Protein AF-0000000065777042 (afdb_homodimer)

Secondary structure (DSSP, 8-state):
-------HHHHHHHHHHHHHT-HHHHHHHHTS-HHHHHHHHHHHHHHHTS--EEEETTEEEE-HHHHHHHHHHHHHHHHHHHHHHHHHHSS-PEEEEEEEEHHHIIIIIHHHHHHHHHH-TTEEEEEEEESS---HHHHT-SEEEEEE----TTEEEEEEE-PPBEEEB-HHHHTT--SGGGGGGSPEEEESSTTHHHHHHHHTT-PPPPTT--EEEES-HHHHHHHHHTTS-EEEE-GGGGHHHHHTTSSB------B---EEEEEEETTSPPPHHHHHHHHHHHHHHHHHH-/-------HHHHHHHHHHHHHT-HHHHHHHHT--HHHHHHHHHHHHHHHTS--EEEETTEEEE-HHHHHHHHHHHHHHHHHHHHHHHHHHSS-PEEEEEEEEHHHIIIIIHHHHHHHHHH-TTEEEEEEEESS---HHHHT-SEEEEEE----TTEEEEEEE-PPBEEEB-HHHHTT--SGGGGGGSPEEEESSTTHHHHHHHHTT-PPPPTT--EEEES-HHHHHHHHHTTS-EEEE-GGGGHHHHHTTSSB------B---EEEEEEETTSPPPHHHHHHHHHHHHHHHHHH-

pLDDT: mean 83.94, std 14.12, range [26.03, 98.19]

Solvent-accessible surface area (backbone atoms only — not comparable to full-atom values): 31610 Å² total; per-residue (Å²): 127,81,71,70,91,73,62,56,67,23,49,50,35,37,48,40,19,62,73,58,39,25,54,60,57,23,10,62,73,68,72,49,49,49,65,55,34,52,48,26,35,49,50,43,23,60,72,66,70,44,64,40,64,42,82,51,97,87,48,50,41,68,27,74,57,26,60,60,45,41,59,36,48,50,49,51,51,47,52,50,49,48,56,53,43,32,67,65,68,64,75,52,56,42,75,40,33,36,35,25,23,41,48,52,35,62,35,53,47,60,84,48,44,62,61,48,42,72,76,36,68,49,41,38,78,47,48,31,36,32,66,65,70,75,56,50,74,66,63,62,41,57,32,37,35,35,70,39,84,62,83,47,88,71,42,44,63,41,84,58,48,61,63,46,28,27,51,34,24,15,56,79,61,53,74,75,52,85,56,78,70,50,54,73,80,44,46,34,34,37,49,80,61,81,62,55,63,49,50,37,27,46,68,64,73,37,70,58,70,55,90,79,57,62,62,37,36,23,50,39,63,54,50,38,50,50,32,9,56,69,62,63,28,39,24,60,42,42,56,77,46,42,46,72,41,46,73,68,56,49,28,41,62,83,56,88,61,58,37,77,86,41,26,36,23,48,30,29,51,60,86,56,78,81,45,71,56,48,48,52,50,53,54,50,54,52,54,56,39,54,57,67,78,99,127,80,72,70,90,73,61,57,66,23,50,49,35,37,47,40,19,61,74,59,39,26,54,60,58,22,9,62,72,68,72,49,50,50,66,54,34,51,48,28,34,49,49,42,23,60,73,66,70,45,64,40,64,42,81,51,98,87,49,50,41,68,28,74,59,26,60,59,45,41,59,38,48,51,50,51,51,47,51,50,46,51,55,54,44,33,68,67,68,65,75,50,57,42,76,40,34,35,37,25,22,42,49,53,35,62,33,52,46,58,85,45,46,62,59,47,41,71,75,36,68,49,41,39,77,46,48,31,35,33,62,65,69,76,56,50,74,69,64,63,41,60,31,36,37,34,69,38,85,63,83,46,87,72,41,45,61,41,85,59,48,61,63,48,28,28,50,35,25,15,57,78,60,53,74,75,52,83,57,79,69,50,55,74,79,43,47,33,34,38,49,78,61,81,64,54,65,49,50,38,27,48,66,64,73,38,72,58,68,54,90,81,56,63,61,39,36,22,51,39,62,53,51,39,48,51,32,10,56,69,60,63,28,40,24,60,41,43,57,78,45,42,46,71,40,46,75,68,56,50,29,40,62,82,58,88,59,57,38,78,85,41,27,36,23,47,29,29,52,60,85,55,81,79,47,71,56,50,49,52,50,54,53,49,54,50,52,57,41,54,55,67,79,98

Structure (mmCIF, N/CA/C/O backbone):
data_AF-0000000065777042-model_v1
#
loop_
_entity.id
_entity.type
_entity.pdbx_description
1 polymer 'HTH-type transcriptional activator AmpR'
#
loop_
_atom_site.group_PDB
_atom_site.id
_atom_site.type_symbol
_atom_site.label_atom_id
_atom_site.label_alt_id
_atom_site.label_comp_id
_atom_site.label_asym_id
_atom_site.label_entity_id
_atom_site.label_seq_id
_atom_site.pdbx_PDB_ins_code
_atom_site.Cartn_x
_atom_site.Cartn_y
_atom_site.Cartn_z
_atom_site.occupancy
_atom_site.B_iso_or_equiv
_atom_site.auth_seq_id
_atom_site.auth_comp_id
_atom_site.auth_asym_id
_atom_site.auth_atom_id
_atom_site.pdbx_PDB_model_num
ATOM 1 N N . MET A 1 1 ? 6.266 29.812 -18.219 1 26.2 1 MET A N 1
ATOM 2 C CA . MET A 1 1 ? 5.09 29.312 -18.922 1 26.2 1 MET A CA 1
ATOM 3 C C . MET A 1 1 ? 3.811 29.875 -18.312 1 26.2 1 MET A C 1
ATOM 5 O O . MET A 1 1 ? 3.654 29.891 -17.094 1 26.2 1 MET A O 1
ATOM 9 N N . VAL A 1 2 ? 3.203 30.703 -19.016 1 31.8 2 VAL A N 1
ATOM 10 C CA . VAL A 1 2 ? 1.971 31.375 -18.609 1 31.8 2 VAL A CA 1
ATOM 11 C C . VAL A 1 2 ? 0.942 30.344 -18.156 1 31.8 2 VAL A C 1
ATOM 13 O O . VAL A 1 2 ? 0.617 29.422 -18.906 1 31.8 2 VAL A O 1
ATOM 16 N N . ARG A 1 3 ? 0.938 30.266 -16.969 1 39.72 3 ARG A N 1
ATOM 17 C CA . ARG A 1 3 ? -0.049 29.359 -16.406 1 39.72 3 ARG A CA 1
ATOM 18 C C . ARG A 1 3 ? -1.41 29.547 -17.062 1 39.72 3 ARG A C 1
ATOM 20 O O . ARG A 1 3 ? -1.833 30.672 -17.312 1 39.72 3 ARG A O 1
ATOM 27 N N . SER A 1 4 ? -1.874 28.719 -17.828 1 44.72 4 SER A N 1
ATOM 28 C CA . SER A 1 4 ? -3.232 28.828 -18.344 1 44.72 4 SER A CA 1
ATOM 29 C C . SER A 1 4 ? -4.211 29.25 -17.266 1 44.72 4 SER A C 1
ATOM 31 O O . SER A 1 4 ? -3.945 29.078 -16.078 1 44.72 4 SER A O 1
ATOM 33 N N . TYR A 1 5 ? -5.152 30.031 -17.609 1 47.5 5 TYR A N 1
ATOM 34 C CA . TYR A 1 5 ? -6.207 30.531 -16.734 1 47.5 5 TYR A CA 1
ATOM 35 C C . TYR A 1 5 ? -6.742 29.422 -15.844 1 47.5 5 TYR A C 1
ATOM 37 O O . TYR A 1 5 ? -7.051 28.328 -16.328 1 47.5 5 TYR A O 1
ATOM 45 N N . ILE A 1 6 ? -6.555 29.531 -14.492 1 55.44 6 ILE A N 1
ATOM 46 C CA . ILE A 1 6 ? -7.105 28.625 -13.5 1 55.44 6 ILE A CA 1
ATOM 47 C C . ILE A 1 6 ? -8.422 29.172 -12.953 1 55.44 6 ILE A C 1
ATOM 49 O O . ILE A 1 6 ? -8.438 30.219 -12.305 1 55.44 6 ILE A O 1
ATOM 53 N N . PRO A 1 7 ? -9.57 28.609 -13.281 1 66.5 7 PRO A N 1
ATOM 54 C CA . PRO A 1 7 ? -10.852 29.094 -12.758 1 66.5 7 PRO A CA 1
ATOM 55 C C . PRO A 1 7 ? -11.031 28.781 -11.273 1 66.5 7 PRO A C 1
ATOM 57 O O . PRO A 1 7 ? -11.727 27.828 -10.914 1 66.5 7 PRO A O 1
ATOM 60 N N . LEU A 1 8 ? -10.508 29.625 -10.438 1 70 8 LEU A N 1
ATOM 61 C CA . LEU A 1 8 ? -10.414 29.359 -9 1 70 8 LEU A CA 1
ATOM 62 C C . LEU A 1 8 ? -11.805 29.203 -8.391 1 70 8 LEU A C 1
ATOM 64 O O . LEU A 1 8 ? -12.016 28.344 -7.535 1 70 8 LEU A O 1
ATOM 68 N N . ASN A 1 9 ? -12.711 30.062 -8.875 1 74.75 9 ASN A N 1
ATOM 69 C CA . ASN A 1 9 ? -14.062 29.984 -8.32 1 74.75 9 ASN A CA 1
ATOM 70 C C . ASN A 1 9 ? -14.734 28.656 -8.656 1 74.75 9 ASN A C 1
ATOM 72 O O . ASN A 1 9 ? -15.383 28.062 -7.801 1 74.75 9 ASN A O 1
ATOM 76 N N . SER A 1 10 ? -14.438 28.297 -9.875 1 80.88 10 SER A N 1
ATOM 77 C CA . SER A 1 10 ? -15.016 27.031 -10.281 1 80.88 10 SER A CA 1
ATOM 78 C C . SER A 1 10 ? -14.367 25.859 -9.555 1 80.88 10 SER A C 1
ATOM 80 O O . SER A 1 10 ? -15.047 24.906 -9.156 1 80.88 10 SER A O 1
ATOM 82 N N . LEU A 1 11 ? -13.133 26.031 -9.344 1 80.25 11 LEU A N 1
ATOM 83 C CA . LEU A 1 11 ? -12.406 24.984 -8.641 1 80.25 11 LEU A CA 1
ATOM 84 C C . LEU A 1 11 ? -12.836 24.922 -7.176 1 80.25 11 LEU A C 1
ATOM 86 O O . LEU A 1 11 ? -13.008 23.828 -6.625 1 80.25 11 LEU A O 1
ATOM 90 N N . ARG A 1 12 ? -12.992 26.047 -6.633 1 81.12 12 ARG A N 1
ATOM 91 C CA . ARG A 1 12 ? -13.438 26.125 -5.246 1 81.12 12 ARG A CA 1
ATOM 92 C C . ARG A 1 12 ? -14.867 25.594 -5.102 1 81.12 12 ARG A C 1
ATOM 94 O O . ARG A 1 12 ? -15.18 24.906 -4.129 1 81.12 12 ARG A O 1
ATOM 101 N N . ALA A 1 13 ? -15.703 25.922 -6.047 1 84.5 13 ALA A N 1
ATOM 102 C CA . ALA A 1 13 ? -17.078 25.438 -6.043 1 84.5 13 ALA A CA 1
ATOM 103 C C . ALA A 1 13 ? -17.125 23.906 -6.133 1 84.5 13 ALA A C 1
ATOM 105 O O . ALA A 1 13 ? -17.859 23.266 -5.391 1 84.5 13 ALA A O 1
ATOM 106 N N . PHE A 1 14 ? -16.328 23.406 -6.961 1 87.94 14 PHE A N 1
ATOM 107 C CA . PHE A 1 14 ? -16.234 21.953 -7.098 1 87.94 14 PHE A CA 1
ATOM 108 C C . PHE A 1 14 ? -15.75 21.312 -5.805 1 87.94 14 PHE A C 1
ATOM 110 O O . PHE A 1 14 ? -16.344 20.344 -5.316 1 87.94 14 PHE A O 1
ATOM 117 N N . GLU A 1 15 ? -14.688 21.844 -5.453 1 82.94 15 GLU A N 1
ATOM 118 C CA . GLU A 1 15 ? -14.094 21.297 -4.246 1 82.94 15 GLU A CA 1
ATOM 119 C C . GLU A 1 15 ? -15.102 21.25 -3.1 1 82.94 15 GLU A C 1
ATOM 121 O O . GLU A 1 15 ? -15.227 20.234 -2.418 1 82.94 15 GLU A O 1
ATOM 126 N N . ALA A 1 16 ? -15.828 22.297 -2.82 1 82.19 16 ALA A N 1
ATOM 127 C CA . ALA A 1 16 ? -16.828 22.391 -1.767 1 82.19 16 ALA A CA 1
ATOM 128 C C . ALA A 1 16 ? -17.969 21.391 -2.014 1 82.19 16 ALA A C 1
ATOM 130 O O . ALA A 1 16 ? -18.391 20.688 -1.099 1 82.19 16 ALA A O 1
ATOM 131 N N . ALA A 1 17 ? -18.375 21.312 -3.203 1 86.88 17 ALA A N 1
ATOM 132 C CA . ALA A 1 17 ? -19.469 20.422 -3.559 1 86.88 17 ALA A CA 1
ATOM 133 C C . ALA A 1 17 ? -19.062 18.953 -3.404 1 86.88 17 ALA A C 1
ATOM 135 O O . ALA A 1 17 ? -19.859 18.125 -2.951 1 86.88 17 ALA A O 1
ATOM 136 N N . ALA A 1 18 ? -17.906 18.75 -3.824 1 82.75 18 ALA A N 1
ATOM 137 C CA . ALA A 1 18 ? -17.391 17.391 -3.766 1 82.75 18 ALA A CA 1
ATOM 138 C C . ALA A 1 18 ? -17.219 16.938 -2.32 1 82.75 18 ALA A C 1
ATOM 140 O O . ALA A 1 18 ? -17.562 15.797 -1.979 1 82.75 18 ALA A O 1
ATOM 141 N N . ARG A 1 19 ? -16.719 17.812 -1.538 1 75.75 19 ARG A N 1
ATOM 142 C CA . ARG A 1 19 ? -16.531 17.5 -0.125 1 75.75 19 ARG A CA 1
ATOM 143 C C . ARG A 1 19 ? -17.859 17.281 0.577 1 75.75 19 ARG A C 1
ATOM 145 O O . ARG A 1 19 ? -17.984 16.391 1.423 1 75.75 19 ARG A O 1
ATOM 152 N N . GLN A 1 20 ? -18.844 18.016 0.214 1 76.38 20 GLN A N 1
ATOM 153 C CA . GLN A 1 20 ? -20.141 17.984 0.867 1 76.38 20 GLN A CA 1
ATOM 154 C C . GLN A 1 20 ? -21.094 17.031 0.166 1 76.38 20 GLN A C 1
ATOM 156 O O . GLN A 1 20 ? -22.172 16.719 0.682 1 76.38 20 GLN A O 1
ATOM 161 N N . LEU A 1 21 ? -20.703 16.594 -0.96 1 79 21 LEU A N 1
ATOM 162 C CA . LEU A 1 21 ? -21.547 15.82 -1.863 1 79 21 LEU A CA 1
ATOM 163 C C . LEU A 1 21 ? -22.922 16.453 -1.993 1 79 21 LEU A C 1
ATOM 165 O O . LEU A 1 21 ? -23.938 15.742 -1.988 1 79 21 LEU A O 1
ATOM 169 N N . SER A 1 22 ? -22.906 17.672 -1.976 1 85.12 22 SER A N 1
ATOM 170 C CA . SER A 1 22 ? -24.141 18.453 -2.059 1 85.12 22 SER A CA 1
ATOM 171 C C . SER A 1 22 ? -23.875 19.844 -2.615 1 85.12 22 SER A C 1
ATOM 173 O O . SER A 1 22 ? -23.016 20.562 -2.115 1 85.12 22 SER A O 1
ATOM 175 N N . PHE A 1 23 ? -24.688 20.234 -3.633 1 89.19 23 PHE A N 1
ATOM 176 C CA . PHE A 1 23 ? -24.578 21.578 -4.164 1 89.19 23 PHE A CA 1
ATOM 177 C C . PHE A 1 23 ? -25.188 22.594 -3.201 1 89.19 23 PHE A C 1
ATOM 179 O O . PHE A 1 23 ? -24.672 23.703 -3.055 1 89.19 23 PHE A O 1
ATOM 186 N N . THR A 1 24 ? -26.188 22.156 -2.459 1 88.25 24 THR A N 1
ATOM 187 C CA . THR A 1 24 ? -26.844 23.031 -1.502 1 88.25 24 THR A CA 1
ATOM 188 C C . THR A 1 24 ? -25.922 23.359 -0.333 1 88.25 24 THR A C 1
ATOM 190 O O . THR A 1 24 ? -25.766 24.516 0.042 1 88.25 24 THR A O 1
ATOM 193 N N . LYS A 1 25 ? -25.344 22.344 0.134 1 85.81 25 LYS A N 1
ATOM 194 C CA . LYS A 1 25 ? -24.453 22.547 1.268 1 85.81 25 LYS A CA 1
ATOM 195 C C . LYS A 1 25 ? -23.219 23.344 0.857 1 85.81 25 LYS A C 1
ATOM 197 O O . LYS A 1 25 ? -22.719 24.172 1.629 1 85.81 25 LYS A O 1
ATOM 202 N N . ALA A 1 26 ? -22.781 23.062 -0.301 1 87.5 26 ALA A N 1
ATOM 203 C CA . ALA A 1 26 ? -21.656 23.812 -0.825 1 87.5 26 ALA A CA 1
ATOM 204 C C . ALA A 1 26 ? -22.016 25.297 -0.958 1 87.5 26 ALA A C 1
ATOM 206 O O . ALA A 1 26 ? -21.188 26.172 -0.656 1 87.5 26 ALA A O 1
ATOM 207 N N . ALA A 1 27 ? -23.156 25.609 -1.368 1 87.94 27 ALA A N 1
ATOM 208 C CA . ALA A 1 27 ? -23.625 26.984 -1.515 1 87.94 27 ALA A CA 1
ATOM 209 C C . ALA A 1 27 ? -23.641 27.703 -0.169 1 87.94 27 ALA A C 1
ATOM 211 O O . ALA A 1 27 ? -23.219 28.859 -0.068 1 87.94 27 ALA A O 1
ATOM 212 N N . ILE A 1 28 ? -24.094 27 0.775 1 83.06 28 ILE A N 1
ATOM 213 C CA . ILE A 1 28 ? -24.141 27.531 2.129 1 83.06 28 ILE A CA 1
ATOM 214 C C . ILE A 1 28 ? -22.719 27.812 2.623 1 83.06 28 ILE A C 1
ATOM 216 O O . ILE A 1 28 ? -22.438 28.906 3.131 1 83.06 28 ILE A O 1
ATOM 220 N N . GLU A 1 29 ? -21.859 26.859 2.369 1 81.19 29 GLU A N 1
ATOM 221 C CA . GLU A 1 29 ? -20.469 26.984 2.822 1 81.19 29 GLU A CA 1
ATOM 222 C C . GLU A 1 29 ? -19.781 28.188 2.166 1 81.19 29 GLU A C 1
ATOM 224 O O . GLU A 1 29 ? -19.047 28.922 2.824 1 81.19 29 GLU A O 1
ATOM 229 N N . LEU A 1 30 ? -20.031 28.359 0.919 1 81.06 30 LEU A N 1
ATOM 230 C CA . LEU A 1 30 ? -19.328 29.391 0.163 1 81.06 30 LEU A CA 1
ATOM 231 C C . LEU A 1 30 ? -20.125 30.688 0.119 1 81.06 30 LEU A C 1
ATOM 233 O O . LEU A 1 30 ? -19.703 31.656 -0.496 1 81.06 30 LEU A O 1
ATOM 237 N N . ASN A 1 31 ? -21.234 30.656 0.84 1 84.12 31 ASN A N 1
ATOM 238 C CA . ASN A 1 31 ? -22.109 31.828 0.901 1 84.12 31 ASN A CA 1
ATOM 239 C C . ASN A 1 31 ? -22.469 32.312 -0.494 1 84.12 31 ASN A C 1
ATOM 241 O O . ASN A 1 31 ? -22.281 33.5 -0.808 1 84.12 31 ASN A O 1
ATOM 245 N N . VAL A 1 32 ? -22.875 31.438 -1.339 1 83.62 32 VAL A N 1
ATOM 246 C CA . VAL A 1 32 ? -23.359 31.719 -2.684 1 83.62 32 VAL A CA 1
ATOM 247 C C . VAL A 1 32 ? -24.672 30.953 -2.928 1 83.62 32 VAL A C 1
ATOM 249 O O . VAL A 1 32 ? -25.125 30.203 -2.062 1 83.62 32 VAL A O 1
ATOM 252 N N . THR A 1 33 ? -25.328 31.234 -4.004 1 84.69 33 THR A N 1
ATOM 253 C CA . THR A 1 33 ? -26.578 30.547 -4.332 1 84.69 33 THR A CA 1
ATOM 254 C C . THR A 1 33 ? -26.297 29.156 -4.902 1 84.69 33 THR A C 1
ATOM 256 O O . THR A 1 33 ? -25.203 28.906 -5.426 1 84.69 33 THR A O 1
ATOM 259 N N . HIS A 1 34 ? -27.266 28.359 -4.754 1 88.88 34 HIS A N 1
ATOM 260 C CA . HIS A 1 34 ? -27.203 27.031 -5.367 1 88.88 34 HIS A CA 1
ATOM 261 C C . HIS A 1 34 ? -26.938 27.141 -6.867 1 88.88 34 HIS A C 1
ATOM 263 O O . HIS A 1 34 ? -26.156 26.359 -7.418 1 88.88 34 HIS A O 1
ATOM 269 N N . ALA A 1 35 ? -27.531 28.109 -7.473 1 90.06 35 ALA A N 1
ATOM 270 C CA . ALA A 1 35 ? -27.375 28.328 -8.906 1 90.06 35 ALA A CA 1
ATOM 271 C C . ALA A 1 35 ? -25.922 28.672 -9.25 1 90.06 35 ALA A C 1
ATOM 273 O O . ALA A 1 35 ? -25.406 28.219 -10.273 1 90.06 35 ALA A O 1
ATOM 274 N N . ALA A 1 36 ? -25.344 29.406 -8.445 1 85.81 36 ALA A N 1
ATOM 275 C CA . ALA A 1 36 ? -23.953 29.812 -8.648 1 85.81 36 ALA A CA 1
ATOM 276 C C . ALA A 1 36 ? -23.016 28.609 -8.586 1 85.81 36 ALA A C 1
ATOM 278 O O . ALA A 1 36 ? -22.125 28.469 -9.422 1 85.81 36 ALA A O 1
ATOM 279 N N . ILE A 1 37 ? -23.234 27.734 -7.57 1 89.94 37 ILE A N 1
ATOM 280 C CA . ILE A 1 37 ? -22.422 26.531 -7.438 1 89.94 37 ILE A CA 1
ATOM 281 C C . ILE A 1 37 ? -22.609 25.641 -8.672 1 89.94 37 ILE A C 1
ATOM 283 O O . ILE A 1 37 ? -21.625 25.156 -9.234 1 89.94 37 ILE A O 1
ATOM 287 N N . SER A 1 38 ? -23.859 25.469 -9.062 1 91.19 38 SER A N 1
ATOM 288 C CA . SER A 1 38 ? -24.172 24.641 -10.219 1 91.19 38 SER A CA 1
ATOM 289 C C . SER A 1 38 ? -23.516 25.172 -11.484 1 91.19 38 SER A C 1
ATOM 291 O O . SER A 1 38 ? -22.938 24.406 -12.266 1 91.19 38 SER A O 1
ATOM 293 N N . GLN A 1 39 ? -23.562 26.438 -11.617 1 88.62 39 GLN A N 1
ATOM 294 C CA . GLN A 1 39 ? -22.984 27.094 -12.789 1 88.62 39 GLN A CA 1
ATOM 295 C C . GLN A 1 39 ? -21.453 26.953 -12.797 1 88.62 39 GLN A C 1
ATOM 297 O O . GLN A 1 39 ? -20.859 26.703 -13.836 1 88.62 39 GLN A O 1
ATOM 302 N N . GLN A 1 40 ? -20.859 27.203 -11.703 1 86.81 40 GLN A N 1
ATOM 303 C CA . GLN A 1 40 ? -19.406 27.094 -11.57 1 86.81 40 GLN A CA 1
ATOM 304 C C . GLN A 1 40 ? -18.922 25.688 -11.875 1 86.81 40 GLN A C 1
ATOM 306 O O . GLN A 1 40 ? -17.922 25.5 -12.562 1 86.81 40 GLN A O 1
ATOM 311 N N . VAL A 1 41 ? -19.625 24.672 -11.312 1 90.38 41 VAL A N 1
ATOM 312 C CA . VAL A 1 41 ? -19.266 23.281 -11.531 1 90.38 41 VAL A CA 1
ATOM 313 C C . VAL A 1 41 ? -19.422 22.938 -13.008 1 90.38 41 VAL A C 1
ATOM 315 O O . VAL A 1 41 ? -18.562 22.281 -13.594 1 90.38 41 VAL A O 1
ATOM 318 N N . LYS A 1 42 ? -20.5 23.391 -13.57 1 89.88 42 LYS A N 1
ATOM 319 C CA . LYS A 1 42 ? -20.75 23.172 -14.992 1 89.88 42 LYS A CA 1
ATOM 320 C C . LYS A 1 42 ? -19.641 23.797 -15.836 1 89.88 42 LYS A C 1
ATOM 322 O O . LYS A 1 42 ? -19.172 23.203 -16.797 1 89.88 42 LYS A O 1
ATOM 327 N N . ALA A 1 43 ? -19.312 24.984 -15.477 1 83.5 43 ALA A N 1
ATOM 328 C CA . ALA A 1 43 ? -18.234 25.688 -16.188 1 83.5 43 ALA A CA 1
ATOM 329 C C . ALA A 1 43 ? -16.922 24.922 -16.109 1 83.5 43 ALA A C 1
ATOM 331 O O . ALA A 1 43 ? -16.188 24.828 -17.094 1 83.5 43 ALA A O 1
ATOM 332 N N . LEU A 1 44 ? -16.656 24.438 -14.953 1 84.69 44 LEU A N 1
ATOM 333 C CA . LEU A 1 44 ? -15.43 23.656 -14.758 1 84.69 44 LEU A CA 1
ATOM 334 C C . LEU A 1 44 ? -15.453 22.391 -15.609 1 84.69 44 LEU A C 1
ATOM 336 O O . LEU A 1 44 ? -14.461 22.062 -16.266 1 84.69 44 LEU A O 1
ATOM 340 N N . GLU A 1 45 ? -16.578 21.688 -15.555 1 87.88 45 GLU A N 1
ATOM 341 C CA . GLU A 1 45 ? -16.734 20.453 -16.328 1 87.88 45 GLU A CA 1
ATOM 342 C C . GLU A 1 45 ? -16.594 20.719 -17.812 1 87.88 45 GLU A C 1
ATOM 344 O O . GLU A 1 45 ? -16 19.922 -18.547 1 87.88 45 GLU A O 1
ATOM 349 N N . GLN A 1 46 ? -17.094 21.844 -18.25 1 82.38 46 GLN A N 1
ATOM 350 C CA . GLN A 1 46 ? -16.984 22.25 -19.641 1 82.38 46 GLN A CA 1
ATOM 351 C C . GLN A 1 46 ? -15.523 22.531 -20.016 1 82.38 46 GLN A C 1
ATOM 353 O O . GLN A 1 46 ? -15.055 22.109 -21.078 1 82.38 46 GLN A O 1
ATOM 358 N N . ARG A 1 47 ? -14.906 23.109 -19.156 1 75.75 47 ARG A N 1
ATOM 359 C CA . ARG A 1 47 ? -13.508 23.453 -19.406 1 75.75 47 ARG A CA 1
ATOM 360 C C . ARG A 1 47 ? -12.648 22.203 -19.438 1 75.75 47 ARG A C 1
ATOM 362 O O . ARG A 1 47 ? -11.711 22.109 -20.234 1 75.75 47 ARG A O 1
ATOM 369 N N . LEU A 1 48 ? -12.984 21.359 -18.578 1 77 48 LEU A N 1
ATOM 370 C CA . LEU A 1 48 ? -12.203 20.141 -18.469 1 77 48 LEU A CA 1
ATOM 371 C C . LEU A 1 48 ? -12.688 19.078 -19.453 1 77 48 LEU A C 1
ATOM 373 O O . LEU A 1 48 ? -12.047 18.047 -19.609 1 77 48 LEU A O 1
ATOM 377 N N . ASN A 1 49 ? -13.742 19.391 -20.047 1 78.81 49 ASN A N 1
ATOM 378 C CA . ASN A 1 49 ? -14.375 18.484 -20.984 1 78.81 49 ASN A CA 1
ATOM 379 C C . ASN A 1 49 ? -14.633 17.125 -20.359 1 78.81 49 ASN A C 1
ATOM 381 O O . ASN A 1 49 ? -14.359 16.094 -20.984 1 78.81 49 ASN A O 1
ATOM 385 N N . CYS A 1 50 ? -15.039 17.188 -19.141 1 80.44 50 CYS A N 1
ATOM 386 C CA . CYS A 1 50 ? -15.445 15.969 -18.438 1 80.44 50 CYS A CA 1
ATOM 387 C C . CYS A 1 50 ? -16.453 16.297 -17.328 1 80.44 5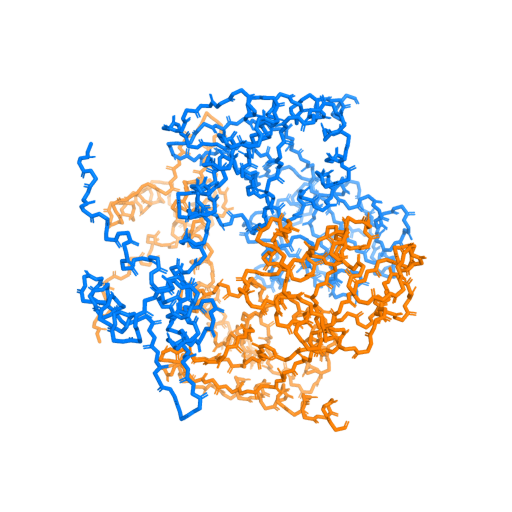0 CYS A C 1
ATOM 389 O O . CYS A 1 50 ? -16.609 17.453 -16.953 1 80.44 50 CYS A O 1
ATOM 391 N N . ARG A 1 51 ? -17.203 15.203 -16.938 1 84.94 51 ARG A N 1
ATOM 392 C CA . ARG A 1 51 ? -18.094 15.328 -15.789 1 84.94 51 ARG A CA 1
ATOM 393 C C . ARG A 1 51 ? -17.359 14.992 -14.492 1 84.94 51 ARG A C 1
ATOM 395 O O . ARG A 1 51 ? -16.516 14.094 -14.461 1 84.94 51 ARG A O 1
ATOM 402 N N . LEU A 1 52 ? -17.734 15.828 -13.547 1 86.38 52 LEU A N 1
ATOM 403 C CA . LEU A 1 52 ? -17.094 15.617 -12.25 1 86.38 52 LEU A CA 1
ATOM 404 C C . LEU A 1 52 ? -18.078 15.023 -11.25 1 86.38 52 LEU A C 1
ATOM 406 O O . LEU A 1 52 ? -17.672 14.469 -10.227 1 86.38 52 LEU A O 1
ATOM 410 N N . PHE A 1 53 ? -19.375 15.234 -11.578 1 87.38 53 PHE A N 1
ATOM 411 C CA . PHE A 1 53 ? -20.438 14.727 -10.719 1 87.38 53 PHE A CA 1
ATOM 412 C C . PHE A 1 53 ? -21.453 13.938 -11.523 1 87.38 53 PHE A C 1
ATOM 414 O O . PHE A 1 53 ? -21.609 14.164 -12.727 1 87.38 53 PHE A O 1
ATOM 421 N N . ILE A 1 54 ? -22.047 12.922 -10.844 1 81 54 ILE A N 1
ATOM 422 C CA . ILE A 1 54 ? -23.25 12.242 -11.328 1 81 54 ILE A CA 1
ATOM 423 C C . ILE A 1 54 ? -24.391 12.43 -10.328 1 81 54 ILE A C 1
ATOM 425 O O . ILE A 1 54 ? -24.203 12.258 -9.125 1 81 54 ILE A O 1
ATOM 429 N N . ARG A 1 55 ? -25.469 12.875 -10.875 1 76.62 55 ARG A N 1
ATOM 430 C CA . ARG A 1 55 ? -26.656 13 -10.023 1 76.62 55 ARG A CA 1
ATOM 431 C C . ARG A 1 55 ? -27.375 11.664 -9.898 1 76.62 55 ARG A C 1
ATOM 433 O O . ARG A 1 55 ? -27.516 10.93 -10.875 1 76.62 55 ARG A O 1
ATOM 440 N N . ILE A 1 56 ? -27.578 11.266 -8.742 1 71.56 56 ILE A N 1
ATOM 441 C CA . ILE A 1 56 ? -28.344 10.062 -8.469 1 71.56 56 ILE A CA 1
ATOM 442 C C . ILE A 1 56 ? -29.625 10.422 -7.715 1 71.56 56 ILE A C 1
ATOM 444 O O . ILE A 1 56 ? -29.859 11.594 -7.402 1 71.56 56 ILE A O 1
ATOM 448 N N . SER A 1 57 ? -30.578 9.43 -7.566 1 68.31 57 SER A N 1
ATOM 449 C CA . SER A 1 57 ? -31.891 9.664 -6.984 1 68.31 57 SER A CA 1
ATOM 450 C C . SER A 1 57 ? -31.781 10.406 -5.652 1 68.31 57 SER A C 1
ATOM 452 O O . SER A 1 57 ? -32.594 11.297 -5.363 1 68.31 57 SER A O 1
ATOM 454 N N . ARG A 1 58 ? -30.891 9.883 -4.91 1 65.88 58 ARG A N 1
ATOM 455 C CA . ARG A 1 58 ? -30.75 10.539 -3.613 1 65.88 58 ARG A CA 1
ATOM 456 C C . ARG A 1 58 ? -29.359 11.133 -3.436 1 65.88 58 ARG A C 1
ATOM 458 O O . ARG A 1 58 ? -28.531 10.586 -2.703 1 65.88 58 ARG A O 1
ATOM 465 N N . GLY A 1 59 ? -28.984 12.031 -4.332 1 74.06 59 GLY A N 1
ATOM 466 C CA . GLY A 1 59 ? -27.797 12.773 -3.947 1 74.06 59 GLY A CA 1
ATOM 467 C C . GLY A 1 59 ? -26.828 12.969 -5.09 1 74.06 59 GLY A C 1
ATOM 468 O O . GLY A 1 59 ? -27.203 12.906 -6.258 1 74.06 59 GLY A O 1
ATOM 469 N N . LEU A 1 60 ? -25.609 13.516 -4.832 1 80.5 60 LEU A N 1
ATOM 470 C CA . LEU A 1 60 ? -24.516 13.859 -5.73 1 80.5 60 LEU A CA 1
ATOM 471 C C . LEU A 1 60 ? -23.312 12.961 -5.477 1 80.5 60 LEU A C 1
ATOM 473 O O . LEU A 1 60 ? -22.906 12.758 -4.328 1 80.5 60 LEU A O 1
ATOM 477 N N . VAL A 1 61 ? -22.938 12.227 -6.516 1 79.94 61 VAL A N 1
ATOM 478 C CA . VAL A 1 61 ? -21.734 11.398 -6.355 1 79.94 61 VAL A CA 1
ATOM 479 C C . VAL A 1 61 ? -20.656 11.844 -7.34 1 79.94 61 VAL A C 1
ATOM 481 O O . VAL A 1 61 ? -20.969 12.391 -8.406 1 79.94 61 VAL A O 1
ATOM 484 N N . LEU A 1 62 ? -19.406 11.625 -6.902 1 79.56 62 LEU A N 1
ATOM 485 C CA . LEU A 1 62 ? -18.266 12.008 -7.746 1 79.56 62 LEU A CA 1
ATOM 486 C C . LEU A 1 62 ? -18.047 10.984 -8.852 1 79.56 62 LEU A C 1
ATOM 488 O O . LEU A 1 62 ? -18.219 9.781 -8.625 1 79.56 62 LEU A O 1
ATOM 492 N N . THR A 1 63 ? -17.719 11.562 -10.055 1 75.25 63 THR A N 1
ATOM 493 C CA . THR A 1 63 ? -17.172 10.703 -11.102 1 75.25 63 THR A CA 1
ATOM 494 C C . THR A 1 63 ? -15.742 10.289 -10.773 1 75.25 63 THR A C 1
ATOM 496 O O . THR A 1 63 ? -15.164 10.758 -9.797 1 75.25 63 THR A O 1
ATOM 499 N N . THR A 1 64 ? -15.227 9.391 -11.531 1 65.69 64 THR A N 1
ATOM 500 C CA . THR A 1 64 ? -13.828 9.008 -11.398 1 65.69 64 THR A CA 1
ATOM 501 C C . THR A 1 64 ? -12.922 10.234 -11.531 1 65.69 64 THR A C 1
ATOM 503 O O . THR A 1 64 ? -11.945 10.375 -10.789 1 65.69 64 THR A O 1
ATOM 506 N N . GLU A 1 65 ? -13.273 11.055 -12.438 1 69 65 GLU A N 1
ATOM 507 C CA . GLU A 1 65 ? -12.531 12.297 -12.648 1 69 65 GLU A CA 1
ATOM 508 C C . GLU A 1 65 ? -12.609 13.203 -11.43 1 69 65 GLU A C 1
ATOM 510 O O . GLU A 1 65 ? -11.609 13.805 -11.031 1 69 65 GLU A O 1
ATOM 515 N N . GLY A 1 66 ? -13.805 13.289 -10.961 1 75.12 66 GLY A N 1
ATOM 516 C CA . GLY A 1 66 ? -13.977 14.07 -9.75 1 75.12 66 GLY A CA 1
ATOM 517 C C . GLY A 1 66 ? -13.18 13.539 -8.57 1 75.12 66 GLY A C 1
ATOM 518 O O . GLY A 1 66 ? -12.547 14.305 -7.848 1 75.12 66 GLY A O 1
ATOM 519 N N . GLU A 1 67 ? -13.172 12.281 -8.461 1 70.19 67 GLU A N 1
ATOM 520 C CA . GLU A 1 67 ? -12.445 11.617 -7.383 1 70.19 67 GLU A CA 1
ATOM 521 C C . GLU A 1 67 ? -10.938 11.859 -7.496 1 70.19 67 GLU A C 1
ATOM 523 O O . GLU A 1 67 ? -10.242 11.938 -6.484 1 70.19 67 GLU A O 1
ATOM 528 N N . ASN A 1 68 ? -10.547 11.992 -8.719 1 65.31 68 ASN A N 1
ATOM 529 C CA . ASN A 1 68 ? -9.125 12.211 -8.961 1 65.31 68 ASN A CA 1
ATOM 530 C C . ASN A 1 68 ? -8.734 13.672 -8.727 1 65.31 68 ASN A C 1
ATOM 532 O O . ASN A 1 68 ? -7.625 13.953 -8.281 1 65.31 68 ASN A O 1
ATOM 536 N N . LEU A 1 69 ? -9.641 14.508 -9.023 1 71 69 LEU A N 1
ATOM 537 C CA . LEU A 1 69 ? -9.367 15.938 -8.961 1 71 69 LEU A CA 1
ATOM 538 C C . LEU A 1 69 ? -9.453 16.438 -7.523 1 71 69 LEU A C 1
ATOM 540 O O . LEU A 1 69 ? -8.68 17.312 -7.117 1 71 69 LEU A O 1
ATOM 544 N N . LEU A 1 70 ? -10.312 15.852 -6.812 1 74.5 70 LEU A N 1
ATOM 545 C CA . LEU A 1 70 ? -10.656 16.391 -5.5 1 74.5 70 LEU A CA 1
ATOM 546 C C . LEU A 1 70 ? -9.445 16.391 -4.578 1 74.5 70 LEU A C 1
ATOM 548 O O . LEU A 1 70 ? -9.117 17.422 -3.973 1 74.5 70 LEU A O 1
ATOM 552 N N . PRO A 1 71 ? -8.711 15.367 -4.531 1 62.56 71 PRO A N 1
ATOM 553 C CA . PRO A 1 71 ? -7.555 15.391 -3.627 1 62.56 71 PRO A CA 1
ATOM 554 C C . PRO A 1 71 ? -6.52 16.438 -4.023 1 62.56 71 PRO A C 1
ATOM 556 O O . PRO A 1 71 ? -5.914 17.078 -3.156 1 62.56 71 PRO A O 1
ATOM 559 N N . ILE A 1 72 ? -6.379 16.609 -5.262 1 62.72 72 ILE A N 1
ATOM 560 C CA . ILE A 1 72 ? -5.434 17.594 -5.773 1 62.72 72 ILE A CA 1
ATOM 561 C C . ILE A 1 72 ? -5.875 19 -5.363 1 62.72 72 ILE A C 1
ATOM 563 O O . ILE A 1 72 ? -5.059 19.797 -4.91 1 62.72 72 ILE A O 1
ATOM 567 N N . LEU A 1 73 ? -7.113 19.203 -5.539 1 67.81 73 LEU A N 1
ATOM 568 C CA . LEU A 1 73 ? -7.645 20.516 -5.191 1 67.81 73 LEU A CA 1
ATOM 569 C C . LEU A 1 73 ? -7.574 20.734 -3.686 1 67.81 73 LEU A C 1
ATOM 571 O O . LEU A 1 73 ? -7.195 21.828 -3.24 1 67.81 73 LEU A O 1
ATOM 575 N N . ASN A 1 74 ? -7.957 19.734 -2.988 1 65.62 74 ASN A N 1
ATOM 576 C CA . ASN A 1 74 ? -7.883 19.859 -1.536 1 65.62 74 ASN A CA 1
ATOM 577 C C . ASN A 1 74 ? -6.473 20.203 -1.075 1 65.62 74 ASN A C 1
ATOM 579 O O . ASN A 1 74 ? -6.281 21.141 -0.304 1 65.62 74 ASN A O 1
ATOM 583 N N . ASP A 1 75 ? -5.645 19.594 -1.592 1 58.56 75 ASP A N 1
ATOM 584 C CA . ASP A 1 75 ? -4.25 19.828 -1.237 1 58.56 75 ASP A CA 1
ATOM 585 C C . ASP A 1 75 ? -3.826 21.25 -1.595 1 58.56 75 ASP A C 1
ATOM 587 O O . ASP A 1 75 ? -3.186 21.938 -0.792 1 58.56 75 ASP A O 1
ATOM 591 N N . SER A 1 76 ? -4.191 21.562 -2.793 1 60.19 76 SER A N 1
ATOM 592 C CA . SER A 1 76 ? -3.812 22.875 -3.273 1 60.19 76 SER A CA 1
ATOM 593 C C . SER A 1 76 ? -4.457 23.984 -2.436 1 60.19 76 SER A C 1
ATOM 595 O O . SER A 1 76 ? -3.789 24.938 -2.039 1 60.19 76 SER A O 1
ATOM 597 N N . PHE A 1 77 ? -5.676 23.875 -2.184 1 63.91 77 PHE A N 1
ATOM 598 C CA . PHE A 1 77 ? -6.387 24.906 -1.425 1 63.91 77 PHE A CA 1
ATOM 599 C C . PHE A 1 77 ? -5.906 24.938 0.021 1 63.91 77 PHE A C 1
ATOM 601 O O . PHE A 1 77 ? -5.797 26 0.62 1 63.91 77 PHE A O 1
ATOM 608 N N . ASP A 1 78 ? -5.613 23.797 0.469 1 61.16 78 ASP A N 1
ATOM 609 C CA . ASP A 1 78 ? -5.055 23.734 1.816 1 61.16 78 ASP A CA 1
ATOM 610 C C . ASP A 1 78 ? -3.721 24.469 1.892 1 61.16 78 ASP A C 1
ATOM 612 O O . ASP A 1 78 ? -3.471 25.219 2.838 1 61.16 78 ASP A O 1
ATOM 616 N N . ARG A 1 79 ? -2.998 24.25 0.904 1 56.06 79 ARG A N 1
ATOM 617 C CA . ARG A 1 79 ? -1.704 24.922 0.848 1 56.06 79 ARG A CA 1
ATOM 618 C C . ARG A 1 79 ? -1.875 26.438 0.789 1 56.06 79 ARG A C 1
ATOM 620 O O . ARG A 1 79 ? -1.146 27.172 1.455 1 56.06 79 ARG A O 1
ATOM 627 N N . ILE A 1 80 ? -2.818 26.812 0.034 1 56.06 80 ILE A N 1
ATOM 628 C CA . ILE A 1 80 ? -3.113 28.234 -0.084 1 56.06 80 ILE A CA 1
ATOM 629 C C . ILE A 1 80 ? -3.609 28.781 1.257 1 56.06 80 ILE A C 1
ATOM 631 O O . ILE A 1 80 ? -3.129 29.812 1.736 1 56.06 80 ILE A O 1
ATOM 635 N N . ALA A 1 81 ? -4.516 28.078 1.784 1 57.22 81 ALA A N 1
ATOM 636 C CA . ALA A 1 81 ? -5.078 28.5 3.064 1 57.22 81 ALA A CA 1
ATOM 637 C C . ALA A 1 81 ? -4 28.562 4.141 1 57.22 81 ALA A C 1
ATOM 639 O O . ALA A 1 81 ? -3.953 29.516 4.922 1 57.22 81 ALA A O 1
ATOM 640 N N . ASP A 1 82 ? -3.254 27.594 4.113 1 54.94 82 ASP A N 1
ATOM 641 C CA . ASP A 1 82 ? -2.166 27.547 5.086 1 54.94 82 ASP A CA 1
ATOM 642 C C . ASP A 1 82 ? -1.247 28.75 4.945 1 54.94 82 ASP A C 1
ATOM 644 O O . ASP A 1 82 ? -0.835 29.344 5.945 1 54.94 82 ASP A O 1
ATOM 648 N N . THR A 1 83 ? -1.024 29.062 3.768 1 49.5 83 THR A N 1
ATOM 649 C CA . THR A 1 83 ? -0.156 30.203 3.5 1 49.5 83 THR A CA 1
ATOM 650 C C . THR A 1 83 ? -0.801 31.5 3.984 1 49.5 83 THR A C 1
ATOM 652 O O . THR A 1 83 ? -0.139 32.344 4.598 1 49.5 83 THR A O 1
ATOM 655 N N . LEU A 1 84 ? -2.072 31.531 3.752 1 51.75 84 LEU A N 1
ATOM 656 C CA . LEU A 1 84 ? -2.779 32.75 4.145 1 51.75 84 LEU A CA 1
ATOM 657 C C . LEU A 1 84 ? -2.883 32.844 5.664 1 51.75 84 LEU A C 1
ATOM 659 O O . LEU A 1 84 ? -2.748 33.938 6.227 1 51.75 84 LEU A O 1
ATOM 663 N N . ASP A 1 85 ? -3.117 31.688 6.238 1 53.22 85 ASP A N 1
ATOM 664 C CA . ASP A 1 85 ? -3.217 31.656 7.691 1 53.22 85 ASP A CA 1
ATOM 665 C C . ASP A 1 85 ? -1.891 32.062 8.344 1 53.22 85 ASP A C 1
ATOM 667 O O . ASP A 1 85 ? -1.873 32.719 9.383 1 53.22 85 ASP A O 1
ATOM 671 N N . ARG A 1 86 ? -0.925 31.609 7.777 1 49.91 86 ARG A N 1
ATOM 672 C CA . ARG A 1 86 ? 0.401 31.969 8.266 1 49.91 86 ARG A CA 1
ATOM 673 C C . ARG A 1 86 ? 0.559 33.469 8.359 1 49.91 86 ARG A C 1
ATOM 675 O O . ARG A 1 86 ? 1.202 34 9.281 1 49.91 86 ARG A O 1
ATOM 682 N N . PHE A 1 87 ? -0.046 34 7.469 1 47.56 87 PHE A N 1
ATOM 683 C CA . PHE A 1 87 ? 0.03 35.469 7.496 1 47.56 87 PHE A CA 1
ATOM 684 C C . PHE A 1 87 ? -0.785 36.031 8.656 1 47.56 87 PHE A C 1
ATOM 686 O O . PHE A 1 87 ? -0.453 37.062 9.195 1 47.56 87 PHE A O 1
ATOM 693 N N . SER A 1 88 ? -1.762 35.312 8.992 1 46.25 88 SER A N 1
ATOM 694 C CA . SER A 1 88 ? -2.652 35.875 10 1 46.25 88 SER A CA 1
ATOM 695 C C . SER A 1 88 ? -2.164 35.594 11.406 1 46.25 88 SER A C 1
ATOM 697 O O . SER A 1 88 ? -2.324 36.406 12.312 1 46.25 88 SER A O 1
ATOM 699 N N . THR A 1 89 ? -1.847 34.312 11.773 1 48.44 89 THR A N 1
ATOM 700 C CA . THR A 1 89 ? -1.688 33.969 13.18 1 48.44 89 THR A CA 1
ATOM 701 C C . THR A 1 89 ? -0.259 34.219 13.648 1 48.44 89 THR A C 1
ATOM 703 O O . THR A 1 89 ? 0.043 34.094 14.836 1 48.44 89 THR A O 1
ATOM 706 N N . GLY A 1 90 ? 0.529 34.906 13.031 1 48.31 90 GLY A N 1
ATOM 707 C CA . GLY A 1 90 ? 1.88 35.219 13.453 1 48.31 90 GLY A CA 1
ATOM 708 C C . GLY A 1 90 ? 2.785 34 13.562 1 48.31 90 GLY A C 1
ATOM 709 O O . GLY A 1 90 ? 4.008 34.125 13.453 1 48.31 90 GLY A O 1
ATOM 710 N N . ILE A 1 91 ? 2.541 33.062 14.57 1 49.44 91 ILE A N 1
ATOM 711 C CA . ILE A 1 91 ? 3.441 31.922 14.672 1 49.44 91 ILE A CA 1
ATOM 712 C C . ILE A 1 91 ? 3.352 31.078 13.406 1 49.44 91 ILE A C 1
ATOM 714 O O . ILE A 1 91 ? 2.307 30.484 13.117 1 49.44 91 ILE A O 1
ATOM 718 N N . ILE A 1 92 ? 4.203 31.297 12.422 1 57.19 92 ILE A N 1
ATOM 719 C CA . ILE A 1 92 ? 4.137 30.812 11.055 1 57.19 92 ILE A CA 1
ATOM 720 C C . ILE A 1 92 ? 4.734 29.406 10.969 1 57.19 92 ILE A C 1
ATOM 722 O O . ILE A 1 92 ? 5.941 29.234 11.133 1 57.19 92 ILE A O 1
ATOM 726 N N . ARG A 1 93 ? 3.887 28.359 11.438 1 72.12 93 ARG A N 1
ATOM 727 C CA . ARG A 1 93 ? 4.438 27.047 11.102 1 72.12 93 ARG A CA 1
ATOM 728 C C . ARG A 1 93 ? 4.383 26.797 9.602 1 72.12 93 ARG A C 1
ATOM 730 O O . ARG A 1 93 ? 3.365 27.062 8.961 1 72.12 93 ARG A O 1
ATOM 737 N N . GLU A 1 94 ? 5.57 26.625 9.078 1 81.69 94 GLU A N 1
ATOM 738 C CA . GLU A 1 94 ? 5.652 26.281 7.66 1 81.69 94 GLU A CA 1
ATOM 739 C C . GLU A 1 94 ? 5.336 24.812 7.426 1 81.69 94 GLU A C 1
ATOM 741 O O . GLU A 1 94 ? 5.863 23.938 8.117 1 81.69 94 GLU A O 1
ATOM 746 N N . LYS A 1 95 ? 4.426 24.578 6.523 1 86.69 95 LYS A N 1
ATOM 747 C CA . LYS A 1 95 ? 4.016 23.219 6.195 1 86.69 95 LYS A CA 1
ATOM 748 C C . LYS A 1 95 ? 4.953 22.594 5.16 1 86.69 95 LYS A C 1
ATOM 750 O O . LYS A 1 95 ? 5.355 23.266 4.203 1 86.69 95 LYS A O 1
ATOM 755 N N . VAL A 1 96 ? 5.422 21.422 5.434 1 93.19 96 VAL A N 1
ATOM 756 C CA . VAL A 1 96 ? 6.207 20.625 4.496 1 93.19 96 VAL A CA 1
ATOM 757 C C . VAL A 1 96 ? 5.465 19.344 4.164 1 93.19 96 VAL A C 1
ATOM 759 O O . VAL A 1 96 ? 5.199 18.516 5.047 1 93.19 96 VAL A O 1
ATOM 762 N N . ARG A 1 97 ? 5.09 19.156 2.887 1 94.12 97 ARG A N 1
ATOM 763 C CA . ARG A 1 97 ? 4.359 17.969 2.426 1 94.12 97 ARG A CA 1
ATOM 764 C C . ARG A 1 97 ? 5.32 16.875 1.99 1 94.12 97 ARG A C 1
ATOM 766 O O . ARG A 1 97 ? 6.09 17.047 1.043 1 94.12 97 ARG A O 1
ATOM 773 N N . VAL A 1 98 ? 5.172 15.719 2.664 1 96.75 98 VAL A N 1
ATOM 774 C CA . VAL A 1 98 ? 6.105 14.633 2.398 1 96.75 98 VAL A CA 1
ATOM 775 C C . VAL A 1 98 ? 5.332 13.359 2.053 1 96.75 98 VAL A C 1
ATOM 777 O O . VAL A 1 98 ? 4.523 12.883 2.85 1 96.75 98 VAL A O 1
ATOM 780 N N . GLY A 1 99 ? 5.52 12.844 0.812 1 97.12 99 GLY A N 1
ATOM 781 C CA . GLY A 1 99 ? 5.062 11.516 0.45 1 97.12 99 GLY A CA 1
ATOM 782 C C . GLY A 1 99 ? 6.086 10.43 0.736 1 97.12 99 GLY A C 1
ATOM 783 O O . GLY A 1 99 ? 7.23 10.523 0.287 1 97.12 99 GLY A O 1
ATOM 784 N N . VAL A 1 100 ? 5.668 9.453 1.487 1 97.88 100 VAL A N 1
ATOM 785 C CA . VAL A 1 100 ? 6.633 8.461 1.947 1 97.88 100 VAL A CA 1
ATOM 786 C C . VAL A 1 100 ? 6.133 7.062 1.615 1 97.88 100 VAL A C 1
ATOM 788 O O . VAL A 1 100 ? 4.953 6.758 1.808 1 97.88 100 VAL A O 1
ATOM 791 N N . VAL A 1 101 ? 7.047 6.23 1.071 1 96.81 101 VAL A N 1
ATOM 792 C CA . VAL A 1 101 ? 6.691 4.828 0.888 1 96.81 101 VAL A CA 1
ATOM 793 C C . VAL A 1 101 ? 6.301 4.215 2.23 1 96.81 101 VAL A C 1
ATOM 795 O O . VAL A 1 101 ? 6.961 4.449 3.244 1 96.81 101 VAL A O 1
ATOM 798 N N . GLY A 1 102 ? 5.211 3.434 2.242 1 97.44 102 GLY A N 1
ATOM 799 C CA . GLY A 1 102 ? 4.57 2.953 3.455 1 97.44 102 GLY A CA 1
ATOM 800 C C . GLY A 1 102 ? 5.52 2.205 4.375 1 97.44 102 GLY A C 1
ATOM 801 O O . GLY A 1 102 ? 5.488 2.391 5.594 1 97.44 102 GLY A O 1
ATOM 802 N N . THR A 1 103 ? 6.398 1.408 3.809 1 97.19 103 THR A N 1
ATOM 803 C CA . THR A 1 103 ? 7.324 0.591 4.582 1 97.19 103 THR A CA 1
ATOM 804 C C . THR A 1 103 ? 8.273 1.469 5.391 1 97.19 103 THR A C 1
ATOM 806 O O . THR A 1 103 ? 8.484 1.234 6.582 1 97.19 103 THR A O 1
ATOM 809 N N . PHE A 1 104 ? 8.812 2.463 4.793 1 97.44 104 PHE A N 1
ATOM 810 C CA . PHE A 1 104 ? 9.719 3.381 5.473 1 97.44 104 PHE A CA 1
ATOM 811 C C . PHE A 1 104 ? 8.969 4.234 6.488 1 97.44 104 PHE A C 1
ATOM 813 O O . PHE A 1 104 ? 9.492 4.539 7.562 1 97.44 104 PHE A O 1
ATOM 820 N N . ALA A 1 105 ? 7.793 4.66 6.145 1 98.19 105 ALA A N 1
ATOM 821 C CA . ALA A 1 105 ? 6.977 5.449 7.062 1 98.19 105 ALA A CA 1
ATOM 822 C C . ALA A 1 105 ? 6.75 4.707 8.375 1 98.19 105 ALA A C 1
ATOM 824 O O . ALA A 1 105 ? 7.051 5.234 9.453 1 98.19 105 ALA A O 1
ATOM 825 N N . THR A 1 106 ? 6.309 3.488 8.273 1 97.81 106 THR A N 1
ATOM 826 C CA . THR A 1 106 ? 5.891 2.752 9.461 1 97.81 106 THR A CA 1
ATOM 827 C C . THR A 1 106 ? 7.09 2.098 10.148 1 97.81 106 THR A C 1
ATOM 829 O O . THR A 1 106 ? 7.102 1.931 11.367 1 97.81 106 THR A O 1
ATOM 832 N N . GLY A 1 107 ? 8.062 1.784 9.398 1 96.81 107 GLY A N 1
ATOM 833 C CA . GLY A 1 107 ? 9.188 1.047 9.938 1 96.81 107 GLY A CA 1
ATOM 834 C C . GLY A 1 107 ? 10.281 1.945 10.492 1 96.81 107 GLY A C 1
ATOM 835 O O . GLY A 1 107 ? 11.133 1.497 11.266 1 96.81 107 GLY A O 1
ATOM 836 N N . TYR A 1 108 ? 10.227 3.211 10.117 1 96.38 108 TYR A N 1
ATOM 837 C CA . TYR A 1 108 ? 11.367 4.043 10.5 1 96.38 108 TYR A CA 1
ATOM 838 C C . TYR A 1 108 ? 10.914 5.461 10.828 1 96.38 108 TYR A C 1
ATOM 840 O O . TYR A 1 108 ? 11.133 5.945 11.945 1 96.38 108 TYR A O 1
ATOM 848 N N . LEU A 1 109 ? 10.203 6.156 10.016 1 97.25 109 LEU A N 1
ATOM 849 C CA . LEU A 1 109 ? 10.062 7.609 10.023 1 97.25 109 LEU A CA 1
ATOM 850 C C . LEU A 1 109 ? 9.094 8.047 11.117 1 97.25 109 LEU A C 1
ATOM 852 O O . LEU A 1 109 ? 9.406 8.953 11.906 1 97.25 109 LEU A O 1
ATOM 856 N N . LEU A 1 110 ? 7.957 7.434 11.211 1 97.38 110 LEU A N 1
ATOM 857 C CA . LEU A 1 110 ? 6.871 7.934 12.047 1 97.38 110 LEU A CA 1
ATOM 858 C C . LEU A 1 110 ? 7.285 7.957 13.516 1 97.38 110 LEU A C 1
ATOM 860 O O . LEU A 1 110 ? 6.957 8.898 14.242 1 97.38 110 LEU A O 1
ATOM 864 N N . SER A 1 111 ? 8.016 6.973 13.953 1 94.75 111 SER A N 1
ATOM 865 C CA . SER A 1 111 ? 8.422 6.887 15.352 1 94.75 111 SER A CA 1
ATOM 866 C C . SER A 1 111 ? 9.438 7.969 15.703 1 94.75 111 SER A C 1
AT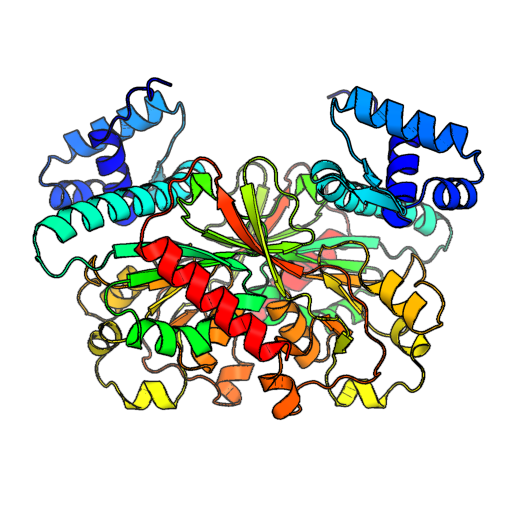OM 868 O O . SER A 1 111 ? 9.672 8.25 16.875 1 94.75 111 SER A O 1
ATOM 870 N N . ARG A 1 112 ? 9.977 8.562 14.75 1 94.69 112 ARG A N 1
ATOM 871 C CA . ARG A 1 112 ? 11.039 9.539 14.969 1 94.69 112 ARG A CA 1
ATOM 872 C C . ARG A 1 112 ? 10.531 10.961 14.719 1 94.69 112 ARG A C 1
ATOM 874 O O . ARG A 1 112 ? 11.195 11.93 15.086 1 94.69 112 ARG A O 1
ATOM 881 N N . LEU A 1 113 ? 9.391 11.055 14.109 1 93.56 113 LEU A N 1
ATOM 882 C CA . LEU A 1 113 ? 8.859 12.359 13.727 1 93.56 113 LEU A CA 1
ATOM 883 C C . LEU A 1 113 ? 8.578 13.219 14.953 1 93.56 113 LEU A C 1
ATOM 885 O O . LEU A 1 113 ? 8.664 14.445 14.883 1 93.56 113 LEU A O 1
ATOM 889 N N . ARG A 1 114 ? 8.203 12.57 16.031 1 87.94 114 ARG A N 1
ATOM 890 C CA . ARG A 1 114 ? 7.957 13.32 17.25 1 87.94 114 ARG A CA 1
ATOM 891 C C . ARG A 1 114 ? 9.203 14.086 17.703 1 87.94 114 ARG A C 1
ATOM 893 O O . ARG A 1 114 ? 9.117 15.234 18.125 1 87.94 114 ARG A O 1
ATOM 900 N N . ASP A 1 115 ? 10.305 13.43 17.594 1 88.94 115 ASP A N 1
ATOM 901 C CA . ASP A 1 115 ? 11.57 14.062 17.938 1 88.94 115 ASP A CA 1
ATOM 902 C C . ASP A 1 115 ? 11.859 15.25 17.031 1 88.94 115 ASP A C 1
ATOM 904 O O . ASP A 1 115 ? 12.328 16.297 17.484 1 88.94 115 ASP A O 1
ATOM 908 N N . PHE A 1 116 ? 11.594 15.133 15.797 1 93.19 116 PHE A N 1
ATOM 909 C CA . PHE A 1 116 ? 11.805 16.234 14.867 1 93.19 116 PHE A CA 1
ATOM 910 C C . PHE A 1 116 ? 10.922 17.422 15.234 1 93.19 116 PHE A C 1
ATOM 912 O O . PHE A 1 116 ? 11.375 18.578 15.219 1 93.19 116 PHE A O 1
ATOM 919 N N . GLN A 1 117 ? 9.68 17.078 15.539 1 88 117 GLN A N 1
ATOM 920 C CA . GLN A 1 117 ? 8.727 18.125 15.859 1 88 117 GLN A CA 1
ATOM 921 C C . GLN A 1 117 ? 9.164 18.906 17.094 1 88 117 GLN A C 1
ATOM 923 O O . GLN A 1 117 ? 8.938 20.109 17.203 1 88 117 GLN A O 1
ATOM 928 N N . GLN A 1 118 ? 9.781 18.281 18.016 1 86.19 118 GLN A N 1
ATOM 929 C CA . GLN A 1 118 ? 10.273 18.922 19.219 1 86.19 118 GLN A CA 1
ATOM 930 C C . GLN A 1 118 ? 11.453 19.844 18.922 1 86.19 118 GLN A C 1
ATOM 932 O O . GLN A 1 118 ? 11.578 20.922 19.5 1 86.19 118 GLN A O 1
ATOM 937 N N . HIS A 1 119 ? 12.203 19.469 17.969 1 86.5 119 HIS A N 1
ATOM 938 C CA . HIS A 1 119 ? 13.414 20.219 17.641 1 86.5 119 HIS A CA 1
ATOM 939 C C . HIS A 1 119 ? 13.117 21.328 16.625 1 86.5 119 HIS A C 1
ATOM 941 O O . HIS A 1 119 ? 13.852 22.312 16.547 1 86.5 119 HIS A O 1
ATOM 947 N N . SER A 1 120 ? 12.141 21.094 15.828 1 89.75 120 SER A N 1
ATOM 948 C CA . SER A 1 120 ? 11.742 22.062 14.805 1 89.75 120 SER A CA 1
ATOM 949 C C . SER A 1 120 ? 10.258 22.375 14.891 1 89.75 120 SER A C 1
ATOM 951 O O . SER A 1 120 ? 9.508 22.125 13.945 1 89.75 120 SER A O 1
ATOM 953 N N . PRO A 1 121 ? 9.891 23.094 15.93 1 84.5 121 PRO A N 1
ATOM 954 C CA . PRO A 1 121 ? 8.469 23.344 16.172 1 84.5 121 PRO A CA 1
ATOM 955 C C . PRO A 1 121 ? 7.84 24.25 15.102 1 84.5 121 PRO A C 1
ATOM 957 O O . PRO A 1 121 ? 6.613 24.297 14.984 1 84.5 121 PRO A O 1
ATOM 960 N N . HIS A 1 122 ? 8.688 24.906 14.359 1 83.81 122 HIS A N 1
ATOM 961 C CA . HIS A 1 122 ? 8.172 25.812 13.344 1 83.81 122 HIS A CA 1
ATOM 962 C C . HIS A 1 122 ? 7.801 25.062 12.07 1 83.81 122 HIS A C 1
ATOM 964 O O . HIS A 1 122 ? 7.246 25.656 11.141 1 83.81 122 HIS A O 1
ATOM 970 N N . VAL A 1 123 ? 8.133 23.828 11.969 1 90.25 123 VAL A N 1
ATOM 971 C CA . VAL A 1 123 ? 7.863 23.031 10.781 1 90.25 123 VAL A CA 1
ATOM 972 C C . VAL A 1 123 ? 6.688 22.094 11.047 1 90.25 123 VAL A C 1
ATOM 974 O O . VAL A 1 123 ? 6.684 21.359 12.039 1 90.25 123 VAL A O 1
ATOM 977 N N . ASP A 1 124 ? 5.695 22.172 10.234 1 89.31 124 ASP A N 1
ATOM 978 C CA . ASP A 1 124 ? 4.566 21.25 10.266 1 89.31 124 ASP A CA 1
ATOM 979 C C . ASP A 1 124 ? 4.641 20.234 9.125 1 89.31 124 ASP A C 1
ATOM 981 O O . ASP A 1 124 ? 4.477 20.594 7.961 1 89.31 124 ASP A O 1
ATOM 985 N N . ILE A 1 125 ? 4.871 18.969 9.484 1 93.38 125 ILE A N 1
ATOM 986 C CA . ILE A 1 125 ? 5.016 17.922 8.461 1 93.38 125 ILE A CA 1
ATOM 987 C C . ILE A 1 125 ? 3.645 17.344 8.125 1 93.38 125 ILE A C 1
ATOM 989 O O . ILE A 1 125 ? 2.949 16.828 9 1 93.38 125 ILE A O 1
ATOM 993 N N . LEU A 1 126 ? 3.227 17.516 6.91 1 92.94 126 LEU A N 1
ATOM 994 C CA . LEU A 1 126 ? 2.051 16.828 6.375 1 92.94 126 LEU A CA 1
ATOM 995 C C . LEU A 1 126 ? 2.449 15.562 5.625 1 92.94 126 LEU A C 1
ATOM 997 O O . LEU A 1 126 ? 2.898 15.625 4.48 1 92.94 126 LEU A O 1
ATOM 1001 N N . LEU A 1 127 ? 2.209 14.453 6.277 1 95.62 127 LEU A N 1
ATOM 1002 C CA . LEU A 1 127 ? 2.725 13.195 5.758 1 95.62 127 LEU A CA 1
ATOM 1003 C C . LEU A 1 127 ? 1.62 12.398 5.07 1 95.62 127 LEU A C 1
ATOM 1005 O O . LEU A 1 127 ? 0.501 12.312 5.578 1 95.62 127 LEU A O 1
ATOM 1009 N N . SER A 1 128 ? 1.934 11.805 3.939 1 95.62 128 SER A N 1
ATOM 1010 C CA . SER A 1 128 ? 1.11 10.836 3.227 1 95.62 128 SER A CA 1
ATOM 1011 C C . SER A 1 128 ? 1.94 9.648 2.76 1 95.62 128 SER A C 1
ATOM 1013 O O . SER A 1 128 ? 3.139 9.781 2.504 1 95.62 128 SER A O 1
ATOM 1015 N N . THR A 1 129 ? 1.264 8.492 2.717 1 97 129 THR A N 1
ATOM 1016 C CA . THR A 1 129 ? 2.02 7.324 2.281 1 97 129 THR A CA 1
ATOM 1017 C C . THR A 1 129 ? 1.641 6.938 0.854 1 97 129 THR A C 1
ATOM 1019 O O . THR A 1 129 ? 0.59 7.34 0.354 1 97 129 THR A O 1
ATOM 1022 N N . HIS A 1 130 ? 2.545 6.195 0.237 1 94.56 130 HIS A N 1
ATOM 1023 C CA . HIS A 1 130 ? 2.348 5.641 -1.099 1 94.56 130 HIS A CA 1
ATOM 1024 C C . HIS A 1 130 ? 3.037 4.289 -1.243 1 94.56 130 HIS A C 1
ATOM 1026 O O . HIS A 1 130 ? 3.717 3.834 -0.322 1 94.56 130 HIS A O 1
ATOM 1032 N N . ASN A 1 131 ? 2.811 3.635 -2.381 1 93.44 131 ASN A N 1
ATOM 1033 C CA . ASN A 1 131 ? 3.424 2.338 -2.652 1 93.44 131 ASN A CA 1
ATOM 1034 C C . ASN A 1 131 ? 4.52 2.447 -3.709 1 93.44 131 ASN A C 1
ATOM 1036 O O . ASN A 1 131 ? 4.656 1.569 -4.562 1 93.44 131 ASN A O 1
ATOM 1040 N N . ASN A 1 132 ? 5.199 3.518 -3.68 1 90 132 ASN A N 1
ATOM 1041 C CA . ASN A 1 132 ? 6.336 3.83 -4.539 1 90 132 ASN A CA 1
ATOM 1042 C C . ASN A 1 132 ? 5.887 4.395 -5.883 1 90 132 ASN A C 1
ATOM 1044 O O . ASN A 1 132 ? 6.715 4.727 -6.73 1 90 132 ASN A O 1
ATOM 1048 N N . ARG A 1 133 ? 4.625 4.332 -6.105 1 82.62 133 ARG A N 1
ATOM 1049 C CA . ARG A 1 133 ? 4.031 5.062 -7.219 1 82.62 133 ARG A CA 1
ATOM 1050 C C . ARG A 1 133 ? 3.438 6.387 -6.75 1 82.62 133 ARG A C 1
ATOM 1052 O O . ARG A 1 133 ? 2.395 6.406 -6.09 1 82.62 133 ARG A O 1
ATOM 1059 N N . VAL A 1 134 ? 4.18 7.457 -6.988 1 81.56 134 VAL A N 1
ATOM 1060 C CA . VAL A 1 134 ? 3.74 8.75 -6.48 1 81.56 134 VAL A CA 1
ATOM 1061 C C . VAL A 1 134 ? 3.889 9.812 -7.57 1 81.56 134 VAL A C 1
ATOM 1063 O O . VAL A 1 134 ? 4.859 9.797 -8.336 1 81.56 134 VAL A O 1
ATOM 1066 N N . ASP A 1 135 ? 2.842 10.539 -7.738 1 77.56 135 ASP A N 1
ATOM 1067 C CA . ASP A 1 135 ? 2.898 11.727 -8.586 1 77.56 135 ASP A CA 1
ATOM 1068 C C . ASP A 1 135 ? 3.15 12.977 -7.754 1 77.56 135 ASP A C 1
ATOM 1070 O O . ASP A 1 135 ? 2.209 13.602 -7.254 1 77.56 135 ASP A O 1
ATOM 1074 N N . VAL A 1 136 ? 4.348 13.352 -7.789 1 83 136 VAL A N 1
ATOM 1075 C CA . VAL A 1 136 ? 4.801 14.422 -6.91 1 83 136 VAL A CA 1
ATOM 1076 C C . VAL A 1 136 ? 4.094 15.727 -7.285 1 83 136 VAL A C 1
ATOM 1078 O O . VAL A 1 136 ? 3.703 16.5 -6.41 1 83 136 VAL A O 1
ATOM 1081 N N . VAL A 1 137 ? 3.926 15.953 -8.562 1 76.06 137 VAL A N 1
ATOM 1082 C CA . VAL A 1 137 ? 3.316 17.188 -9.047 1 76.06 137 VAL A CA 1
ATOM 1083 C C . VAL A 1 137 ? 1.822 17.188 -8.727 1 76.06 137 VAL A C 1
ATOM 1085 O O . VAL A 1 137 ? 1.313 18.109 -8.094 1 76.06 137 VAL A O 1
ATOM 1088 N N . ALA A 1 138 ? 1.204 16.062 -9.094 1 69.75 138 ALA A N 1
ATOM 1089 C CA . ALA A 1 138 ? -0.241 15.961 -8.906 1 69.75 138 ALA A CA 1
ATOM 1090 C C . ALA A 1 138 ? -0.61 16.016 -7.43 1 69.75 138 ALA A C 1
ATOM 1092 O O . ALA A 1 138 ? -1.66 16.562 -7.066 1 69.75 138 ALA A O 1
ATOM 1093 N N . GLU A 1 139 ? 0.324 15.547 -6.629 1 77.06 139 GLU A N 1
ATOM 1094 C CA . GLU A 1 139 ? 0.028 15.461 -5.199 1 77.06 139 GLU A CA 1
ATOM 1095 C C . GLU A 1 139 ? 0.582 16.656 -4.445 1 77.06 139 GLU A C 1
ATOM 1097 O O . GLU A 1 139 ? 0.36 16.797 -3.24 1 77.06 139 GLU A O 1
ATOM 1102 N N . GLY A 1 140 ? 1.236 17.547 -5.117 1 81 140 GLY A N 1
ATOM 1103 C CA . GLY A 1 140 ? 1.759 18.75 -4.508 1 81 140 GLY A CA 1
ATOM 1104 C C . GLY A 1 140 ? 2.787 18.484 -3.424 1 81 140 GLY A C 1
ATOM 1105 O O . GLY A 1 140 ? 2.781 19.141 -2.379 1 81 140 GLY A O 1
ATOM 1106 N N . LEU A 1 141 ? 3.592 17.531 -3.635 1 90.88 141 LEU A N 1
ATOM 1107 C CA . LEU A 1 141 ? 4.562 17.141 -2.619 1 90.88 141 LEU A CA 1
ATOM 1108 C C . LEU A 1 141 ? 5.816 18 -2.697 1 90.88 141 LEU A C 1
ATOM 1110 O O . LEU A 1 141 ? 6.266 18.359 -3.789 1 90.88 141 LEU A O 1
ATOM 1114 N N . ASP A 1 142 ? 6.262 18.344 -1.525 1 92.62 142 ASP A N 1
ATOM 1115 C CA . ASP A 1 142 ? 7.562 19 -1.435 1 92.62 142 ASP A CA 1
ATOM 1116 C C . ASP A 1 142 ? 8.695 17.984 -1.508 1 92.62 142 ASP A C 1
ATOM 1118 O O . ASP A 1 142 ? 9.727 18.25 -2.133 1 92.62 142 ASP A O 1
ATOM 1122 N N . TYR A 1 143 ? 8.531 16.891 -0.814 1 95.94 143 TYR A N 1
ATOM 1123 C CA . TYR A 1 143 ? 9.453 15.758 -0.862 1 95.94 143 TYR A CA 1
ATOM 1124 C C . TYR A 1 143 ? 8.703 14.445 -1.062 1 95.94 143 TYR A C 1
ATOM 1126 O O . TYR A 1 143 ? 7.547 14.32 -0.655 1 95.94 143 TYR A O 1
ATOM 1134 N N . ALA A 1 144 ? 9.398 13.531 -1.72 1 96 144 ALA A N 1
ATOM 1135 C CA . ALA A 1 144 ? 8.969 12.133 -1.775 1 96 144 ALA A CA 1
ATOM 1136 C C . ALA A 1 144 ? 10.086 11.195 -1.335 1 96 144 ALA A C 1
ATOM 1138 O O . ALA A 1 144 ? 11.25 11.391 -1.696 1 96 144 ALA A O 1
ATOM 1139 N N . ILE A 1 145 ? 9.742 10.328 -0.453 1 96.56 145 ILE A N 1
ATOM 1140 C CA . ILE A 1 145 ? 10.656 9.258 -0.078 1 96.56 145 ILE A CA 1
ATOM 1141 C C . ILE A 1 145 ? 10.25 7.957 -0.773 1 96.56 145 ILE A C 1
ATOM 1143 O O . ILE A 1 145 ? 9.133 7.473 -0.591 1 96.56 145 ILE A O 1
ATOM 1147 N N . ARG A 1 146 ? 11.211 7.422 -1.518 1 94.25 146 ARG A N 1
ATOM 1148 C CA . ARG A 1 146 ? 10.938 6.254 -2.35 1 94.25 146 ARG A CA 1
ATOM 1149 C C . ARG A 1 146 ? 12 5.176 -2.139 1 94.25 146 ARG A C 1
ATOM 1151 O O . ARG A 1 146 ? 13.07 5.445 -1.594 1 94.25 146 ARG A O 1
ATOM 1158 N N . TYR A 1 147 ? 11.57 4 -2.486 1 92.75 147 TYR A N 1
ATOM 1159 C CA . TYR A 1 147 ? 12.523 2.9 -2.582 1 92.75 147 TYR A CA 1
ATOM 1160 C C . TYR A 1 147 ? 12.852 2.588 -4.039 1 92.75 147 TYR A C 1
ATOM 1162 O O . TYR A 1 147 ? 11.953 2.48 -4.875 1 92.75 147 TYR A O 1
ATOM 1170 N N . GLY A 1 148 ? 14.094 2.438 -4.32 1 88.06 148 GLY A N 1
ATOM 1171 C CA . GLY A 1 148 ? 14.508 2.119 -5.676 1 88.06 148 GLY A CA 1
ATOM 1172 C C . GLY A 1 148 ? 15.961 2.459 -5.953 1 88.06 148 GLY A C 1
ATOM 1173 O O . GLY A 1 148 ? 16.812 2.365 -5.059 1 88.06 148 GLY A O 1
ATOM 1174 N N . ASN A 1 149 ? 16.156 2.852 -7.227 1 79.19 149 ASN A N 1
ATOM 1175 C CA . ASN A 1 149 ? 17.531 3.146 -7.641 1 79.19 149 ASN A CA 1
ATOM 1176 C C . ASN A 1 149 ? 17.781 4.648 -7.699 1 79.19 149 ASN A C 1
ATOM 1178 O O . ASN A 1 149 ? 18.891 5.082 -8.031 1 79.19 149 ASN A O 1
ATOM 1182 N N . GLY A 1 150 ? 16.875 5.414 -7.246 1 73.56 150 GLY A N 1
ATOM 1183 C CA . GLY A 1 150 ? 17.062 6.852 -7.121 1 73.56 150 GLY A CA 1
ATOM 1184 C C . GLY A 1 150 ? 16.969 7.582 -8.445 1 73.56 150 GLY A C 1
ATOM 1185 O O . GLY A 1 150 ? 16.875 8.812 -8.477 1 73.56 150 GLY A O 1
ATOM 1186 N N . ALA A 1 151 ? 17.047 6.91 -9.492 1 65.62 151 ALA A N 1
ATOM 1187 C CA . ALA A 1 151 ? 17.156 7.562 -10.797 1 65.62 151 ALA A CA 1
ATOM 1188 C C . ALA A 1 151 ? 15.797 8.039 -11.289 1 65.62 151 ALA A C 1
ATOM 1190 O O . ALA A 1 151 ? 14.953 7.234 -11.688 1 65.62 151 ALA A O 1
ATOM 1191 N N . LEU A 1 152 ? 15.508 9.281 -10.977 1 66.56 152 LEU A N 1
ATOM 1192 C CA . LEU A 1 152 ? 14.266 9.859 -11.492 1 66.56 152 LEU A CA 1
ATOM 1193 C C . LEU A 1 152 ? 14.539 11.156 -12.242 1 66.56 152 LEU A C 1
ATOM 1195 O O . LEU A 1 152 ? 15.25 12.031 -11.742 1 66.56 152 LEU A O 1
ATOM 1199 N N . ALA A 1 153 ? 14.102 11.211 -13.383 1 67.38 153 ALA A N 1
ATOM 1200 C CA . ALA A 1 153 ? 14.305 12.414 -14.18 1 67.38 153 ALA A CA 1
ATOM 1201 C C . ALA A 1 153 ? 13.688 13.633 -13.5 1 67.38 153 ALA A C 1
ATOM 1203 O O . ALA A 1 153 ? 12.602 13.547 -12.938 1 67.38 153 ALA A O 1
ATOM 1204 N N . TRP A 1 154 ? 14.414 14.734 -13.547 1 72.38 154 TRP A N 1
ATOM 1205 C CA . TRP A 1 154 ? 13.969 16.047 -13.102 1 72.38 154 TRP A CA 1
ATOM 1206 C C . TRP A 1 154 ? 13.812 16.078 -11.586 1 72.38 154 TRP A C 1
ATOM 1208 O O . TRP A 1 154 ? 13.156 16.969 -11.039 1 72.38 154 TRP A O 1
ATOM 1218 N N . HIS A 1 155 ? 14.297 15.055 -11 1 83.94 155 HIS A N 1
ATOM 1219 C CA . HIS A 1 155 ? 14.281 15.039 -9.539 1 83.94 155 HIS A CA 1
ATOM 1220 C C . HIS A 1 155 ? 15.695 15.148 -8.969 1 83.94 155 HIS A C 1
ATOM 1222 O O . HIS A 1 155 ? 16.641 14.641 -9.57 1 83.94 155 HIS A O 1
ATOM 1228 N N . GLU A 1 156 ? 15.812 15.938 -7.941 1 89.88 156 GLU A N 1
ATOM 1229 C CA . GLU A 1 156 ? 16.969 15.82 -7.066 1 89.88 156 GLU A CA 1
ATOM 1230 C C . GLU A 1 156 ? 16.797 14.672 -6.074 1 89.88 156 GLU A C 1
ATOM 1232 O O . GLU A 1 156 ? 15.766 14.578 -5.406 1 89.88 156 GLU A O 1
ATOM 1237 N N . SER A 1 157 ? 17.734 13.828 -6.051 1 92.62 157 SER A N 1
ATOM 1238 C CA . SER A 1 157 ? 17.625 12.641 -5.211 1 92.62 157 SER A CA 1
ATOM 1239 C C . SER A 1 157 ? 18.812 12.531 -4.258 1 92.62 157 SER A C 1
ATOM 1241 O O . SER A 1 157 ? 19.969 12.727 -4.668 1 92.62 157 SER A O 1
ATOM 1243 N N . HIS A 1 158 ? 18.5 12.297 -3.021 1 93.81 158 HIS A N 1
ATOM 1244 C CA . HIS A 1 158 ? 19.516 12.031 -2.006 1 93.81 158 HIS A CA 1
ATOM 1245 C C . HIS A 1 158 ? 19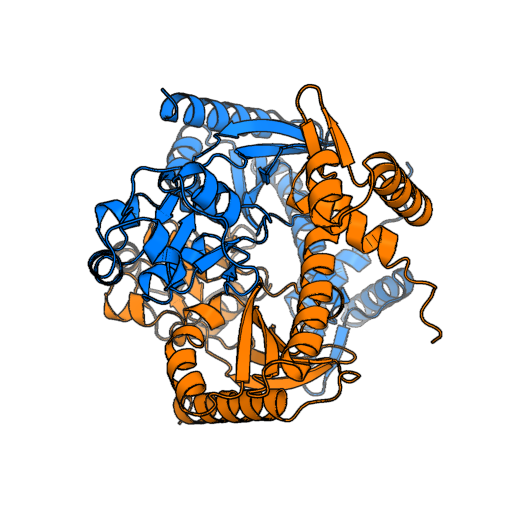.391 10.609 -1.473 1 93.81 158 HIS A C 1
ATOM 1247 O O . HIS A 1 158 ? 18.344 10.211 -0.984 1 93.81 158 HIS A O 1
ATOM 1253 N N . PHE A 1 159 ? 20.469 9.914 -1.588 1 93.56 159 PHE A N 1
ATOM 1254 C CA . PHE A 1 159 ? 20.516 8.562 -1.033 1 93.56 159 PHE A CA 1
ATOM 1255 C C . PHE A 1 159 ? 20.469 8.602 0.489 1 93.56 159 PHE A C 1
ATOM 1257 O O . PHE A 1 159 ? 21.156 9.398 1.122 1 93.56 159 PHE A O 1
ATOM 1264 N N . MET A 1 160 ? 19.609 7.777 1.062 1 94.12 160 MET A N 1
ATOM 1265 C CA . MET A 1 160 ? 19.469 7.77 2.514 1 94.12 160 MET A CA 1
ATOM 1266 C C . MET A 1 160 ? 20.016 6.477 3.109 1 94.12 160 MET A C 1
ATOM 1268 O O . MET A 1 160 ? 20.875 6.508 3.986 1 94.12 160 MET A O 1
ATOM 1272 N N . TYR A 1 161 ? 19.438 5.332 2.627 1 90.44 161 TYR A N 1
ATOM 1273 C CA . TYR A 1 161 ? 19.719 4.051 3.262 1 90.44 161 TYR A CA 1
ATOM 1274 C C . TYR A 1 161 ? 19.375 2.893 2.336 1 90.44 161 TYR A C 1
ATOM 1276 O O . TYR A 1 161 ? 18.359 2.928 1.643 1 90.44 161 TYR A O 1
ATOM 1284 N N . ALA A 1 162 ? 20.25 1.925 2.23 1 90.69 162 ALA A N 1
ATOM 1285 C CA . ALA A 1 162 ? 19.984 0.704 1.471 1 90.69 162 ALA A CA 1
ATOM 1286 C C . ALA A 1 162 ? 19.922 -0.512 2.391 1 90.69 162 ALA A C 1
ATOM 1288 O O . ALA A 1 162 ? 20.922 -1.196 2.6 1 90.69 162 ALA A O 1
ATOM 1289 N N . PRO A 1 163 ? 18.75 -0.738 2.842 1 90.75 163 PRO A N 1
ATOM 1290 C CA . PRO A 1 163 ? 18.656 -1.916 3.709 1 90.75 163 PRO A CA 1
ATOM 1291 C C . PRO A 1 163 ? 18.734 -3.229 2.93 1 90.75 163 PRO A C 1
ATOM 1293 O O . PRO A 1 163 ? 18.078 -3.365 1.886 1 90.75 163 PRO A O 1
ATOM 1296 N N . PRO A 1 164 ? 19.547 -4.137 3.482 1 93.88 164 PRO A N 1
ATOM 1297 C CA . PRO A 1 164 ? 19.5 -5.461 2.857 1 93.88 164 PRO A CA 1
ATOM 1298 C C . PRO A 1 164 ? 18.125 -6.133 2.994 1 93.88 164 PRO A C 1
ATOM 1300 O O . PRO A 1 164 ? 17.406 -5.879 3.963 1 93.88 164 PRO A O 1
ATOM 1303 N N . LEU A 1 165 ? 17.828 -6.934 1.985 1 95.31 165 LEU A N 1
ATOM 1304 C CA . LEU A 1 165 ? 16.609 -7.742 2.033 1 95.31 165 LEU A CA 1
ATOM 1305 C C . LEU A 1 165 ? 16.922 -9.164 2.49 1 95.31 165 LEU A C 1
ATOM 1307 O O . LEU A 1 165 ? 17.953 -9.734 2.107 1 95.31 165 LEU A O 1
ATOM 1311 N N . ALA A 1 166 ? 16.078 -9.711 3.32 1 96.5 166 ALA A N 1
ATOM 1312 C CA . ALA A 1 166 ? 16.219 -11.07 3.828 1 96.5 166 ALA A CA 1
ATOM 1313 C C . ALA A 1 166 ? 14.875 -11.789 3.834 1 96.5 166 ALA A C 1
ATOM 1315 O O . ALA A 1 166 ? 13.828 -11.164 3.66 1 96.5 166 ALA A O 1
ATOM 1316 N N . GLN A 1 167 ? 14.953 -13.109 3.932 1 96.31 167 GLN A N 1
ATOM 1317 C CA . GLN A 1 167 ? 13.742 -13.906 4.07 1 96.31 167 GLN A CA 1
ATOM 1318 C C . GLN A 1 167 ? 13.148 -13.766 5.469 1 96.31 167 GLN A C 1
ATOM 1320 O O . GLN A 1 167 ? 13.867 -13.82 6.465 1 96.31 167 GLN A O 1
ATOM 1325 N N . LEU A 1 168 ? 11.906 -13.492 5.562 1 98 168 LEU A N 1
ATOM 1326 C CA . LEU A 1 168 ? 11.172 -13.367 6.816 1 98 168 LEU A CA 1
ATOM 1327 C C . LEU A 1 168 ? 9.914 -14.234 6.793 1 98 168 LEU A C 1
ATOM 1329 O O . LEU A 1 168 ? 9.18 -14.25 5.801 1 98 168 LEU A O 1
ATOM 1333 N N . CYS A 1 169 ? 9.695 -14.961 7.816 1 98.19 169 CYS A N 1
ATOM 1334 C CA . CYS A 1 169 ? 8.516 -15.82 7.883 1 98.19 169 CYS A CA 1
ATOM 1335 C C . CYS A 1 169 ? 8.094 -16.047 9.328 1 98.19 169 CYS A C 1
ATOM 1337 O O . CYS A 1 169 ? 8.781 -15.625 10.258 1 98.19 169 CYS A O 1
ATOM 1339 N N . ALA A 1 170 ? 6.891 -16.609 9.492 1 97.94 170 ALA A N 1
ATOM 1340 C CA . ALA A 1 170 ? 6.43 -17 10.82 1 97.94 170 ALA A CA 1
ATOM 1341 C C . ALA A 1 170 ? 7.32 -18.078 11.422 1 97.94 170 ALA A C 1
ATOM 1343 O O . ALA A 1 170 ? 7.809 -18.953 10.695 1 97.94 170 ALA A O 1
ATOM 1344 N N . PRO A 1 171 ? 7.52 -18.109 12.711 1 97.19 171 PRO A N 1
ATOM 1345 C CA . PRO A 1 171 ? 8.359 -19.125 13.367 1 97.19 171 PRO A CA 1
ATOM 1346 C C . PRO A 1 171 ? 7.918 -20.547 13.047 1 97.19 171 PRO A C 1
ATOM 1348 O O . PRO A 1 171 ? 8.758 -21.438 12.875 1 97.19 171 PRO A O 1
ATOM 1351 N N . SER A 1 172 ? 6.668 -20.766 12.961 1 96 172 SER A N 1
ATOM 1352 C CA . SER A 1 172 ? 6.148 -22.109 12.695 1 96 172 SER A CA 1
ATOM 1353 C C . SER A 1 172 ? 6.59 -22.609 11.32 1 96 172 SER A C 1
ATOM 1355 O O . SER A 1 172 ? 6.832 -23.797 11.141 1 96 172 SER A O 1
ATOM 1357 N N . ILE A 1 173 ? 6.707 -21.703 10.383 1 94.5 173 ILE A N 1
ATOM 1358 C CA . ILE A 1 173 ? 7.125 -22.062 9.031 1 94.5 173 ILE A CA 1
ATOM 1359 C C . ILE A 1 173 ? 8.617 -22.391 9.016 1 94.5 173 ILE A C 1
ATOM 1361 O O . ILE A 1 173 ? 9.055 -23.297 8.312 1 94.5 173 ILE A O 1
ATOM 1365 N N . SER A 1 174 ? 9.367 -21.688 9.781 1 92.38 174 SER A N 1
ATOM 1366 C CA . SER A 1 174 ? 10.828 -21.812 9.789 1 92.38 174 SER A CA 1
ATOM 1367 C C . SER A 1 174 ? 11.258 -23.188 10.266 1 92.38 174 SER A C 1
ATOM 1369 O O . SER A 1 174 ? 12.352 -23.656 9.938 1 92.38 174 SER A O 1
ATOM 1371 N N . LYS A 1 175 ? 10.469 -23.844 10.984 1 90.75 175 LYS A N 1
ATOM 1372 C CA . LYS A 1 175 ? 10.781 -25.156 11.531 1 90.75 175 LYS A CA 1
ATOM 1373 C C . LYS A 1 175 ? 10.609 -26.25 10.469 1 90.75 175 LYS A C 1
A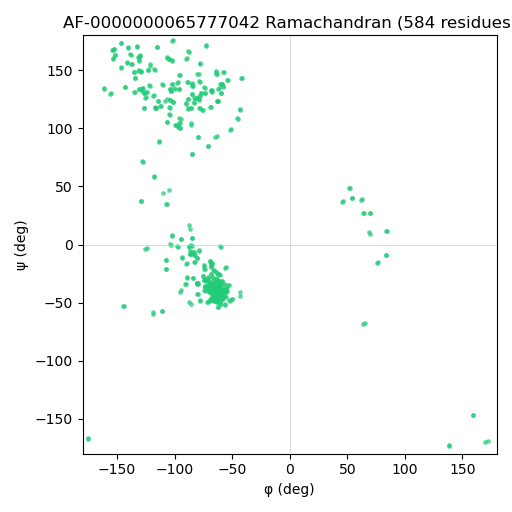TOM 1375 O O . LYS A 1 175 ? 11.016 -27.391 10.68 1 90.75 175 LYS A O 1
ATOM 1380 N N . ARG A 1 176 ? 10.148 -25.875 9.359 1 88.75 176 ARG A N 1
ATOM 1381 C CA . ARG A 1 176 ? 9.766 -26.875 8.367 1 88.75 176 ARG A CA 1
ATOM 1382 C C . ARG A 1 176 ? 10.812 -26.969 7.266 1 88.75 176 ARG A C 1
ATOM 1384 O O . ARG A 1 176 ? 10.641 -27.734 6.305 1 88.75 176 ARG A O 1
ATOM 1391 N N . PHE A 1 177 ? 11.867 -26.156 7.383 1 84.31 177 PHE A N 1
ATOM 1392 C CA . PHE A 1 177 ? 12.938 -26.234 6.391 1 84.31 177 PHE A CA 1
ATOM 1393 C C . PHE A 1 177 ? 14.297 -26.062 7.047 1 84.31 177 PHE A C 1
ATOM 1395 O O . PHE A 1 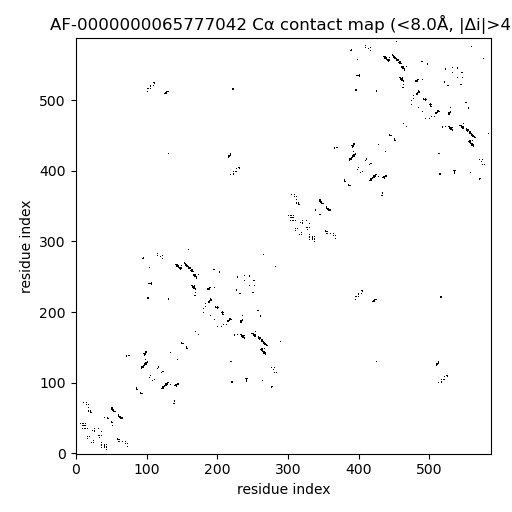177 ? 14.398 -25.5 8.141 1 84.31 177 PHE A O 1
ATOM 1402 N N . THR A 1 178 ? 15.336 -26.609 6.359 1 84.56 178 THR A N 1
ATOM 1403 C CA . THR A 1 178 ? 16.688 -26.531 6.891 1 84.56 178 THR A CA 1
ATOM 1404 C C . THR A 1 178 ? 17.609 -25.766 5.941 1 84.56 178 THR A C 1
ATOM 1406 O O . THR A 1 178 ? 18.109 -24.688 6.293 1 84.56 178 THR A O 1
ATOM 1409 N N . PRO A 1 179 ? 17.703 -26.297 4.676 1 87.12 179 PRO A N 1
ATOM 1410 C CA . PRO A 1 179 ? 18.547 -25.531 3.758 1 87.12 179 PRO A CA 1
ATOM 1411 C C . PRO A 1 179 ? 17.766 -24.469 2.982 1 87.12 179 PRO A C 1
ATOM 1413 O O . PRO A 1 179 ? 16.547 -24.594 2.824 1 87.12 179 PRO A O 1
ATOM 1416 N N . PRO A 1 180 ? 18.406 -23.516 2.473 1 88.31 180 PRO A N 1
ATOM 1417 C CA . PRO A 1 180 ? 17.766 -22.438 1.72 1 88.31 180 PRO A CA 1
ATOM 1418 C C . PRO A 1 180 ? 17 -22.938 0.507 1 88.31 180 PRO A C 1
ATOM 1420 O O . PRO A 1 180 ? 15.969 -22.359 0.14 1 88.31 180 PRO A O 1
ATOM 1423 N N . THR A 1 181 ? 17.438 -23.969 -0.057 1 85.75 181 THR A N 1
ATOM 1424 C CA . THR A 1 181 ? 16.781 -24.5 -1.252 1 85.75 181 THR A CA 1
ATOM 1425 C C . THR A 1 181 ? 15.383 -25 -0.929 1 85.75 181 THR A C 1
ATOM 1427 O O . THR A 1 181 ? 14.523 -25.078 -1.813 1 85.75 181 THR A O 1
ATOM 1430 N N . ASP A 1 182 ? 15.125 -25.312 0.31 1 89.25 182 ASP A N 1
ATOM 1431 C CA . ASP A 1 182 ? 13.82 -25.812 0.735 1 89.25 182 ASP A CA 1
ATOM 1432 C C . ASP A 1 182 ? 12.758 -24.719 0.62 1 89.25 182 ASP A C 1
ATOM 1434 O O . ASP A 1 182 ? 11.562 -25.016 0.586 1 89.25 182 ASP A O 1
ATOM 1438 N N . LEU A 1 183 ? 13.18 -23.469 0.551 1 91.06 183 LEU A N 1
ATOM 1439 C CA . LEU A 1 183 ? 12.234 -22.359 0.498 1 91.06 183 LEU A CA 1
ATOM 1440 C C . LEU A 1 183 ? 11.367 -22.438 -0.758 1 91.06 183 LEU A C 1
ATOM 1442 O O . LEU A 1 183 ? 10.25 -21.938 -0.778 1 91.06 183 LEU A O 1
ATOM 1446 N N . GLN A 1 184 ? 11.883 -23.062 -1.734 1 88.75 184 GLN A N 1
ATOM 1447 C CA . GLN A 1 184 ? 11.18 -23.156 -3.008 1 88.75 184 GLN A CA 1
ATOM 1448 C C . GLN A 1 184 ? 9.922 -24.016 -2.879 1 88.75 184 GLN A C 1
ATOM 1450 O O . GLN A 1 184 ? 9.055 -24 -3.754 1 88.75 184 GLN A O 1
ATOM 1455 N N . ARG A 1 185 ? 9.852 -24.781 -1.832 1 88.62 185 ARG A N 1
ATOM 1456 C CA . ARG A 1 185 ? 8.688 -25.641 -1.593 1 88.62 185 ARG A CA 1
ATOM 1457 C C . ARG A 1 185 ? 7.543 -24.844 -0.982 1 88.62 185 ARG A C 1
ATOM 1459 O O . ARG A 1 185 ? 6.418 -25.344 -0.882 1 88.62 185 ARG A O 1
ATOM 1466 N N . PHE A 1 186 ? 7.805 -23.672 -0.569 1 92.19 186 PHE A N 1
ATOM 1467 C CA . PHE A 1 186 ? 6.812 -22.812 0.068 1 92.19 186 PHE A CA 1
ATOM 1468 C C . PHE A 1 186 ? 6.375 -21.688 -0.873 1 92.19 186 PHE A C 1
ATOM 1470 O O . PHE A 1 186 ? 7.043 -21.422 -1.87 1 92.19 186 PHE A O 1
ATOM 1477 N N . MET A 1 187 ? 5.18 -21.141 -0.512 1 93.25 187 MET A N 1
ATOM 1478 C CA . MET A 1 187 ? 4.789 -19.906 -1.19 1 93.25 187 MET A CA 1
ATOM 1479 C C . MET A 1 187 ? 5.773 -18.781 -0.882 1 93.25 187 MET A C 1
ATOM 1481 O O . MET A 1 187 ? 6.102 -18.547 0.28 1 93.25 187 MET A O 1
ATOM 1485 N N . LEU A 1 188 ? 6.324 -18.234 -2.025 1 94.62 188 LEU A N 1
ATOM 1486 C CA . LEU A 1 188 ? 7.199 -17.078 -1.867 1 94.62 188 LEU A CA 1
ATOM 1487 C C . LEU A 1 188 ? 6.426 -15.773 -2.082 1 94.62 188 LEU A C 1
ATOM 1489 O O . LEU A 1 188 ? 5.562 -15.703 -2.963 1 94.62 188 LEU A O 1
ATOM 1493 N N . LEU A 1 189 ? 6.66 -14.875 -1.178 1 96.44 189 LEU A N 1
ATOM 1494 C CA . LEU A 1 189 ? 6.062 -13.547 -1.274 1 96.44 189 LEU A CA 1
ATOM 1495 C C . LEU A 1 189 ? 7.09 -12.531 -1.758 1 96.44 189 LEU A C 1
ATOM 1497 O O . LEU A 1 189 ? 8.219 -12.492 -1.261 1 96.44 189 LEU A O 1
ATOM 1501 N N . GLY A 1 190 ? 6.699 -11.75 -2.723 1 93.12 190 GLY A N 1
ATOM 1502 C CA . GLY A 1 190 ? 7.645 -10.805 -3.291 1 93.12 190 GLY A CA 1
ATOM 1503 C C . GLY A 1 190 ? 7.023 -9.461 -3.611 1 93.12 190 GLY A C 1
ATOM 1504 O O . GLY A 1 190 ? 5.816 -9.273 -3.459 1 93.12 190 GLY A O 1
ATOM 1505 N N . SER A 1 191 ? 7.852 -8.5 -3.918 1 89.5 191 SER A N 1
ATOM 1506 C CA . SER A 1 191 ? 7.445 -7.164 -4.348 1 89.5 191 SER A CA 1
ATOM 1507 C C . SER A 1 191 ? 7.578 -7.008 -5.859 1 89.5 191 SER A C 1
ATOM 1509 O O . SER A 1 191 ? 8.195 -7.844 -6.523 1 89.5 191 SER A O 1
ATOM 1511 N N . TYR A 1 192 ? 6.812 -5.992 -6.402 1 78.06 192 TYR A N 1
ATOM 1512 C CA . TYR A 1 192 ? 6.812 -5.766 -7.844 1 78.06 192 TYR A CA 1
ATOM 1513 C C . TYR A 1 192 ? 8.211 -5.422 -8.344 1 78.06 192 TYR A C 1
ATOM 1515 O O . TYR A 1 192 ? 8.469 -5.445 -9.547 1 78.06 192 TYR A O 1
ATOM 1523 N N . ARG A 1 193 ? 9.062 -5.367 -7.445 1 64.88 193 ARG A N 1
ATOM 1524 C CA . ARG A 1 193 ? 10.406 -5.09 -7.941 1 64.88 193 ARG A CA 1
ATOM 1525 C C . ARG A 1 193 ? 11.109 -6.375 -8.359 1 64.88 193 ARG A C 1
ATOM 1527 O O . ARG A 1 193 ? 11.047 -7.379 -7.645 1 64.88 193 ARG A O 1
ATOM 1534 N N . ALA A 1 194 ? 11.32 -6.812 -9.633 1 52.56 194 ALA A N 1
ATOM 1535 C CA . ALA A 1 194 ? 11.609 -7.988 -10.453 1 52.56 194 ALA A CA 1
ATOM 1536 C C . ALA A 1 194 ? 12.688 -8.859 -9.805 1 52.56 194 ALA A C 1
ATOM 1538 O O . ALA A 1 194 ? 12.625 -10.086 -9.875 1 52.56 194 ALA A O 1
ATOM 1539 N N . MET A 1 195 ? 13.578 -8.516 -9.312 1 54.91 195 MET A N 1
ATOM 1540 C CA . MET A 1 195 ? 14.75 -9.359 -9.102 1 54.91 195 MET A CA 1
ATOM 1541 C C . MET A 1 195 ? 14.914 -9.703 -7.625 1 54.91 195 MET A C 1
ATOM 1543 O O . MET A 1 195 ? 16.031 -9.992 -7.172 1 54.91 195 MET A O 1
ATOM 1547 N N . ASN A 1 196 ? 13.75 -10.062 -7.027 1 77.75 196 ASN A N 1
ATOM 1548 C CA . ASN A 1 196 ? 14 -10.086 -5.59 1 77.75 196 ASN A CA 1
ATOM 1549 C C . ASN A 1 196 ? 14.359 -11.492 -5.105 1 77.75 196 ASN A C 1
ATOM 1551 O O . ASN A 1 196 ? 15.445 -11.703 -4.562 1 77.75 196 ASN A O 1
ATOM 1555 N N . TRP A 1 197 ? 13.617 -12.586 -5.707 1 87.81 197 TRP A N 1
ATOM 1556 C CA . TRP A 1 197 ? 13.898 -13.898 -5.133 1 87.81 197 TRP A CA 1
ATOM 1557 C C . TRP A 1 197 ? 15.023 -14.594 -5.879 1 87.81 197 TRP A C 1
ATOM 1559 O O . TRP A 1 197 ? 15.828 -15.32 -5.277 1 87.81 197 TRP A O 1
ATOM 1569 N N . SER A 1 198 ? 15.102 -14.367 -7.191 1 83.88 198 SER A N 1
ATOM 1570 C CA . SER A 1 198 ? 16.188 -14.953 -7.969 1 83.88 198 SER A CA 1
ATOM 1571 C C . SER A 1 198 ? 17.547 -14.492 -7.461 1 83.88 198 SER A C 1
ATOM 1573 O O . SER A 1 198 ? 18.469 -15.297 -7.328 1 83.88 198 SER A O 1
ATOM 1575 N N . ALA A 1 199 ? 17.609 -13.25 -7.176 1 85.75 199 ALA A N 1
ATOM 1576 C CA . ALA A 1 199 ? 18.844 -12.688 -6.652 1 85.75 199 ALA A CA 1
ATOM 1577 C C . ALA A 1 199 ? 19.188 -13.281 -5.289 1 85.75 199 ALA A C 1
ATOM 1579 O O . ALA A 1 199 ? 20.359 -13.547 -4.992 1 85.75 199 ALA A O 1
ATOM 1580 N N . TRP A 1 200 ? 18.234 -13.469 -4.516 1 91 200 TRP A N 1
ATOM 1581 C CA . TRP A 1 200 ? 18.484 -14 -3.182 1 91 200 TRP A CA 1
ATOM 1582 C C . TRP A 1 200 ? 18.969 -15.445 -3.254 1 91 200 TRP A C 1
ATOM 1584 O O . TRP A 1 200 ? 19.906 -15.836 -2.564 1 91 200 TRP A O 1
ATOM 1594 N N . PHE A 1 201 ? 18.281 -16.281 -4.066 1 89.81 201 PHE A N 1
ATOM 1595 C CA . PHE A 1 201 ? 18.672 -17.688 -4.191 1 89.81 201 PHE A CA 1
ATOM 1596 C C . PHE A 1 201 ? 20.094 -17.797 -4.73 1 89.81 201 PHE A C 1
ATOM 1598 O O . PHE A 1 201 ? 20.844 -18.672 -4.301 1 89.81 201 PHE A O 1
ATOM 1605 N N . ALA A 1 202 ? 20.422 -16.922 -5.641 1 87.19 202 ALA A N 1
ATOM 1606 C CA . ALA A 1 202 ? 21.781 -16.906 -6.148 1 87.19 202 ALA A CA 1
ATOM 1607 C C . ALA A 1 202 ? 22.781 -16.609 -5.031 1 87.19 202 ALA A C 1
ATOM 1609 O O . ALA A 1 202 ? 23.812 -17.281 -4.91 1 87.19 202 ALA A O 1
ATOM 1610 N N . ALA A 1 203 ? 22.453 -15.68 -4.219 1 89.56 203 ALA A N 1
ATOM 1611 C CA . ALA A 1 203 ? 23.312 -15.297 -3.104 1 89.56 203 ALA A CA 1
ATOM 1612 C C . ALA A 1 203 ? 23.406 -16.406 -2.068 1 89.56 203 ALA A C 1
ATOM 1614 O O . ALA A 1 203 ? 24.422 -16.547 -1.389 1 89.56 203 ALA A O 1
ATOM 1615 N N . ALA A 1 204 ? 22.391 -17.188 -1.987 1 89.88 204 ALA A N 1
ATOM 1616 C CA . ALA A 1 204 ? 22.344 -18.281 -1.015 1 89.88 204 ALA A CA 1
ATOM 1617 C C . ALA A 1 204 ? 23.031 -19.531 -1.556 1 89.88 204 ALA A C 1
ATOM 1619 O O . ALA A 1 204 ? 23.125 -20.547 -0.86 1 89.88 204 ALA A O 1
ATOM 1620 N N . GLY A 1 205 ? 23.5 -19.469 -2.736 1 84.5 205 GLY A N 1
ATOM 1621 C CA . GLY A 1 205 ? 24.203 -20.594 -3.336 1 84.5 205 GLY A CA 1
ATOM 1622 C C . GLY A 1 205 ? 23.266 -21.609 -3.979 1 84.5 205 GLY A C 1
ATOM 1623 O O . GLY A 1 205 ? 23.656 -22.75 -4.25 1 84.5 205 GLY A O 1
ATOM 1624 N N . GLY A 1 206 ? 22.078 -21.141 -4.066 1 77.44 206 GLY A N 1
ATOM 1625 C CA . GLY A 1 206 ? 21.094 -22.047 -4.645 1 77.44 206 GLY A CA 1
ATOM 1626 C C . GLY A 1 206 ? 20.781 -21.734 -6.094 1 77.44 206 GLY A C 1
ATOM 1627 O O . GLY A 1 206 ? 21.328 -20.797 -6.668 1 77.44 206 GLY A O 1
ATOM 1628 N N . SER A 1 207 ? 19.938 -22.641 -6.648 1 75.56 207 SER A N 1
ATOM 1629 C CA . SER A 1 207 ? 19.469 -22.438 -8.016 1 75.56 207 SER A CA 1
ATOM 1630 C C . SER A 1 207 ? 18.328 -21.438 -8.062 1 75.56 207 SER A C 1
ATOM 1632 O O . SER A 1 207 ? 17.562 -21.312 -7.102 1 75.56 207 SER A O 1
ATOM 1634 N N . VAL A 1 208 ? 18.312 -20.734 -9.125 1 72.25 208 VAL A N 1
ATOM 1635 C CA . VAL A 1 208 ? 17.203 -19.812 -9.375 1 72.25 208 VAL A CA 1
ATOM 1636 C C . VAL A 1 208 ? 15.883 -20.594 -9.398 1 72.25 208 VAL A C 1
ATOM 1638 O O . VAL A 1 208 ? 15.828 -21.719 -9.898 1 72.25 208 VAL A O 1
ATOM 1641 N N . PRO A 1 209 ? 14.984 -19.906 -8.758 1 70.5 209 PRO A N 1
ATOM 1642 C CA . PRO A 1 209 ? 13.68 -20.562 -8.766 1 70.5 209 PRO A CA 1
ATOM 1643 C C . PRO A 1 209 ? 13.203 -20.906 -10.172 1 70.5 209 PRO A C 1
ATOM 1645 O O . PRO A 1 209 ? 13.492 -20.172 -11.125 1 70.5 209 PRO A O 1
ATOM 1648 N N . SER A 1 210 ? 12.602 -22.031 -10.203 1 67.06 210 SER A N 1
ATOM 1649 C CA . SER A 1 210 ? 12 -22.453 -11.469 1 67.06 210 SER A CA 1
ATOM 1650 C C . SER A 1 210 ? 10.984 -21.422 -11.953 1 67.06 210 SER A C 1
ATOM 1652 O O . SER A 1 210 ? 10.367 -20.719 -11.156 1 67.06 210 SER A O 1
ATOM 1654 N N . PRO A 1 211 ? 10.891 -21.344 -13.164 1 61.62 211 PRO A N 1
ATOM 1655 C CA . PRO A 1 211 ? 9.852 -20.469 -13.711 1 61.62 211 PRO A CA 1
ATOM 1656 C C . PRO A 1 211 ? 8.453 -20.828 -13.188 1 61.62 211 PRO A C 1
ATOM 1658 O O . PRO A 1 211 ? 7.555 -19.984 -13.211 1 61.62 211 PRO A O 1
ATOM 1661 N N . SER A 1 212 ? 8.344 -22 -12.719 1 63.72 212 SER A N 1
ATOM 1662 C CA . SER A 1 212 ? 7.043 -22.453 -12.227 1 63.72 212 SER A CA 1
ATOM 1663 C C . SER A 1 212 ? 6.828 -22.062 -10.773 1 63.72 212 SER A C 1
ATOM 1665 O O . SER A 1 212 ? 5.73 -22.203 -10.242 1 63.72 212 SER A O 1
ATOM 1667 N N . GLN A 1 213 ? 7.93 -21.5 -10.234 1 76.88 213 GLN A N 1
ATOM 1668 C CA . GLN A 1 213 ? 7.793 -21.047 -8.859 1 76.88 213 GLN A CA 1
ATOM 1669 C C . GLN A 1 213 ? 6.742 -19.953 -8.742 1 76.88 213 GLN A C 1
ATOM 1671 O O . GLN A 1 213 ? 6.781 -18.969 -9.477 1 76.88 213 GLN A O 1
ATOM 1676 N N . GLN A 1 214 ? 5.781 -20.25 -7.887 1 79 214 GLN A N 1
ATOM 1677 C CA . GLN A 1 214 ? 4.742 -19.234 -7.676 1 79 214 GLN A CA 1
ATOM 1678 C C . GLN A 1 214 ? 5.191 -18.188 -6.656 1 79 214 GLN A C 1
ATOM 1680 O O . GLN A 1 214 ? 5.66 -18.547 -5.57 1 79 214 GLN A O 1
ATOM 1685 N N . ILE A 1 215 ? 5.184 -17 -7.094 1 88.56 215 ILE A N 1
ATOM 1686 C CA . ILE A 1 215 ? 5.465 -15.867 -6.223 1 88.56 215 ILE A CA 1
ATOM 1687 C C . ILE A 1 215 ? 4.234 -14.969 -6.141 1 88.56 215 ILE A C 1
ATOM 1689 O O . ILE A 1 215 ? 3.699 -14.547 -7.164 1 88.56 215 ILE A O 1
ATOM 1693 N N . MET A 1 216 ? 3.715 -14.844 -4.957 1 93.44 216 MET A N 1
ATOM 1694 C CA . MET A 1 216 ? 2.641 -13.875 -4.738 1 93.44 216 MET A CA 1
ATOM 1695 C C . MET A 1 216 ? 3.195 -12.453 -4.648 1 93.44 216 MET A C 1
ATOM 1697 O O . MET A 1 216 ? 4.129 -12.195 -3.889 1 93.44 216 MET A O 1
ATOM 1701 N N . MET A 1 217 ? 2.59 -11.562 -5.398 1 93.38 217 MET A N 1
ATOM 1702 C CA . MET A 1 217 ? 3.158 -10.227 -5.516 1 93.38 217 MET A CA 1
ATOM 1703 C C . MET A 1 217 ? 2.422 -9.242 -4.613 1 93.38 217 MET A C 1
ATOM 1705 O O . MET A 1 217 ? 1.19 -9.227 -4.578 1 93.38 217 MET A O 1
ATOM 1709 N N . PHE A 1 218 ? 3.225 -8.43 -3.895 1 95.75 218 PHE A N 1
ATOM 1710 C CA . PHE A 1 218 ? 2.68 -7.414 -3.004 1 95.75 218 PHE A CA 1
ATOM 1711 C C . PHE A 1 218 ? 3.184 -6.027 -3.389 1 95.75 218 PHE A C 1
ATOM 1713 O O . PHE A 1 218 ? 4.367 -5.852 -3.68 1 95.75 218 PHE A O 1
ATOM 1720 N N . ASP A 1 219 ? 2.311 -5.051 -3.385 1 93.44 219 ASP A N 1
ATOM 1721 C CA . ASP A 1 219 ? 2.707 -3.68 -3.695 1 93.44 219 ASP A CA 1
ATOM 1722 C C . ASP A 1 219 ? 3.279 -2.98 -2.465 1 93.44 219 ASP A C 1
ATOM 1724 O O . ASP A 1 219 ? 3.76 -1.85 -2.555 1 93.44 219 ASP A O 1
ATOM 1728 N N . SER A 1 220 ? 3.205 -3.623 -1.341 1 95.12 220 SER A N 1
ATOM 1729 C CA . SER A 1 220 ? 3.715 -3.092 -0.081 1 95.12 220 SER A CA 1
ATOM 1730 C C . SER A 1 220 ? 4.332 -4.191 0.775 1 95.12 220 SER A C 1
ATOM 1732 O O . SER A 1 220 ? 3.732 -5.258 0.951 1 95.12 220 SER A O 1
ATOM 1734 N N . SER A 1 221 ? 5.512 -3.879 1.343 1 96.56 221 SER A N 1
ATOM 1735 C CA . SER A 1 221 ? 6.145 -4.836 2.244 1 96.56 221 SER A CA 1
ATOM 1736 C C . SER A 1 221 ? 5.348 -4.992 3.535 1 96.56 221 SER A C 1
ATOM 1738 O O . SER A 1 221 ? 5.375 -6.051 4.164 1 96.56 221 SER A O 1
ATOM 1740 N N . VAL A 1 222 ? 4.621 -3.973 3.867 1 97.75 222 VAL A N 1
ATOM 1741 C CA . VAL A 1 222 ? 3.83 -4.031 5.09 1 97.75 222 VAL A CA 1
ATOM 1742 C C . VAL A 1 222 ? 2.732 -5.082 4.949 1 97.75 222 VAL A C 1
ATOM 1744 O O . VAL A 1 222 ? 2.57 -5.938 5.82 1 97.75 222 VAL A O 1
ATOM 1747 N N . SER A 1 223 ? 2.045 -5.02 3.832 1 97.56 223 SER A N 1
ATOM 1748 C CA . SER A 1 223 ? 1.02 -6.031 3.592 1 97.56 223 SER A CA 1
ATOM 1749 C C . SER A 1 223 ? 1.639 -7.41 3.387 1 97.56 223 SER A C 1
ATOM 1751 O O . SER A 1 223 ? 1.054 -8.422 3.775 1 97.56 223 SER A O 1
ATOM 1753 N N . MET A 1 224 ? 2.793 -7.438 2.822 1 97.5 224 MET A N 1
ATOM 1754 C CA . MET A 1 224 ? 3.506 -8.695 2.615 1 97.5 224 MET A CA 1
ATOM 1755 C C . MET A 1 224 ? 3.818 -9.367 3.947 1 97.5 224 MET A C 1
ATOM 1757 O O . MET A 1 224 ? 3.631 -10.578 4.094 1 97.5 224 MET A O 1
ATOM 1761 N N . LEU A 1 225 ? 4.227 -8.578 4.887 1 98.06 225 LEU A N 1
ATOM 1762 C CA . LEU A 1 225 ? 4.598 -9.141 6.18 1 98.06 225 LEU A CA 1
ATOM 1763 C C . LEU A 1 225 ? 3.359 -9.523 6.98 1 98.06 225 LEU A C 1
ATOM 1765 O O . LEU A 1 225 ? 3.416 -10.422 7.824 1 98.06 225 LEU A O 1
ATOM 1769 N N . GLU A 1 226 ? 2.246 -8.82 6.691 1 97.69 226 GLU A N 1
ATOM 1770 C CA . GLU A 1 226 ? 0.99 -9.305 7.262 1 97.69 226 GLU A CA 1
ATOM 1771 C C . GLU A 1 226 ? 0.672 -10.719 6.789 1 97.69 226 GLU A C 1
ATOM 1773 O O . GLU A 1 226 ? 0.27 -11.57 7.586 1 97.69 226 GLU A O 1
ATOM 1778 N N . ALA A 1 227 ? 0.881 -10.984 5.566 1 97.88 227 ALA A N 1
ATOM 1779 C CA . ALA A 1 227 ? 0.656 -12.32 5.004 1 97.88 227 ALA A CA 1
ATOM 1780 C C . ALA A 1 227 ? 1.64 -13.328 5.582 1 97.88 227 ALA A C 1
ATOM 1782 O O . ALA A 1 227 ? 1.263 -14.461 5.891 1 97.88 227 ALA A O 1
ATOM 1783 N N . ALA A 1 228 ? 2.895 -12.922 5.727 1 98.06 228 ALA A N 1
ATOM 1784 C CA . ALA A 1 228 ? 3.908 -13.812 6.281 1 98.06 228 ALA A CA 1
ATOM 1785 C C . ALA A 1 228 ? 3.561 -14.211 7.711 1 98.06 228 ALA A C 1
ATOM 1787 O O . ALA A 1 228 ? 3.686 -15.383 8.086 1 98.06 228 ALA A O 1
ATOM 1788 N N . GLN A 1 229 ? 3.107 -13.25 8.484 1 97.19 229 GLN A N 1
ATOM 1789 C CA . GLN A 1 229 ? 2.711 -13.523 9.859 1 97.19 229 GLN A CA 1
ATOM 1790 C C . GLN A 1 229 ? 1.556 -14.516 9.914 1 97.19 229 GLN A C 1
ATOM 1792 O O . GLN A 1 229 ? 1.448 -15.297 10.859 1 97.19 229 GLN A O 1
ATOM 1797 N N . ALA A 1 230 ? 0.735 -14.469 8.906 1 96.19 230 ALA A N 1
ATOM 1798 C CA . ALA A 1 230 ? -0.416 -15.367 8.828 1 96.19 230 ALA A CA 1
ATOM 1799 C C . ALA A 1 230 ? -0.021 -16.719 8.227 1 96.19 230 ALA A C 1
ATOM 1801 O O . ALA A 1 230 ? -0.885 -17.516 7.871 1 96.19 230 ALA A O 1
ATOM 1802 N N . GLU A 1 231 ? 1.256 -16.891 8 1 96.31 231 GLU A N 1
ATOM 1803 C CA . GLU A 1 231 ? 1.85 -18.156 7.566 1 96.31 231 GLU A CA 1
ATOM 1804 C C . GLU A 1 231 ? 1.451 -18.484 6.129 1 96.31 231 GLU A C 1
ATOM 1806 O O . GLU A 1 231 ? 1.33 -19.656 5.77 1 96.31 231 GLU A O 1
ATOM 1811 N N . ILE A 1 232 ? 1.184 -17.453 5.398 1 96.69 232 ILE A N 1
ATOM 1812 C CA . ILE A 1 232 ? 0.818 -17.641 3.998 1 96.69 232 ILE A CA 1
ATOM 1813 C C . ILE A 1 232 ? 2.049 -18.047 3.195 1 96.69 232 ILE A C 1
ATOM 1815 O O . ILE A 1 232 ? 1.943 -18.812 2.232 1 96.69 232 ILE A O 1
ATOM 1819 N N . GLY A 1 233 ? 3.176 -17.5 3.551 1 96.81 233 GLY A N 1
ATOM 1820 C CA . GLY A 1 233 ? 4.41 -17.766 2.828 1 96.81 233 GLY A CA 1
ATOM 1821 C C . GLY A 1 233 ? 5.625 -17.125 3.463 1 96.81 233 GLY A C 1
ATOM 1822 O O . GLY A 1 233 ? 5.586 -16.734 4.629 1 96.81 233 GLY A O 1
ATOM 1823 N N . ILE A 1 234 ? 6.742 -17.109 2.67 1 96.88 234 ILE A N 1
ATOM 1824 C CA . ILE A 1 234 ? 8.016 -16.547 3.086 1 96.88 234 ILE A CA 1
ATOM 1825 C C . ILE A 1 234 ? 8.266 -15.234 2.334 1 96.88 234 ILE A C 1
ATOM 1827 O O . ILE A 1 234 ? 8.25 -15.211 1.101 1 96.88 234 ILE A O 1
ATOM 1831 N N . ALA A 1 235 ? 8.477 -14.203 3.113 1 97.44 235 ALA A N 1
ATOM 1832 C CA . ALA A 1 235 ? 8.609 -12.867 2.533 1 97.44 235 ALA A CA 1
ATOM 1833 C C . ALA A 1 235 ? 10.078 -12.508 2.32 1 97.44 235 ALA A C 1
ATOM 1835 O O . ALA A 1 235 ? 10.945 -12.953 3.072 1 97.44 235 ALA A O 1
ATOM 1836 N N . LEU A 1 236 ? 10.352 -11.773 1.296 1 96.25 236 LEU A N 1
ATOM 1837 C CA . LEU A 1 236 ? 11.633 -11.102 1.114 1 96.25 236 LEU A CA 1
ATOM 1838 C C . LEU A 1 236 ? 11.5 -9.594 1.348 1 96.25 236 LEU A C 1
ATOM 1840 O O . LEU A 1 236 ? 10.906 -8.891 0.53 1 96.25 236 LEU A O 1
ATOM 1844 N N . ALA A 1 237 ? 11.977 -9.109 2.447 1 96.38 237 ALA A N 1
ATOM 1845 C CA . ALA A 1 237 ? 11.781 -7.734 2.891 1 96.38 237 ALA A CA 1
ATOM 1846 C C . ALA A 1 237 ? 12.945 -7.273 3.77 1 96.38 237 ALA A C 1
ATOM 1848 O O . ALA A 1 237 ? 13.766 -8.086 4.195 1 96.38 237 ALA A O 1
ATOM 1849 N N . PRO A 1 238 ? 13.109 -5.973 3.975 1 96.19 238 PRO A N 1
ATOM 1850 C CA . PRO A 1 238 ? 14.195 -5.488 4.836 1 96.19 238 PRO A CA 1
ATOM 1851 C C . PRO A 1 238 ? 13.898 -5.676 6.32 1 96.19 238 PRO A C 1
ATOM 1853 O O . PRO A 1 238 ? 13.016 -5.004 6.867 1 96.19 238 PRO A O 1
ATOM 1856 N N . PRO A 1 239 ? 14.711 -6.527 7.012 1 97.19 239 PRO A N 1
ATOM 1857 C CA . PRO A 1 239 ? 14.469 -6.758 8.438 1 97.19 239 PRO A CA 1
ATOM 1858 C C . PRO A 1 239 ? 14.484 -5.469 9.25 1 97.19 239 PRO A C 1
ATOM 1860 O O . PRO A 1 239 ? 13.719 -5.32 10.203 1 97.19 239 PRO A O 1
ATOM 1863 N N . ALA A 1 240 ? 15.281 -4.523 8.891 1 96.06 240 ALA A N 1
ATOM 1864 C CA . ALA A 1 240 ? 15.469 -3.287 9.648 1 96.06 240 ALA A CA 1
ATOM 1865 C C . ALA A 1 240 ? 14.164 -2.504 9.742 1 96.06 240 ALA A C 1
ATOM 1867 O O . ALA A 1 240 ? 13.953 -1.742 10.695 1 96.06 240 ALA A O 1
ATOM 1868 N N . MET A 1 241 ? 13.25 -2.691 8.781 1 96.94 241 MET A N 1
ATOM 1869 C CA . MET A 1 241 ? 11.984 -1.965 8.773 1 96.94 241 MET A CA 1
ATOM 1870 C C . MET A 1 241 ? 10.93 -2.689 9.609 1 96.94 241 MET A C 1
ATOM 1872 O O . MET A 1 241 ? 9.836 -2.172 9.82 1 96.94 241 MET A O 1
ATOM 1876 N N . PHE A 1 242 ? 11.258 -3.879 10.039 1 97.88 242 PHE A N 1
ATOM 1877 C CA . PHE A 1 242 ? 10.273 -4.699 10.742 1 97.88 242 PHE A CA 1
ATOM 1878 C C . PHE A 1 242 ? 10.852 -5.227 12.055 1 97.88 242 PHE A C 1
ATOM 1880 O O . PHE A 1 242 ? 10.57 -6.359 12.445 1 97.88 242 PHE A O 1
ATOM 1887 N N . MET A 1 243 ? 11.609 -4.43 12.703 1 96.88 243 MET A N 1
ATOM 1888 C CA . MET A 1 243 ? 12.305 -4.836 13.922 1 96.88 243 MET A CA 1
ATOM 1889 C C . MET A 1 243 ? 11.312 -5.152 15.039 1 96.88 243 MET A C 1
ATOM 1891 O O . MET A 1 243 ? 11.547 -6.039 15.859 1 96.88 243 MET A O 1
ATOM 1895 N N . HIS A 1 244 ? 10.188 -4.453 15.062 1 95.06 244 HIS A N 1
ATOM 1896 C CA . HIS A 1 244 ? 9.195 -4.703 16.109 1 95.06 244 HIS A CA 1
ATOM 1897 C C . HIS A 1 244 ? 8.625 -6.113 16 1 95.06 244 HIS A C 1
ATOM 1899 O O . HIS A 1 244 ? 8.367 -6.762 17.016 1 95.06 244 HIS A O 1
ATOM 1905 N N . LEU A 1 245 ? 8.469 -6.629 14.82 1 97 245 LEU A N 1
ATOM 1906 C CA . LEU A 1 245 ? 7.988 -7.988 14.617 1 97 245 LEU A CA 1
ATOM 1907 C C . LEU A 1 245 ? 9.07 -9.008 14.961 1 97 245 LEU A C 1
ATOM 1909 O O . LEU A 1 245 ? 8.773 -10.07 15.516 1 97 245 LEU A O 1
ATOM 1913 N N . LEU A 1 246 ? 10.32 -8.656 14.656 1 97.88 246 LEU A N 1
ATOM 1914 C CA . LEU A 1 246 ? 11.438 -9.547 14.953 1 97.88 246 LEU A CA 1
ATOM 1915 C C . LEU A 1 246 ? 11.664 -9.648 16.453 1 97.88 246 LEU A C 1
ATOM 1917 O O . LEU A 1 246 ? 11.844 -10.742 16.984 1 97.88 246 LEU A O 1
ATOM 1921 N N . ARG A 1 247 ? 11.539 -8.539 17.109 1 96.75 247 ARG A N 1
ATOM 1922 C CA . ARG A 1 247 ? 11.758 -8.484 18.547 1 96.75 247 ARG A CA 1
ATOM 1923 C C . ARG A 1 247 ? 10.664 -9.242 19.297 1 96.75 247 ARG A C 1
ATOM 1925 O O . ARG A 1 247 ? 10.938 -9.875 20.312 1 96.75 247 ARG A O 1
ATOM 1932 N N . SER A 1 248 ? 9.477 -9.172 18.797 1 95 248 SER A N 1
ATOM 1933 C CA . SER A 1 248 ? 8.359 -9.852 19.438 1 95 248 SER A CA 1
ATOM 1934 C C . SER A 1 248 ? 8.234 -11.289 18.938 1 95 248 SER A C 1
ATOM 1936 O O . SER A 1 248 ? 7.293 -12 19.312 1 95 248 SER A O 1
ATOM 1938 N N . GLU A 1 249 ? 9.086 -11.703 18.031 1 96.31 249 GLU A N 1
ATOM 1939 C CA . GLU A 1 249 ? 9.188 -13.055 17.5 1 96.31 249 GLU A CA 1
ATOM 1940 C C . GLU A 1 249 ? 7.914 -13.453 16.75 1 96.31 249 GLU A C 1
ATOM 1942 O O . GLU A 1 249 ? 7.512 -14.617 16.766 1 96.31 249 GLU A O 1
ATOM 1947 N N . ARG A 1 250 ? 7.266 -12.477 16.25 1 96.06 250 ARG A N 1
ATOM 1948 C CA . ARG A 1 250 ? 6.133 -12.766 15.375 1 96.06 250 ARG A CA 1
ATOM 1949 C C . ARG A 1 250 ? 6.609 -13.258 14.016 1 96.06 250 ARG A C 1
ATOM 1951 O O . ARG A 1 250 ? 5.891 -13.992 13.328 1 96.06 250 ARG A O 1
ATOM 1958 N N . ILE A 1 251 ? 7.801 -12.742 13.633 1 97.94 251 ILE A N 1
ATOM 1959 C CA . ILE A 1 251 ? 8.508 -13.25 12.461 1 97.94 251 ILE A CA 1
ATOM 1960 C C . ILE A 1 251 ? 9.961 -13.555 12.82 1 97.94 251 ILE A C 1
ATOM 1962 O O . ILE A 1 251 ? 10.453 -13.109 13.859 1 97.94 251 ILE A O 1
ATOM 1966 N N . ILE A 1 252 ? 10.609 -14.328 11.977 1 98.12 252 ILE A N 1
ATOM 1967 C CA . ILE A 1 252 ? 12.023 -14.641 12.148 1 98.12 252 ILE A CA 1
ATOM 1968 C C . ILE A 1 252 ? 12.727 -14.578 10.797 1 98.12 252 ILE A C 1
ATOM 1970 O O . ILE A 1 252 ? 12.078 -14.648 9.742 1 98.12 252 ILE A O 1
ATOM 1974 N N . GLN A 1 253 ? 13.961 -14.352 10.836 1 97.75 253 GLN A N 1
ATOM 1975 C CA . GLN A 1 253 ? 14.859 -14.469 9.688 1 97.75 253 GLN A CA 1
ATOM 1976 C C . GLN A 1 253 ? 15.609 -15.797 9.711 1 97.75 253 GLN A C 1
ATOM 1978 O O . GLN A 1 253 ? 16.625 -15.93 10.406 1 97.75 253 GLN A O 1
ATOM 1983 N N . PRO A 1 254 ? 15.227 -16.719 8.938 1 96.12 254 PRO A N 1
ATOM 1984 C CA . PRO A 1 254 ? 15.758 -18.078 9.078 1 96.12 254 PRO A CA 1
ATOM 1985 C C . PRO A 1 254 ? 17.219 -18.188 8.648 1 96.12 254 PRO A C 1
ATOM 1987 O O . PRO A 1 254 ? 17.969 -19 9.188 1 96.12 254 PRO A O 1
ATOM 1990 N N . PHE A 1 255 ? 17.594 -17.469 7.652 1 95.44 255 PHE A N 1
ATOM 1991 C CA . PHE A 1 255 ? 18.969 -17.531 7.152 1 95.44 255 PHE A CA 1
ATOM 1992 C C . PHE A 1 255 ? 19.625 -16.172 7.219 1 95.44 255 PHE A C 1
ATOM 1994 O O . PHE A 1 255 ? 18.953 -15.141 7.125 1 95.44 255 PHE A O 1
ATOM 2001 N N . SER A 1 256 ? 20.938 -16.125 7.297 1 95 256 SER A N 1
ATOM 2002 C CA . SER A 1 256 ? 21.688 -14.883 7.395 1 95 256 SER A CA 1
ATOM 2003 C C . SER A 1 256 ? 21.906 -14.258 6.02 1 95 256 SER A C 1
ATOM 2005 O O . SER A 1 256 ? 22.281 -13.086 5.914 1 95 256 SER A O 1
ATOM 2007 N N . THR A 1 257 ? 21.672 -15.047 4.965 1 94.94 257 THR A N 1
ATOM 2008 C CA . THR A 1 257 ? 21.859 -14.555 3.605 1 94.94 257 THR A CA 1
ATOM 2009 C C . THR A 1 257 ? 20.953 -13.352 3.332 1 94.94 257 THR A C 1
ATOM 2011 O O . THR A 1 257 ? 19.766 -13.383 3.652 1 94.94 257 THR A O 1
ATOM 2014 N N . THR A 1 258 ? 21.531 -12.305 2.812 1 94.75 258 THR A N 1
ATOM 2015 C CA . THR A 1 258 ? 20.797 -11.102 2.428 1 94.75 258 THR A CA 1
ATOM 2016 C C . THR A 1 258 ? 21.172 -10.656 1.02 1 94.75 258 THR A C 1
ATOM 2018 O O . THR A 1 258 ? 22.156 -11.156 0.452 1 94.75 258 THR A O 1
ATOM 2021 N N . VAL A 1 259 ? 20.297 -9.812 0.42 1 92.5 259 VAL A N 1
ATOM 2022 C CA . VAL A 1 259 ? 20.594 -9.234 -0.887 1 92.5 259 VAL A CA 1
ATOM 2023 C C . VAL A 1 259 ? 20.281 -7.742 -0.87 1 92.5 259 VAL A C 1
ATOM 2025 O O . VAL A 1 259 ? 19.344 -7.301 -0.188 1 92.5 259 VAL A O 1
ATOM 2028 N N . SER A 1 260 ? 21.094 -7.016 -1.558 1 89 260 SER A N 1
ATOM 2029 C CA . SER A 1 260 ? 20.875 -5.582 -1.724 1 89 260 SER A CA 1
ATOM 2030 C C . SER A 1 260 ? 20.359 -5.262 -3.119 1 89 260 SER A C 1
ATOM 2032 O O . SER A 1 260 ? 21.047 -5.457 -4.113 1 89 260 SER A O 1
ATOM 2034 N N . LEU A 1 261 ? 19.172 -4.699 -3.17 1 84.75 261 LEU A N 1
ATOM 2035 C CA . LEU A 1 261 ? 18.531 -4.539 -4.473 1 84.75 261 LEU A CA 1
ATOM 2036 C C . LEU A 1 261 ? 18.141 -3.084 -4.711 1 84.75 261 LEU A C 1
ATOM 2038 O O . LEU A 1 261 ? 17.656 -2.736 -5.789 1 84.75 261 LEU A O 1
ATOM 2042 N N . GLY A 1 262 ? 18.344 -2.285 -3.771 1 87.94 262 GLY A N 1
ATOM 2043 C CA . GLY A 1 262 ? 17.984 -0.878 -3.85 1 87.94 262 GLY A CA 1
ATOM 2044 C C . GLY A 1 262 ? 18.141 -0.152 -2.525 1 87.94 262 GLY A C 1
ATOM 2045 O O . GLY A 1 262 ? 18.766 -0.658 -1.602 1 87.94 262 GLY A O 1
ATOM 2046 N N . GLY A 1 263 ? 17.578 1.091 -2.58 1 91.75 263 GLY A N 1
ATOM 2047 C CA . GLY A 1 263 ? 17.656 1.894 -1.37 1 91.75 263 GLY A CA 1
ATOM 2048 C C . GLY A 1 263 ? 16.547 2.922 -1.264 1 91.75 263 GLY A C 1
ATOM 2049 O O . GLY A 1 263 ? 15.742 3.074 -2.186 1 91.75 263 GLY A O 1
ATOM 2050 N N . TYR A 1 264 ? 16.469 3.463 -0.057 1 94.81 264 TYR A N 1
ATOM 2051 C CA . TYR A 1 264 ? 15.555 4.574 0.182 1 94.81 264 TYR A CA 1
ATOM 2052 C C . TYR A 1 264 ? 16.188 5.902 -0.205 1 94.81 264 TYR A C 1
ATOM 2054 O O . TYR A 1 264 ? 17.359 6.145 0.095 1 94.81 264 TYR A O 1
ATOM 2062 N N . TRP A 1 265 ? 15.398 6.734 -0.888 1 94.81 265 TRP A N 1
ATOM 2063 C CA . TRP A 1 265 ? 15.875 8.008 -1.417 1 94.81 265 TRP A CA 1
ATOM 2064 C C . TRP A 1 265 ? 14.922 9.141 -1.047 1 94.81 265 TRP A C 1
ATOM 2066 O O . TRP A 1 265 ? 13.703 8.984 -1.115 1 94.81 265 TRP A O 1
ATOM 2076 N N . LEU A 1 266 ? 15.492 10.203 -0.591 1 96.5 266 LEU A N 1
ATOM 2077 C CA . LEU A 1 266 ? 14.758 11.461 -0.479 1 96.5 266 LEU A CA 1
ATOM 2078 C C . LEU A 1 266 ? 14.805 12.234 -1.792 1 96.5 266 LEU A C 1
ATOM 2080 O O . LEU A 1 266 ? 15.883 12.586 -2.277 1 96.5 266 LEU A O 1
ATOM 2084 N N . THR A 1 267 ? 13.594 12.43 -2.377 1 94.88 267 THR A N 1
ATOM 2085 C CA . THR A 1 267 ? 13.562 13.047 -3.697 1 94.88 267 THR A CA 1
ATOM 2086 C C . THR A 1 267 ? 12.711 14.312 -3.686 1 94.88 267 THR A C 1
ATOM 2088 O O . THR A 1 267 ? 11.805 14.445 -2.863 1 94.88 267 THR A O 1
ATOM 2091 N N . ARG A 1 268 ? 13.008 15.25 -4.5 1 92.06 268 ARG A N 1
ATOM 2092 C CA . ARG A 1 268 ? 12.219 16.453 -4.734 1 92.06 268 ARG A CA 1
ATOM 2093 C C . ARG A 1 268 ? 12.336 16.906 -6.184 1 92.06 268 ARG A C 1
ATOM 2095 O O . ARG A 1 268 ? 13.344 16.656 -6.844 1 92.06 268 ARG A O 1
ATOM 2102 N N . LEU A 1 269 ? 11.281 17.562 -6.617 1 86.06 269 LEU A N 1
ATOM 2103 C CA . LEU A 1 269 ? 11.383 18.156 -7.945 1 86.06 269 LEU A CA 1
ATOM 2104 C C . LEU A 1 269 ? 12.508 19.188 -7.996 1 86.06 269 LEU A C 1
ATOM 2106 O O . LEU A 1 269 ? 12.633 20.016 -7.094 1 86.06 269 LEU A O 1
ATOM 2110 N N . GLN A 1 270 ? 13.297 19.109 -9.039 1 85.62 270 GLN A N 1
ATOM 2111 C CA . GLN A 1 270 ? 14.391 20.062 -9.203 1 85.62 270 GLN A CA 1
ATOM 2112 C C . GLN A 1 270 ? 13.867 21.484 -9.297 1 85.62 270 GLN A C 1
ATOM 2114 O O . GLN A 1 270 ? 14.531 22.422 -8.852 1 85.62 270 GLN A O 1
ATOM 2119 N N . SER A 1 271 ? 12.75 21.594 -9.852 1 81.62 271 SER A N 1
ATOM 2120 C CA . SER A 1 271 ? 12.156 22.906 -10.07 1 81.62 271 SER A CA 1
ATOM 2121 C C . SER A 1 271 ? 11.609 23.5 -8.773 1 81.62 271 SER A C 1
ATOM 2123 O O . SER A 1 271 ? 11.328 24.688 -8.695 1 81.62 271 SER A O 1
ATOM 2125 N N . ARG A 1 272 ? 11.43 22.641 -7.828 1 81.06 272 ARG A N 1
ATOM 2126 C CA . ARG A 1 272 ? 10.891 23.094 -6.551 1 81.06 272 ARG A CA 1
ATOM 2127 C C . ARG A 1 272 ? 11.961 23.781 -5.711 1 81.06 272 ARG A C 1
ATOM 2129 O O . ARG A 1 272 ? 12.969 23.156 -5.363 1 81.06 272 ARG A O 1
ATOM 2136 N N . THR A 1 273 ? 11.766 25.062 -5.426 1 82.81 273 THR A N 1
ATOM 2137 C CA . THR A 1 273 ? 12.688 25.781 -4.551 1 82.81 273 THR A CA 1
ATOM 2138 C C . THR A 1 273 ? 12.594 25.25 -3.123 1 82.81 273 THR A C 1
ATOM 2140 O O . THR A 1 273 ? 11.5 25.125 -2.576 1 82.81 273 THR A O 1
ATOM 2143 N N . GLU A 1 274 ? 13.68 25 -2.609 1 88 274 GLU A N 1
ATOM 2144 C CA . GLU A 1 274 ? 13.727 24.484 -1.238 1 88 274 GLU A CA 1
ATOM 2145 C C . GLU A 1 274 ? 13.539 25.625 -0.23 1 88 274 GLU A C 1
ATOM 2147 O O . GLU A 1 274 ? 14.297 26.594 -0.237 1 88 274 GLU A O 1
ATOM 2152 N N . THR A 1 275 ? 12.594 25.5 0.623 1 86.56 275 THR A N 1
ATOM 2153 C CA . THR A 1 275 ? 12.383 26.438 1.71 1 86.56 275 THR A 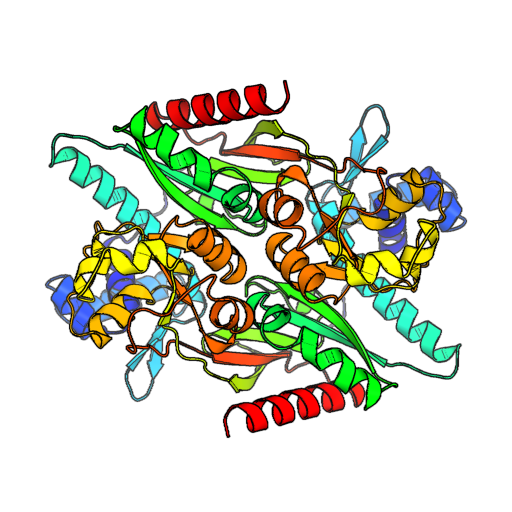CA 1
ATOM 2154 C C . THR A 1 275 ? 13.211 26.062 2.932 1 86.56 275 THR A C 1
ATOM 2156 O O . THR A 1 275 ? 13.742 24.953 3.008 1 86.56 275 THR A O 1
ATOM 2159 N N . PRO A 1 276 ? 13.359 26.984 3.902 1 85.44 276 PRO A N 1
ATOM 2160 C CA . PRO A 1 276 ? 14.094 26.656 5.125 1 85.44 276 PRO A CA 1
ATOM 2161 C C . PRO A 1 276 ? 13.492 25.469 5.871 1 85.44 276 PRO A C 1
ATOM 2163 O O . PRO A 1 276 ? 14.227 24.594 6.344 1 85.44 276 PRO A O 1
ATOM 2166 N N . ALA A 1 277 ? 12.172 25.422 5.91 1 91.12 277 ALA A N 1
ATOM 2167 C CA . ALA A 1 277 ? 11.508 24.297 6.574 1 91.12 277 ALA A CA 1
ATOM 2168 C C . ALA A 1 277 ? 11.812 22.984 5.871 1 91.12 277 ALA A C 1
ATOM 2170 O O . ALA A 1 277 ? 12.055 21.969 6.527 1 91.12 277 ALA A O 1
ATOM 2171 N N . MET A 1 278 ? 11.797 23.016 4.562 1 94.12 278 MET A N 1
ATOM 2172 C CA . MET A 1 278 ? 12.156 21.844 3.777 1 94.12 278 MET A CA 1
ATOM 2173 C C . MET A 1 278 ? 13.586 21.391 4.09 1 94.12 278 MET A C 1
ATOM 2175 O O . MET A 1 278 ? 13.828 20.219 4.367 1 94.12 278 MET A O 1
ATOM 2179 N N . ARG A 1 279 ? 14.453 22.344 4.082 1 93.12 279 ARG A N 1
ATOM 2180 C CA . ARG A 1 279 ? 15.859 22.047 4.336 1 93.12 279 ARG A CA 1
ATOM 2181 C C . ARG A 1 279 ? 16.062 21.484 5.738 1 93.12 279 ARG A C 1
ATOM 2183 O O . ARG A 1 279 ? 16.844 20.562 5.93 1 93.12 279 ARG A O 1
ATOM 2190 N N . ASP A 1 280 ? 15.383 22.078 6.688 1 93.44 280 ASP A N 1
ATOM 2191 C CA . ASP A 1 280 ? 15.477 21.594 8.055 1 93.44 280 ASP A CA 1
ATOM 2192 C C . ASP A 1 280 ? 15.047 20.125 8.148 1 93.44 280 ASP A C 1
ATOM 2194 O O . ASP A 1 280 ? 15.703 19.328 8.82 1 93.44 280 ASP A O 1
ATOM 2198 N N . PHE A 1 281 ? 14 19.797 7.535 1 96.75 281 PHE A N 1
ATOM 2199 C CA . PHE A 1 281 ? 13.516 18.422 7.543 1 96.75 281 PHE A CA 1
ATOM 2200 C C . PHE A 1 281 ? 14.516 17.484 6.875 1 96.75 281 PHE A C 1
ATOM 2202 O O . PHE A 1 281 ? 14.836 16.422 7.414 1 96.75 281 PHE A O 1
ATOM 2209 N N . ALA A 1 282 ? 14.969 17.859 5.664 1 96.5 282 ALA A N 1
ATOM 2210 C CA . ALA A 1 282 ? 15.906 17.031 4.906 1 96.5 282 ALA A CA 1
ATOM 2211 C C . ALA A 1 282 ? 17.188 16.781 5.711 1 96.5 282 ALA A C 1
ATOM 2213 O O . ALA A 1 282 ? 17.656 15.648 5.793 1 96.5 282 ALA A O 1
ATOM 2214 N N . LEU A 1 283 ? 17.703 17.844 6.309 1 94.5 283 LEU A N 1
ATOM 2215 C CA . LEU A 1 283 ? 18.938 17.734 7.082 1 94.5 283 LEU A CA 1
ATOM 2216 C C . LEU A 1 283 ? 18.75 16.828 8.289 1 94.5 283 LEU A C 1
ATOM 2218 O O . LEU A 1 283 ? 19.594 15.992 8.602 1 94.5 283 LEU A O 1
ATOM 2222 N N . TRP A 1 284 ? 17.656 17.016 8.922 1 95.5 284 TRP A N 1
ATOM 2223 C CA . TRP A 1 284 ? 17.344 16.172 10.07 1 95.5 284 TRP A CA 1
ATOM 2224 C C . TRP A 1 284 ? 17.266 14.703 9.664 1 95.5 284 TRP A C 1
ATOM 2226 O O . TRP A 1 284 ? 17.875 13.844 10.289 1 95.5 284 TRP A O 1
ATOM 2236 N N . LEU A 1 285 ? 16.5 14.391 8.633 1 95.81 285 LEU A N 1
ATOM 2237 C CA . LEU A 1 285 ? 16.266 13.016 8.188 1 95.81 285 LEU A CA 1
ATOM 2238 C C . LEU A 1 285 ? 17.578 12.359 7.77 1 95.81 285 LEU A C 1
ATOM 2240 O O . LEU A 1 285 ? 17.844 11.219 8.141 1 95.81 285 LEU A O 1
ATOM 2244 N N . LEU A 1 286 ? 18.406 13.102 7.062 1 94.38 286 LEU A N 1
ATOM 2245 C CA . LEU A 1 286 ? 19.688 12.578 6.598 1 94.38 286 LEU A CA 1
ATOM 2246 C C . LEU A 1 286 ? 20.625 12.336 7.77 1 94.38 286 LEU A C 1
ATOM 2248 O O . LEU A 1 286 ? 21.391 11.375 7.77 1 94.38 286 LEU A O 1
ATOM 2252 N N . SER A 1 287 ? 20.578 13.172 8.75 1 91.56 287 SER A N 1
ATOM 2253 C CA . SER A 1 287 ? 21.391 13 9.945 1 91.56 287 SER A CA 1
ATOM 2254 C C . SER A 1 287 ? 20.953 11.773 10.742 1 91.56 287 SER A C 1
ATOM 2256 O O . SER A 1 287 ? 21.797 11.055 11.289 1 91.56 287 SER A O 1
ATOM 2258 N N . GLU A 1 288 ? 19.609 11.57 10.859 1 90.94 288 GLU A N 1
ATOM 2259 C CA . GLU A 1 288 ? 19.078 10.414 11.562 1 90.94 288 GLU A CA 1
ATOM 2260 C C . GLU A 1 288 ? 19.531 9.109 10.906 1 90.94 288 GLU A C 1
ATOM 2262 O O . GLU A 1 288 ? 19.812 8.125 11.594 1 90.94 288 GLU A O 1
ATOM 2267 N N . MET A 1 289 ? 19.609 9.078 9.641 1 88.5 289 MET A N 1
ATOM 2268 C CA . MET A 1 289 ? 19.953 7.875 8.891 1 88.5 289 MET A CA 1
ATOM 2269 C C . MET A 1 289 ? 21.438 7.562 9.023 1 88.5 289 MET A C 1
ATOM 2271 O O . MET A 1 289 ? 21.828 6.398 9.047 1 88.5 289 MET A O 1
ATOM 2275 N N . LYS A 1 290 ? 22.234 8.547 8.992 1 81.69 290 LYS A N 1
ATOM 2276 C CA . LYS A 1 290 ? 23.672 8.359 9.164 1 81.69 290 LYS A CA 1
ATOM 2277 C C . LYS A 1 290 ? 23.984 7.75 10.531 1 81.69 290 LYS A C 1
ATOM 2279 O O . LYS A 1 290 ? 24.891 6.918 10.656 1 81.69 290 LYS A O 1
ATOM 2284 N N . SER A 1 291 ? 23.25 8.086 11.43 1 72.06 291 SER A N 1
ATOM 2285 C CA . SER A 1 291 ? 23.469 7.574 12.781 1 72.06 291 SER A CA 1
ATOM 2286 C C . SER A 1 291 ? 23.078 6.102 12.883 1 72.06 291 SER A C 1
ATOM 2288 O O . SER A 1 291 ? 23.672 5.352 13.664 1 72.06 291 SER A O 1
ATOM 2290 N N . GLU A 1 292 ? 22.125 5.68 12.086 1 67.12 292 GLU A N 1
ATOM 2291 C CA . GLU A 1 292 ? 21.672 4.293 12.133 1 67.12 292 GLU A CA 1
ATOM 2292 C C . GLU A 1 292 ? 22.609 3.375 11.359 1 67.12 292 GLU A C 1
ATOM 2294 O O . GLU A 1 292 ? 22.734 2.189 11.672 1 67.12 292 GLU A O 1
ATOM 2299 N N . GLY A 1 293 ? 23.203 3.826 10.312 1 60.31 293 GLY A N 1
ATOM 2300 C CA . GLY A 1 293 ? 24.172 3.043 9.555 1 60.31 293 GLY A CA 1
ATOM 2301 C C . GLY A 1 293 ? 25.516 2.906 10.266 1 60.31 293 GLY A C 1
ATOM 2302 O O . GLY A 1 293 ? 26.328 2.055 9.898 1 60.31 293 GLY A O 1
ATOM 2303 N N . GLU A 1 294 ? 25.875 3.822 11.258 1 46.53 294 GLU A N 1
ATOM 2304 C CA . GLU A 1 294 ? 27.094 3.688 12.055 1 46.53 294 GLU A CA 1
ATOM 2305 C C . GLU A 1 294 ? 26.859 2.805 13.273 1 46.53 294 GLU A C 1
ATOM 2307 O O . GLU A 1 294 ? 25.766 2.783 13.836 1 46.53 294 GLU A O 1
ATOM 2312 N N . MET B 1 1 ? -10.234 -4.512 -33.531 1 26.03 1 MET B N 1
ATOM 2313 C CA . MET B 1 1 ? -9.109 -3.596 -33.719 1 26.03 1 MET B CA 1
ATOM 2314 C C . MET B 1 1 ? -7.812 -4.363 -33.938 1 26.03 1 MET B C 1
ATOM 2316 O O . MET B 1 1 ? -7.516 -5.324 -33.25 1 26.03 1 MET B O 1
ATOM 2320 N N . VAL B 1 2 ? -7.363 -4.281 -35.094 1 31.81 2 VAL B N 1
ATOM 2321 C CA . VAL B 1 2 ? -6.141 -4.945 -35.562 1 31.81 2 VAL B CA 1
ATOM 2322 C C . VAL B 1 2 ? -4.996 -4.613 -34.594 1 31.81 2 VAL B C 1
ATOM 2324 O O . VAL B 1 2 ? -4.703 -3.441 -34.344 1 31.81 2 VAL B O 1
ATOM 2327 N N . ARG B 1 3 ? -4.844 -5.512 -33.844 1 39.62 3 ARG B N 1
ATOM 2328 C CA . ARG B 1 3 ? -3.734 -5.344 -32.906 1 39.62 3 ARG B CA 1
ATOM 2329 C C . ARG B 1 3 ? -2.484 -4.848 -33.625 1 39.62 3 ARG B C 1
ATOM 2331 O O . ARG B 1 3 ? -2.176 -5.301 -34.719 1 39.62 3 ARG B O 1
ATOM 2338 N N . SER B 1 4 ? -2.064 -3.711 -33.469 1 44.38 4 SER B N 1
ATOM 2339 C CA . SER B 1 4 ? -0.792 -3.268 -34.031 1 44.38 4 SER B CA 1
ATOM 2340 C C . SER B 1 4 ? 0.282 -4.34 -33.875 1 44.38 4 SER B C 1
ATOM 2342 O O . SER B 1 4 ? 0.182 -5.207 -33 1 44.38 4 SER B O 1
ATOM 2344 N N . TYR B 1 5 ? 1.106 -4.477 -34.812 1 47.38 5 TYR B N 1
ATOM 2345 C CA . TYR B 1 5 ? 2.221 -5.418 -34.844 1 47.38 5 TYR B CA 1
ATOM 2346 C C . TYR B 1 5 ? 2.951 -5.434 -33.5 1 47.38 5 TYR B C 1
ATOM 2348 O O . TYR B 1 5 ? 3.279 -4.379 -32.969 1 47.38 5 TYR B O 1
ATOM 2356 N N . ILE B 1 6 ? 2.924 -6.594 -32.812 1 55.12 6 ILE B N 1
ATOM 2357 C CA . ILE B 1 6 ? 3.664 -6.809 -31.562 1 55.12 6 ILE B CA 1
ATOM 2358 C C . ILE B 1 6 ? 4.992 -7.5 -31.875 1 55.12 6 ILE B C 1
ATOM 2360 O O . ILE B 1 6 ? 5.012 -8.641 -32.344 1 55.12 6 ILE B O 1
ATOM 2364 N N . PRO B 1 7 ? 6.121 -6.832 -31.766 1 66.31 7 PRO B N 1
ATOM 2365 C CA . PRO B 1 7 ? 7.422 -7.465 -32 1 66.31 7 PRO B CA 1
ATOM 2366 C C . PRO B 1 7 ? 7.812 -8.453 -30.906 1 66.31 7 PRO B C 1
ATOM 2368 O O . PRO B 1 7 ? 8.609 -8.125 -30.031 1 66.31 7 PRO B O 1
ATOM 2371 N N . LEU B 1 8 ? 7.352 -9.656 -31.031 1 69 8 LEU B N 1
ATOM 2372 C CA . LEU B 1 8 ? 7.461 -10.648 -29.969 1 69 8 LEU B CA 1
ATOM 2373 C C . LEU B 1 8 ? 8.922 -10.961 -29.656 1 69 8 LEU B C 1
ATOM 2375 O O . LEU B 1 8 ? 9.305 -11.109 -28.5 1 69 8 LEU B O 1
ATOM 2379 N N . ASN B 1 9 ? 9.695 -11.039 -30.766 1 74.62 9 ASN B N 1
ATOM 2380 C CA . ASN B 1 9 ? 11.102 -11.367 -30.547 1 74.62 9 ASN B CA 1
ATOM 2381 C C . ASN B 1 9 ? 11.82 -10.266 -29.781 1 74.62 9 ASN B C 1
ATOM 2383 O O . ASN B 1 9 ? 12.617 -10.547 -28.891 1 74.62 9 ASN B O 1
ATOM 2387 N N . SER B 1 10 ? 11.391 -9.094 -30.172 1 80.88 10 SER B N 1
ATOM 2388 C CA . SER B 1 10 ? 12.008 -7.965 -29.484 1 80.88 10 SER B CA 1
ATOM 2389 C C . SER B 1 10 ? 11.547 -7.887 -28.031 1 80.88 10 SER B C 1
ATOM 2391 O O . SER B 1 10 ? 12.344 -7.598 -27.125 1 80.88 10 SER B O 1
ATOM 2393 N N . LEU B 1 11 ? 10.328 -8.234 -27.859 1 80.06 11 LEU B N 1
ATOM 2394 C CA . LEU B 1 11 ? 9.781 -8.211 -26.516 1 80.06 11 LEU B CA 1
ATOM 2395 C C . LEU B 1 11 ? 10.398 -9.32 -25.656 1 80.06 11 LEU B C 1
ATOM 2397 O O . LEU B 1 11 ? 10.727 -9.094 -24.5 1 80.06 11 LEU B O 1
ATOM 2401 N N . ARG B 1 12 ? 10.547 -10.406 -26.266 1 80.88 12 ARG B N 1
ATOM 2402 C CA . ARG B 1 12 ? 11.164 -11.539 -25.578 1 80.88 12 ARG B CA 1
ATOM 2403 C C . ARG B 1 12 ? 12.625 -11.258 -25.266 1 80.88 12 ARG B C 1
ATOM 2405 O O . ARG B 1 12 ? 13.117 -11.594 -24.188 1 80.88 12 ARG B O 1
ATOM 2412 N N . ALA B 1 13 ? 13.305 -10.656 -26.203 1 84.5 13 ALA B N 1
ATOM 2413 C CA . ALA B 1 13 ? 14.703 -10.281 -26 1 84.5 13 ALA B CA 1
ATOM 2414 C C . ALA B 1 13 ? 14.852 -9.297 -24.844 1 84.5 13 ALA B C 1
ATOM 2416 O O . ALA B 1 13 ? 15.727 -9.453 -23.984 1 84.5 13 ALA B O 1
ATOM 2417 N N . PHE B 1 14 ? 14 -8.367 -24.812 1 87.94 14 PHE B N 1
ATOM 2418 C CA . PHE B 1 14 ? 14 -7.395 -23.719 1 87.94 14 PHE B CA 1
ATOM 2419 C C . PHE B 1 14 ? 13.734 -8.078 -22.391 1 87.94 14 PHE B C 1
ATOM 2421 O O . PHE B 1 14 ? 14.461 -7.852 -21.406 1 87.94 14 PHE B O 1
ATOM 2428 N N . GLU B 1 15 ? 12.695 -8.742 -22.469 1 83.06 15 GLU B N 1
ATOM 2429 C CA . GLU B 1 15 ? 12.297 -9.406 -21.234 1 83.06 15 GLU B CA 1
ATOM 2430 C C . GLU B 1 15 ? 13.438 -10.234 -20.656 1 83.06 15 GLU B C 1
ATOM 2432 O O . GLU B 1 15 ? 13.727 -10.164 -19.469 1 83.06 15 GLU B O 1
ATOM 2437 N N . ALA B 1 16 ? 14.117 -11.047 -21.438 1 82.25 16 ALA B N 1
ATOM 2438 C CA . ALA B 1 16 ? 15.242 -11.875 -21.016 1 82.25 16 ALA B CA 1
ATOM 2439 C C . ALA B 1 16 ? 16.406 -11.023 -20.531 1 82.25 16 ALA B C 1
ATOM 2441 O O . ALA B 1 16 ? 17 -11.297 -19.484 1 82.25 16 ALA B O 1
ATOM 2442 N N . ALA B 1 17 ? 16.656 -10 -21.219 1 86.81 17 ALA B N 1
ATOM 2443 C CA . ALA B 1 17 ? 17.766 -9.117 -20.875 1 86.81 17 ALA B CA 1
ATOM 2444 C C . ALA B 1 17 ? 17.484 -8.391 -19.562 1 86.81 17 ALA B C 1
ATOM 2446 O O . ALA B 1 17 ? 18.391 -8.203 -18.734 1 86.81 17 ALA B O 1
ATOM 2447 N N . ALA B 1 18 ? 16.312 -7.996 -19.484 1 83 18 ALA B N 1
ATOM 2448 C CA . ALA B 1 18 ? 15.906 -7.254 -18.297 1 83 18 ALA B CA 1
ATOM 2449 C C . ALA B 1 18 ? 15.953 -8.141 -17.047 1 83 18 ALA B C 1
ATOM 2451 O O . ALA B 1 18 ? 16.422 -7.715 -15.992 1 83 18 ALA B O 1
ATOM 2452 N N . ARG B 1 19 ? 15.5 -9.328 -17.219 1 75.75 19 ARG B N 1
ATOM 2453 C CA . ARG B 1 19 ? 15.508 -10.281 -16.125 1 75.75 19 ARG B CA 1
ATOM 2454 C C . ARG B 1 19 ? 16.938 -10.625 -15.703 1 75.75 19 ARG B C 1
ATOM 2456 O O . ARG B 1 19 ? 17.219 -10.758 -14.516 1 75.75 19 ARG B O 1
ATOM 2463 N N . GLN B 1 20 ? 17.797 -10.719 -16.625 1 76.44 20 GLN B N 1
ATOM 2464 C CA . GLN B 1 20 ? 19.172 -11.156 -16.391 1 76.44 20 GLN B CA 1
ATOM 2465 C C . GLN B 1 20 ? 20.094 -9.961 -16.172 1 76.44 20 GLN B C 1
ATOM 2467 O O . GLN B 1 20 ? 21.25 -10.125 -15.758 1 76.44 20 GLN B O 1
ATOM 2472 N N . LEU B 1 21 ? 19.594 -8.828 -16.453 1 79.19 21 LEU B N 1
ATOM 2473 C CA . LEU B 1 21 ? 20.359 -7.59 -16.484 1 79.19 21 LEU B CA 1
ATOM 2474 C C . LEU B 1 21 ? 21.672 -7.789 -17.25 1 79.19 21 LEU B C 1
ATOM 2476 O O . LEU B 1 21 ? 22.719 -7.316 -16.828 1 79.19 21 LEU B O 1
ATOM 2480 N N . SER B 1 22 ? 21.578 -8.523 -18.219 1 85.25 22 SER B N 1
ATOM 2481 C CA . SER B 1 22 ? 22.719 -8.859 -19.047 1 85.25 22 SER B CA 1
ATOM 2482 C C . SER B 1 22 ? 22.281 -9.266 -20.453 1 85.25 22 SER B C 1
ATOM 2484 O O . SER B 1 22 ? 21.438 -10.148 -20.609 1 85.25 22 SER B O 1
ATOM 2486 N N . PHE B 1 23 ? 22.922 -8.641 -21.453 1 89.12 23 PHE B N 1
ATOM 2487 C CA . PHE B 1 23 ? 22.641 -9.031 -22.844 1 89.12 23 PHE B CA 1
ATOM 2488 C C . PHE B 1 23 ? 23.297 -10.375 -23.156 1 89.12 23 PHE B C 1
ATOM 2490 O O . PHE B 1 23 ? 22.719 -11.188 -23.891 1 89.12 23 PHE B O 1
ATOM 2497 N N . THR B 1 24 ? 24.406 -10.641 -22.5 1 88.25 24 THR B N 1
ATOM 2498 C CA . THR B 1 24 ? 25.125 -11.891 -22.719 1 88.25 24 THR B CA 1
ATOM 2499 C C . THR B 1 24 ? 24.328 -13.07 -22.172 1 88.25 24 THR B C 1
ATOM 2501 O O . THR B 1 24 ? 24.141 -14.078 -22.859 1 88.25 24 THR B O 1
ATOM 2504 N N . LYS B 1 25 ? 23.906 -12.883 -21.016 1 85.69 25 LYS B N 1
ATOM 2505 C CA . LYS B 1 25 ? 23.141 -13.953 -20.391 1 85.69 25 LYS B CA 1
ATOM 2506 C C . LYS B 1 25 ? 21.812 -14.18 -21.094 1 85.69 25 LYS B C 1
ATOM 2508 O O . LYS B 1 25 ? 21.359 -15.312 -21.234 1 85.69 25 LYS B O 1
ATOM 2513 N N . ALA B 1 26 ? 21.266 -13.102 -21.484 1 87.56 26 ALA B N 1
ATOM 2514 C CA . ALA B 1 26 ? 20.016 -13.211 -22.25 1 87.56 26 ALA B CA 1
ATOM 2515 C C . ALA B 1 26 ? 20.234 -13.969 -23.562 1 87.56 26 ALA B C 1
ATOM 2517 O O . ALA B 1 26 ? 19.406 -14.781 -23.953 1 87.56 26 ALA B O 1
ATOM 2518 N N . ALA B 1 27 ? 21.297 -13.766 -24.203 1 88 27 ALA B N 1
ATOM 2519 C CA . ALA B 1 27 ? 21.641 -14.445 -25.453 1 88 27 ALA B CA 1
ATOM 2520 C C . ALA B 1 27 ? 21.781 -15.945 -25.234 1 88 27 ALA B C 1
ATOM 2522 O O . ALA B 1 27 ? 21.297 -16.75 -26.031 1 88 27 ALA B O 1
ATOM 2523 N N . ILE B 1 28 ? 22.391 -16.25 -24.172 1 83.12 28 ILE B N 1
ATOM 2524 C CA . ILE B 1 28 ? 22.578 -17.656 -23.812 1 83.12 28 ILE B CA 1
ATOM 2525 C C . ILE B 1 28 ? 21.219 -18.297 -23.547 1 83.12 28 ILE B C 1
ATOM 2527 O O . ILE B 1 28 ? 20.922 -19.375 -24.078 1 83.12 28 ILE B O 1
ATOM 2531 N N . GLU B 1 29 ? 20.422 -17.578 -22.812 1 81.19 29 GLU B N 1
ATOM 2532 C CA . GLU B 1 29 ? 19.094 -18.109 -22.453 1 81.19 29 GLU B CA 1
ATOM 2533 C C . GLU B 1 29 ? 18.25 -18.344 -23.703 1 81.19 29 GLU B C 1
ATOM 2535 O O . GLU B 1 29 ? 17.547 -19.344 -23.797 1 81.19 29 GLU B O 1
ATOM 2540 N N . LEU B 1 30 ? 18.312 -17.438 -24.609 1 81.19 30 LEU B N 1
ATOM 2541 C CA . LEU B 1 30 ? 17.438 -17.484 -25.781 1 81.19 30 LEU B CA 1
ATOM 2542 C C . LEU B 1 30 ? 18.125 -18.172 -26.953 1 81.19 30 LEU B C 1
ATOM 2544 O O . LEU B 1 30 ? 17.562 -18.297 -28.031 1 81.19 30 LEU B O 1
ATOM 2548 N N . ASN B 1 31 ? 19.312 -18.672 -26.656 1 84.31 31 ASN B N 1
ATOM 2549 C CA . ASN B 1 31 ? 20.109 -19.375 -27.672 1 84.31 31 ASN B CA 1
ATOM 2550 C C . ASN B 1 31 ? 20.25 -18.531 -28.938 1 84.31 31 ASN B C 1
ATOM 2552 O O . ASN B 1 31 ? 19.938 -19 -30.047 1 84.31 31 ASN B O 1
ATOM 2556 N N . VAL B 1 32 ? 20.609 -17.297 -28.781 1 83.56 32 VAL B N 1
ATOM 2557 C CA . VAL B 1 32 ? 20.891 -16.359 -29.859 1 83.56 32 VAL B CA 1
ATOM 2558 C C . VAL B 1 32 ? 22.203 -15.641 -29.578 1 83.56 32 VAL B C 1
ATOM 2560 O O . VAL B 1 32 ? 22.828 -15.852 -28.547 1 83.56 32 VAL B O 1
ATOM 2563 N N . THR B 1 33 ? 22.703 -14.914 -30.547 1 84.56 33 THR B N 1
ATOM 2564 C CA . THR B 1 33 ? 23.953 -14.164 -30.359 1 84.56 33 THR B CA 1
ATOM 2565 C C . THR B 1 33 ? 23.703 -12.891 -29.562 1 84.56 33 THR B C 1
ATOM 2567 O O . THR B 1 33 ? 22.578 -12.391 -29.516 1 84.56 33 THR B O 1
ATOM 2570 N N . HIS B 1 34 ? 24.734 -12.484 -28.969 1 88.94 34 HIS B N 1
ATOM 2571 C CA . HIS B 1 34 ? 24.688 -11.203 -28.266 1 88.94 34 HIS B CA 1
ATOM 2572 C C . HIS B 1 34 ? 24.234 -10.086 -29.203 1 88.94 34 HIS B C 1
ATOM 2574 O O . HIS B 1 34 ? 23.453 -9.219 -28.797 1 88.94 34 HIS B O 1
ATOM 2580 N N . ALA B 1 35 ? 24.672 -10.148 -30.406 1 89.88 35 ALA B N 1
ATOM 2581 C CA . ALA B 1 35 ? 24.312 -9.141 -31.391 1 89.88 35 ALA B CA 1
ATOM 2582 C C . ALA B 1 35 ? 22.812 -9.156 -31.672 1 89.88 35 ALA B C 1
ATOM 2584 O O . ALA B 1 35 ? 22.203 -8.102 -31.844 1 89.88 35 ALA B O 1
ATOM 2585 N N . ALA B 1 36 ? 22.281 -10.273 -31.703 1 85.62 36 ALA B N 1
ATOM 2586 C CA . ALA B 1 36 ? 20.844 -10.43 -31.953 1 85.62 36 ALA B CA 1
ATOM 2587 C C . ALA B 1 36 ? 20.016 -9.812 -30.828 1 85.62 36 ALA B C 1
ATOM 2589 O O . ALA B 1 36 ? 19.047 -9.109 -31.094 1 85.62 36 ALA B O 1
ATOM 2590 N N . ILE B 1 37 ? 20.422 -10.078 -29.578 1 89.88 37 ILE B N 1
ATOM 2591 C CA . ILE B 1 37 ? 19.734 -9.508 -28.422 1 89.88 37 ILE B CA 1
ATOM 2592 C C . ILE B 1 37 ? 19.828 -7.984 -28.469 1 89.88 37 ILE B C 1
ATOM 2594 O O . ILE B 1 37 ? 18.828 -7.293 -28.281 1 89.88 37 ILE B O 1
ATOM 2598 N N . SER B 1 38 ? 21.031 -7.496 -28.734 1 91.19 38 SER B N 1
ATOM 2599 C CA . SER B 1 38 ? 21.25 -6.055 -28.797 1 91.19 38 SER B CA 1
ATOM 2600 C C . SER B 1 38 ? 20.391 -5.41 -29.875 1 91.19 38 SER B C 1
ATOM 2602 O O . SER B 1 38 ? 19.781 -4.363 -29.656 1 91.19 38 SER B O 1
ATOM 2604 N N . GLN B 1 39 ? 20.328 -6.055 -30.969 1 88.5 39 GLN B N 1
ATOM 2605 C CA . GLN B 1 39 ? 19.547 -5.547 -32.094 1 88.5 39 GLN B CA 1
ATOM 2606 C C . GLN B 1 39 ? 18.047 -5.547 -31.781 1 88.5 39 GLN B C 1
ATOM 2608 O O . GLN B 1 39 ? 17.344 -4.59 -32.094 1 88.5 39 GLN B O 1
ATOM 2613 N N . GLN B 1 40 ? 17.578 -6.602 -31.25 1 86.94 40 GLN B N 1
ATOM 2614 C CA . GLN B 1 40 ? 16.172 -6.727 -30.891 1 86.94 40 GLN B CA 1
ATOM 2615 C C . GLN B 1 40 ? 15.758 -5.668 -29.875 1 86.94 40 GLN B C 1
ATOM 2617 O O . GLN B 1 40 ? 14.695 -5.059 -30 1 86.94 40 GLN B O 1
ATOM 2622 N N . VAL B 1 41 ? 16.609 -5.473 -28.844 1 90.44 41 VAL B N 1
ATOM 2623 C CA . VAL B 1 41 ? 16.328 -4.484 -27.812 1 90.44 41 VAL B CA 1
ATOM 2624 C C . VAL B 1 41 ? 16.328 -3.084 -28.422 1 90.44 41 VAL B C 1
ATOM 2626 O O . VAL B 1 41 ? 15.445 -2.271 -28.125 1 90.44 41 VAL B O 1
ATOM 2629 N N . LYS B 1 42 ? 17.281 -2.85 -29.266 1 89.88 42 LYS B N 1
ATOM 2630 C CA . LYS B 1 42 ? 17.344 -1.564 -29.953 1 89.88 42 LYS B CA 1
ATOM 2631 C C . LYS B 1 42 ? 16.109 -1.328 -30.812 1 89.88 42 LYS B C 1
ATOM 2633 O O . LYS B 1 42 ? 15.562 -0.224 -30.828 1 89.88 42 LYS B O 1
ATOM 2638 N N . ALA B 1 43 ? 15.734 -2.338 -31.484 1 83.62 43 ALA B N 1
ATOM 2639 C CA . ALA B 1 43 ? 14.539 -2.25 -32.312 1 83.62 43 ALA B CA 1
ATOM 2640 C C . ALA B 1 43 ? 13.305 -1.936 -31.484 1 83.62 43 ALA B C 1
ATOM 2642 O O . ALA B 1 43 ? 12.461 -1.133 -31.891 1 83.62 43 ALA B O 1
ATOM 2643 N N . LEU B 1 44 ? 13.227 -2.582 -30.391 1 84.5 44 LEU B N 1
ATOM 2644 C CA . LEU B 1 44 ? 12.102 -2.344 -29.484 1 84.5 44 LEU B CA 1
ATOM 2645 C C . LEU B 1 44 ? 12.117 -0.906 -28.984 1 84.5 44 LEU B C 1
ATOM 2647 O O . LEU B 1 44 ? 11.078 -0.24 -28.969 1 84.5 44 LEU B O 1
ATOM 2651 N N . GLU B 1 45 ? 13.281 -0.473 -28.531 1 87.94 45 GLU B N 1
ATOM 2652 C CA . GLU B 1 45 ? 13.438 0.889 -28.031 1 87.94 45 GLU B CA 1
ATOM 2653 C C . GLU B 1 45 ? 13.086 1.916 -29.094 1 87.94 45 GLU B C 1
ATOM 2655 O O . GLU B 1 45 ? 12.469 2.941 -28.812 1 87.94 45 GLU B O 1
ATOM 2660 N N . GLN B 1 46 ? 13.445 1.617 -30.328 1 82.25 46 GLN B N 1
ATOM 2661 C CA . GLN B 1 46 ? 13.109 2.488 -31.453 1 82.25 46 GLN B CA 1
ATOM 2662 C C . GLN B 1 46 ? 11.609 2.533 -31.688 1 82.25 46 GLN B C 1
ATOM 2664 O O . GLN B 1 46 ? 11.039 3.605 -31.906 1 82.25 46 GLN B O 1
ATOM 2669 N N . ARG B 1 47 ? 11.055 1.467 -31.562 1 75.81 47 ARG B N 1
ATOM 2670 C CA . ARG B 1 47 ? 9.617 1.378 -31.781 1 75.81 47 ARG B CA 1
ATOM 2671 C C . ARG B 1 47 ? 8.852 2.115 -30.688 1 75.81 47 ARG B C 1
ATOM 2673 O O . ARG B 1 47 ? 7.832 2.752 -30.953 1 75.81 47 ARG B O 1
ATOM 2680 N N . LEU B 1 48 ? 9.367 1.946 -29.578 1 77 48 LEU B N 1
ATOM 2681 C CA . LEU B 1 48 ? 8.695 2.539 -28.422 1 77 48 LEU B CA 1
ATOM 2682 C C . LEU B 1 48 ? 9.133 3.988 -28.234 1 77 48 LEU B C 1
ATOM 2684 O O . LEU B 1 48 ? 8.562 4.707 -27.406 1 77 48 LEU B O 1
ATOM 2688 N N . ASN B 1 49 ? 10.07 4.336 -28.969 1 78.88 49 ASN B N 1
ATOM 2689 C CA . ASN B 1 49 ? 10.648 5.672 -28.891 1 78.88 49 ASN B CA 1
ATOM 2690 C C . ASN B 1 49 ? 11.086 6.008 -27.469 1 78.88 49 ASN B C 1
ATOM 2692 O O . ASN B 1 49 ? 10.812 7.105 -26.969 1 78.88 49 ASN B O 1
ATOM 2696 N N . CYS B 1 50 ? 11.641 5.008 -26.844 1 80.31 50 CYS B N 1
ATOM 2697 C CA . CYS B 1 50 ? 12.227 5.199 -25.531 1 80.31 50 CYS B CA 1
ATOM 2698 C C . CYS B 1 50 ? 13.336 4.184 -25.281 1 80.31 50 CYS B C 1
ATOM 2700 O O . CYS B 1 50 ? 13.445 3.186 -25.984 1 80.31 50 CYS B O 1
ATOM 2702 N N . ARG B 1 51 ? 14.203 4.566 -24.266 1 85 51 ARG B N 1
ATOM 2703 C CA . ARG B 1 51 ? 15.219 3.625 -23.812 1 85 51 ARG B CA 1
ATOM 2704 C C . ARG B 1 51 ? 14.695 2.75 -22.688 1 85 51 ARG B C 1
ATOM 2706 O O . ARG B 1 51 ? 13.93 3.215 -21.828 1 85 51 ARG B O 1
ATOM 2713 N N . LEU B 1 52 ? 15.117 1.514 -22.859 1 86.44 52 LEU B N 1
ATOM 2714 C CA . LEU B 1 52 ? 14.672 0.569 -21.828 1 86.44 52 LEU B CA 1
ATOM 2715 C C . LEU B 1 52 ? 15.82 0.183 -20.906 1 86.44 52 LEU B C 1
ATOM 2717 O O . LEU B 1 52 ? 15.594 -0.32 -19.812 1 86.44 52 LEU B O 1
ATOM 2721 N N . PHE B 1 53 ? 17.047 0.386 -21.453 1 87.44 53 PHE B N 1
ATOM 2722 C CA . PHE B 1 53 ? 18.234 0.068 -20.672 1 87.44 53 PHE B CA 1
ATOM 2723 C C . PHE B 1 53 ? 19.203 1.246 -20.672 1 87.44 53 PHE B C 1
ATOM 2725 O O . PHE B 1 53 ? 19.188 2.078 -21.578 1 87.44 53 PHE B O 1
ATOM 2732 N N . ILE B 1 54 ? 19.938 1.347 -19.547 1 80.94 54 ILE B N 1
ATOM 2733 C CA . ILE B 1 54 ? 21.109 2.207 -19.453 1 80.94 54 ILE B CA 1
ATOM 2734 C C . ILE B 1 54 ? 22.359 1.361 -19.172 1 80.94 54 ILE B C 1
ATOM 2736 O O . ILE B 1 54 ? 22.328 0.493 -18.297 1 80.94 54 ILE B O 1
ATOM 2740 N N . ARG B 1 55 ? 23.328 1.595 -19.984 1 76.44 55 ARG B N 1
ATOM 2741 C CA . ARG B 1 55 ? 24.594 0.907 -19.734 1 76.44 55 ARG B CA 1
ATOM 2742 C C . ARG B 1 55 ? 25.422 1.643 -18.703 1 76.44 55 ARG B C 1
ATOM 2744 O O . ARG B 1 55 ? 25.5 2.873 -18.703 1 76.44 55 ARG B O 1
ATOM 2751 N N . ILE B 1 56 ? 25.797 0.982 -17.734 1 71.44 56 ILE B N 1
ATOM 2752 C CA . ILE B 1 56 ? 26.688 1.531 -16.719 1 71.44 56 ILE B CA 1
ATOM 2753 C C . ILE B 1 56 ? 28.016 0.786 -16.734 1 71.44 56 ILE B C 1
ATOM 2755 O O . ILE B 1 56 ? 28.203 -0.154 -17.516 1 71.44 56 ILE B O 1
ATOM 2759 N N . SER B 1 57 ? 29.062 1.314 -15.977 1 68.25 57 SER B N 1
ATOM 2760 C CA . SER B 1 57 ? 30.406 0.784 -16 1 68.25 57 SER B CA 1
ATOM 2761 C C . SER B 1 57 ? 30.422 -0.727 -15.797 1 68.25 57 SER B C 1
ATOM 2763 O O . SER B 1 57 ? 31.188 -1.444 -16.453 1 68.25 57 SER B O 1
ATOM 2765 N N . ARG B 1 58 ? 29.672 -1.07 -14.82 1 65.88 58 ARG B N 1
ATOM 2766 C CA . ARG B 1 58 ? 29.656 -2.508 -14.57 1 65.88 58 ARG B CA 1
ATOM 2767 C C . ARG B 1 58 ? 28.266 -3.088 -14.75 1 65.88 58 ARG B C 1
ATOM 2769 O O . ARG B 1 58 ? 27.594 -3.404 -13.766 1 65.88 58 ARG B O 1
ATOM 2776 N N . GLY B 1 59 ? 27.703 -2.918 -15.938 1 74.06 59 GLY B N 1
ATOM 2777 C CA . GLY B 1 59 ? 26.531 -3.74 -16.141 1 74.06 59 GLY B CA 1
ATOM 2778 C C . GLY B 1 59 ? 25.391 -3.002 -16.828 1 74.06 59 GLY B C 1
ATOM 2779 O O . GLY B 1 59 ? 25.625 -2.014 -17.531 1 74.06 59 GLY B O 1
ATOM 2780 N N . LEU B 1 60 ? 24.188 -3.605 -16.953 1 80.56 60 LEU B N 1
ATOM 2781 C CA . LEU B 1 60 ? 22.969 -3.156 -17.609 1 80.56 60 LEU B CA 1
ATOM 2782 C C . LEU B 1 60 ? 21.875 -2.887 -16.578 1 80.56 60 LEU B C 1
ATOM 2784 O O . LEU B 1 60 ? 21.625 -3.709 -15.688 1 80.56 60 LEU B O 1
ATOM 2788 N N . VAL B 1 61 ? 21.422 -1.636 -16.547 1 80 61 VAL B N 1
ATOM 2789 C CA . VAL B 1 61 ? 20.328 -1.335 -15.641 1 80 61 VAL B CA 1
ATOM 2790 C C . VAL B 1 61 ? 19.109 -0.878 -16.422 1 80 61 VAL B C 1
ATOM 2792 O O . VAL B 1 61 ? 19.234 -0.347 -17.531 1 80 61 VAL B O 1
ATOM 2795 N N . LEU B 1 62 ? 17.938 -1.169 -15.828 1 79.5 62 LEU B N 1
ATOM 2796 C CA . LEU B 1 62 ? 16.688 -0.789 -16.484 1 79.5 62 LEU B CA 1
ATOM 2797 C C . LEU B 1 62 ? 16.391 0.695 -16.281 1 79.5 62 LEU B C 1
ATOM 2799 O O . LEU B 1 62 ? 16.672 1.249 -15.211 1 79.5 62 LEU B O 1
ATOM 2803 N N . THR B 1 63 ? 15.859 1.301 -17.406 1 75.25 63 THR B N 1
ATOM 2804 C CA . THR B 1 63 ? 15.258 2.619 -17.266 1 75.25 63 THR B CA 1
ATOM 2805 C C . THR B 1 63 ? 13.914 2.525 -16.531 1 75.25 63 THR B C 1
ATOM 2807 O O . THR B 1 63 ? 13.438 1.428 -16.25 1 75.25 63 THR B O 1
ATOM 2810 N N . THR B 1 64 ? 13.375 3.631 -16.203 1 65.81 64 THR B N 1
ATOM 2811 C CA . THR B 1 64 ? 12.031 3.67 -15.625 1 65.81 64 THR B CA 1
ATOM 2812 C C . THR B 1 64 ? 11.031 2.99 -16.547 1 65.81 64 THR B C 1
ATOM 2814 O O . THR B 1 64 ? 10.148 2.262 -16.094 1 65.81 64 THR B O 1
ATOM 2817 N N . GLU B 1 65 ? 11.203 3.238 -17.797 1 68.88 65 GLU B N 1
ATOM 2818 C CA . GLU B 1 65 ? 10.344 2.623 -18.797 1 68.88 65 GLU B CA 1
ATOM 2819 C C . GLU B 1 65 ? 10.516 1.107 -18.812 1 68.88 65 GLU B C 1
ATOM 2821 O O . GLU B 1 65 ? 9.531 0.368 -18.922 1 68.88 65 GLU B O 1
ATOM 2826 N N . GLY B 1 66 ? 11.75 0.745 -18.781 1 75.25 66 GLY B N 1
ATOM 2827 C CA . GLY B 1 66 ? 12.016 -0.683 -18.703 1 75.25 66 GLY B CA 1
ATOM 2828 C C . GLY B 1 66 ? 11.422 -1.348 -17.484 1 75.25 66 GLY B C 1
ATOM 2829 O O . GLY B 1 66 ? 10.836 -2.426 -17.578 1 75.25 66 GLY B O 1
ATOM 2830 N N . GLU B 1 67 ? 11.531 -0.682 -16.406 1 70.38 67 GLU B N 1
ATOM 2831 C CA . GLU B 1 67 ? 11.008 -1.188 -15.148 1 70.38 67 GLU B CA 1
ATOM 2832 C C . GLU B 1 67 ? 9.484 -1.33 -15.195 1 70.38 67 GLU B C 1
ATOM 2834 O O . GLU B 1 67 ? 8.922 -2.225 -14.562 1 70.38 67 GLU B O 1
ATOM 2839 N N . ASN B 1 68 ? 8.922 -0.463 -15.969 1 65.25 68 ASN B N 1
ATOM 2840 C CA . ASN B 1 68 ? 7.473 -0.484 -16.094 1 65.25 68 ASN B CA 1
ATOM 2841 C C . ASN B 1 68 ? 7.004 -1.566 -17.062 1 65.25 68 ASN B C 1
ATOM 2843 O O . ASN B 1 68 ? 5.941 -2.158 -16.875 1 65.25 68 ASN B O 1
ATOM 2847 N N . LEU B 1 69 ? 7.797 -1.779 -18.016 1 70.62 69 LEU B N 1
ATOM 2848 C CA . LEU B 1 69 ? 7.426 -2.705 -19.078 1 70.62 69 LEU B CA 1
ATOM 2849 C C . LEU B 1 69 ? 7.66 -4.148 -18.656 1 70.62 69 LEU B C 1
ATOM 2851 O O . LEU B 1 69 ? 6.879 -5.039 -19 1 70.62 69 LEU B O 1
ATOM 2855 N N . LEU B 1 70 ? 8.656 -4.309 -17.891 1 74.44 70 LEU B N 1
ATOM 2856 C CA . LEU B 1 70 ? 9.117 -5.66 -17.594 1 74.44 70 LEU B CA 1
ATOM 2857 C C . LEU B 1 70 ? 8.039 -6.469 -16.875 1 74.44 70 LEU B C 1
ATOM 2859 O O . LEU B 1 70 ? 7.719 -7.586 -17.297 1 74.44 70 LEU B O 1
ATOM 2863 N N . PRO B 1 71 ? 7.406 -5.93 -15.914 1 62.19 71 PRO B N 1
ATOM 2864 C CA . PRO B 1 71 ? 6.383 -6.734 -15.242 1 62.19 71 PRO B CA 1
ATOM 2865 C C . PRO B 1 71 ? 5.227 -7.109 -16.172 1 62.19 71 PRO B C 1
ATOM 2867 O O . PRO B 1 71 ? 4.691 -8.219 -16.078 1 62.19 71 PRO B O 1
ATOM 2870 N N . ILE B 1 72 ? 4.91 -6.23 -17 1 62.56 72 ILE B N 1
ATOM 2871 C CA . ILE B 1 72 ? 3.832 -6.469 -17.953 1 62.56 72 ILE B CA 1
ATOM 2872 C C . ILE B 1 72 ? 4.211 -7.609 -18.891 1 62.56 72 ILE B C 1
ATOM 2874 O O . ILE B 1 72 ? 3.404 -8.508 -19.156 1 62.56 72 ILE B O 1
ATOM 2878 N N . LEU B 1 73 ? 5.398 -7.523 -19.328 1 67.69 73 LEU B N 1
ATOM 2879 C CA . LEU B 1 73 ? 5.867 -8.562 -20.25 1 67.69 73 LEU B CA 1
ATOM 2880 C C . LEU B 1 73 ? 5.977 -9.906 -19.531 1 67.69 73 LEU B C 1
ATOM 2882 O O . LEU B 1 73 ? 5.582 -10.938 -20.078 1 67.69 73 LEU B O 1
ATOM 2886 N N . ASN B 1 74 ? 6.531 -9.836 -18.375 1 65.88 74 ASN B N 1
ATOM 2887 C CA . ASN B 1 74 ? 6.637 -11.07 -17.594 1 65.88 74 ASN B CA 1
ATOM 2888 C C . ASN B 1 74 ? 5.273 -11.727 -17.406 1 65.88 74 ASN B C 1
ATOM 2890 O O . ASN B 1 74 ? 5.113 -12.922 -17.672 1 65.88 74 ASN B O 1
ATOM 2894 N N . ASP B 1 75 ? 4.441 -11 -17.109 1 58.53 75 ASP B N 1
ATOM 2895 C CA . ASP B 1 75 ? 3.088 -11.508 -16.891 1 58.53 75 ASP B CA 1
ATOM 2896 C C . ASP B 1 75 ? 2.514 -12.102 -18.172 1 58.53 75 ASP B C 1
ATOM 2898 O O . ASP B 1 75 ? 1.927 -13.188 -18.156 1 58.53 75 ASP B O 1
ATOM 2902 N N . SER B 1 76 ? 2.693 -11.297 -19.188 1 60.06 76 SER B N 1
ATOM 2903 C CA . SER B 1 76 ? 2.158 -11.734 -20.469 1 60.06 76 SER B CA 1
ATOM 2904 C C . SER B 1 76 ? 2.818 -13.031 -20.938 1 60.06 76 SER B C 1
ATOM 2906 O O . SER B 1 76 ? 2.137 -13.961 -21.359 1 60.06 76 SER B O 1
ATOM 2908 N N . PHE B 1 77 ? 4.07 -13.102 -20.859 1 63.88 77 PHE B N 1
ATOM 2909 C CA . PHE B 1 77 ? 4.793 -14.281 -21.328 1 63.88 77 PHE B CA 1
ATOM 2910 C C . PHE B 1 77 ? 4.504 -15.484 -20.438 1 63.88 77 PHE B C 1
ATOM 2912 O O . PHE B 1 77 ? 4.391 -16.609 -20.906 1 63.88 77 PHE B O 1
ATOM 2919 N N . ASP B 1 78 ? 4.352 -15.172 -19.219 1 61.16 78 ASP B N 1
ATOM 2920 C CA . ASP B 1 78 ? 3.979 -16.234 -18.297 1 61.16 78 ASP B CA 1
ATOM 2921 C C . ASP B 1 78 ? 2.611 -16.812 -18.656 1 61.16 78 ASP B C 1
ATOM 2923 O O . ASP B 1 78 ? 2.428 -18.031 -18.656 1 61.16 78 ASP B O 1
ATOM 2927 N N . ARG B 1 79 ? 1.793 -15.938 -18.969 1 55.97 79 ARG B N 1
ATOM 2928 C CA . ARG B 1 79 ? 0.455 -16.375 -19.359 1 55.97 79 ARG B CA 1
ATOM 2929 C C . ARG B 1 79 ? 0.499 -17.234 -20.609 1 55.97 79 ARG B C 1
ATOM 2931 O O . ARG B 1 79 ? -0.193 -18.25 -20.703 1 55.97 79 ARG B O 1
ATOM 2938 N N . ILE B 1 80 ? 1.311 -16.812 -21.484 1 55.78 80 ILE B N 1
ATOM 2939 C CA . ILE B 1 80 ? 1.478 -17.562 -22.734 1 55.78 80 ILE B CA 1
ATOM 2940 C C . ILE B 1 80 ? 2.096 -18.922 -22.422 1 55.78 80 ILE B C 1
ATOM 2942 O O . ILE B 1 80 ? 1.602 -19.953 -22.891 1 55.78 80 ILE B O 1
ATOM 2946 N N . ALA B 1 81 ? 3.105 -18.875 -21.672 1 57.19 81 ALA B N 1
ATOM 2947 C CA . ALA B 1 81 ? 3.793 -20.109 -21.328 1 57.19 81 ALA B CA 1
ATOM 2948 C C . ALA B 1 81 ? 2.859 -21.062 -20.594 1 57.19 81 ALA B C 1
ATOM 2950 O O . ALA B 1 81 ? 2.838 -22.266 -20.875 1 57.19 81 ALA B O 1
ATOM 2951 N N . ASP B 1 82 ? 2.197 -20.5 -19.719 1 54.75 82 ASP B N 1
ATOM 2952 C CA . ASP B 1 82 ? 1.25 -21.297 -18.953 1 54.75 82 ASP B CA 1
ATOM 2953 C C . ASP B 1 82 ? 0.23 -21.969 -19.859 1 54.75 82 ASP B C 1
ATOM 2955 O O . ASP B 1 82 ? -0.093 -23.141 -19.688 1 54.75 82 ASP B O 1
ATOM 2959 N N . THR B 1 83 ? -0.166 -21.234 -20.781 1 49.47 83 THR B N 1
ATOM 2960 C CA . THR B 1 83 ? -1.149 -21.766 -21.719 1 49.47 83 THR B CA 1
ATOM 2961 C C . THR B 1 83 ? -0.553 -22.891 -22.547 1 49.47 83 THR B C 1
ATOM 2963 O O . THR B 1 83 ? -1.197 -23.922 -22.75 1 49.47 83 THR B O 1
ATOM 2966 N N . LEU B 1 84 ? 0.675 -22.656 -22.891 1 51.69 84 LEU B N 1
ATOM 2967 C CA . LEU B 1 84 ? 1.329 -23.672 -23.719 1 51.69 84 LEU B CA 1
ATOM 2968 C C . LEU B 1 84 ? 1.612 -24.938 -22.906 1 51.69 84 LEU B C 1
ATOM 2970 O O . LEU B 1 84 ? 1.467 -26.047 -23.406 1 51.69 84 LEU B O 1
ATOM 2974 N N . ASP B 1 85 ? 1.993 -24.688 -21.672 1 52.97 85 ASP B N 1
ATOM 2975 C CA . ASP B 1 85 ? 2.277 -25.812 -20.797 1 52.97 85 ASP B CA 1
ATOM 2976 C C . ASP B 1 85 ? 1.017 -26.641 -20.531 1 52.97 85 ASP B C 1
ATOM 2978 O O . ASP B 1 85 ? 1.078 -27.875 -20.438 1 52.97 85 ASP B O 1
ATOM 2982 N N . ARG B 1 86 ? 0.029 -25.984 -20.359 1 49.97 86 ARG B N 1
ATOM 2983 C CA . ARG B 1 86 ? -1.246 -26.656 -20.156 1 49.97 86 ARG B CA 1
ATOM 2984 C C . ARG B 1 86 ? -1.518 -27.656 -21.281 1 49.97 86 ARG B C 1
ATOM 2986 O O . ARG B 1 86 ? -2.072 -28.734 -21.047 1 49.97 86 ARG B O 1
ATOM 2993 N N . PHE B 1 87 ? -1.068 -27.219 -22.312 1 47.72 87 PHE B N 1
ATOM 2994 C CA . PHE B 1 87 ? -1.262 -28.125 -23.438 1 47.72 87 PHE B CA 1
ATOM 2995 C C . PHE B 1 87 ? -0.358 -29.344 -23.312 1 47.72 87 PHE B C 1
ATOM 2997 O O . PHE B 1 87 ? -0.709 -30.422 -23.766 1 47.72 87 PHE B O 1
ATOM 3004 N N . SER B 1 88 ? 0.709 -29.125 -22.672 1 46.34 88 SER B N 1
ATOM 3005 C CA . SER B 1 88 ? 1.67 -30.234 -22.656 1 46.34 88 SER B CA 1
ATOM 3006 C C . SER B 1 88 ? 1.392 -31.188 -21.5 1 46.34 88 SER B C 1
ATOM 3008 O O . SER B 1 88 ? 1.606 -32.406 -21.625 1 46.34 88 SER B O 1
ATOM 3010 N N . THR B 1 89 ? 1.215 -30.719 -20.234 1 48.78 89 THR B N 1
ATOM 3011 C CA . THR B 1 89 ? 1.266 -31.625 -19.094 1 48.78 89 THR B CA 1
ATOM 3012 C C . THR B 1 89 ? -0.105 -32.25 -18.828 1 48.78 89 THR B C 1
ATOM 3014 O O . THR B 1 89 ? -0.24 -33.125 -17.984 1 48.78 89 THR B O 1
ATOM 3017 N N . GLY B 1 90 ? -1 -32.188 -19.609 1 48.44 90 GLY B N 1
ATOM 3018 C CA . GLY B 1 90 ? -2.307 -32.812 -19.422 1 48.44 90 GLY B CA 1
ATOM 3019 C C . GLY B 1 90 ? -3.092 -32.219 -18.266 1 48.44 90 GLY B C 1
ATOM 3020 O O . GLY B 1 90 ? -4.324 -32.281 -18.25 1 48.44 90 GLY B O 1
ATOM 3021 N N . ILE B 1 91 ? -2.635 -32.406 -16.969 1 49.66 91 ILE B N 1
ATOM 3022 C CA . ILE B 1 91 ? -3.42 -31.844 -15.875 1 49.66 91 ILE B CA 1
ATOM 3023 C C . ILE B 1 91 ? -3.418 -30.328 -15.969 1 49.66 91 ILE B C 1
ATOM 3025 O O . ILE B 1 91 ? -2.373 -29.688 -15.82 1 49.66 91 ILE B O 1
ATOM 3029 N N . ILE B 1 92 ? -4.395 -29.719 -16.625 1 57.53 92 ILE B N 1
ATOM 3030 C CA . ILE B 1 92 ? -4.449 -28.344 -17.062 1 57.53 92 ILE B CA 1
ATOM 3031 C C . ILE B 1 92 ? -4.957 -27.453 -15.922 1 57.53 92 ILE B C 1
ATOM 3033 O O . ILE B 1 92 ? -6.121 -27.547 -15.531 1 57.53 92 ILE B O 1
ATOM 3037 N N . ARG B 1 93 ? -3.979 -27.141 -14.914 1 72.5 93 ARG B N 1
ATOM 3038 C CA . ARG B 1 93 ? -4.473 -26.109 -14.016 1 72.5 93 ARG B CA 1
ATOM 3039 C C . ARG B 1 93 ? -4.602 -24.766 -14.734 1 72.5 93 ARG B C 1
ATOM 3041 O O . ARG B 1 93 ? -3.697 -24.359 -15.469 1 72.5 93 ARG B O 1
ATOM 3048 N N . GLU B 1 94 ? -5.836 -24.328 -14.75 1 81.69 94 GLU B N 1
ATOM 3049 C CA . GLU B 1 94 ? -6.09 -23.016 -15.336 1 81.69 94 GLU B CA 1
ATOM 3050 C C . GLU B 1 94 ? -5.711 -21.891 -14.359 1 81.69 94 GLU B C 1
ATOM 3052 O O . GLU B 1 94 ? -6.078 -21.938 -13.188 1 81.69 94 GLU B O 1
ATOM 3057 N N . LYS B 1 95 ? -4.918 -20.984 -14.859 1 86.69 95 LYS B N 1
ATOM 3058 C CA . LYS B 1 95 ? -4.469 -19.859 -14.047 1 86.69 95 LYS B CA 1
ATOM 3059 C C . LYS B 1 95 ? -5.492 -18.734 -14.062 1 86.69 95 LYS B C 1
ATOM 3061 O O . LYS B 1 95 ? -6.059 -18.422 -15.117 1 86.69 95 LYS B O 1
ATOM 3066 N N . VAL B 1 96 ? -5.852 -18.25 -12.906 1 93.25 96 VAL B N 1
ATOM 3067 C CA . VAL B 1 96 ? -6.703 -17.078 -12.75 1 93.25 96 VAL B CA 1
ATOM 3068 C C . VAL B 1 96 ? -5.926 -15.969 -12.047 1 93.25 96 VAL B C 1
ATOM 3070 O O . VAL B 1 96 ? -5.496 -16.141 -10.906 1 93.25 96 VAL B O 1
ATOM 3073 N N . ARG B 1 97 ? -5.723 -14.828 -12.719 1 94.12 97 ARG B N 1
ATOM 3074 C CA . ARG B 1 97 ? -4.984 -13.695 -12.18 1 94.12 97 ARG B CA 1
ATOM 3075 C C . ARG B 1 97 ? -5.918 -12.734 -11.453 1 94.12 97 ARG B C 1
ATOM 3077 O O . ARG B 1 97 ? -6.824 -12.156 -12.062 1 94.12 97 ARG B O 1
ATOM 3084 N N . VAL B 1 98 ? -5.605 -12.539 -10.164 1 96.75 98 VAL B N 1
ATOM 3085 C CA . VAL B 1 98 ? -6.492 -11.719 -9.352 1 96.75 98 VAL B CA 1
ATOM 3086 C C . VAL B 1 98 ? -5.691 -10.609 -8.672 1 96.75 98 VAL B C 1
ATOM 3088 O O . VAL B 1 98 ? -4.75 -10.883 -7.926 1 96.75 98 VAL B O 1
ATOM 3091 N N . GLY B 1 99 ? -6.016 -9.336 -9.008 1 97.06 99 GLY B N 1
ATOM 3092 C CA . GLY B 1 99 ? -5.527 -8.195 -8.25 1 97.06 99 GLY B CA 1
ATOM 3093 C C . GLY B 1 99 ? -6.434 -7.816 -7.094 1 97.06 99 GLY B C 1
ATOM 3094 O O . GLY B 1 99 ? -7.637 -7.605 -7.281 1 97.06 99 GLY B O 1
ATOM 3095 N N . VAL B 1 100 ? -5.852 -7.758 -5.922 1 97.88 100 VAL B N 1
ATOM 3096 C CA . VAL B 1 100 ? -6.68 -7.562 -4.738 1 97.88 100 VAL B CA 1
ATOM 3097 C C . VAL B 1 100 ? -6.137 -6.402 -3.91 1 97.88 100 VAL B C 1
ATOM 3099 O O . VAL B 1 100 ? -4.922 -6.289 -3.715 1 97.88 100 VAL B O 1
ATOM 3102 N N . VAL B 1 101 ? -7.055 -5.527 -3.461 1 96.88 101 VAL B N 1
ATOM 3103 C CA . VAL B 1 101 ? -6.637 -4.488 -2.523 1 96.88 101 VAL B CA 1
ATOM 3104 C C . VAL B 1 101 ? -6.031 -5.133 -1.277 1 96.88 101 VAL B C 1
ATOM 3106 O O . VAL B 1 101 ? -6.57 -6.113 -0.754 1 96.88 101 VAL B O 1
ATOM 3109 N N . GLY B 1 102 ? -4.902 -4.598 -0.808 1 97.44 102 GLY B N 1
ATOM 3110 C CA . GLY B 1 102 ? -4.078 -5.207 0.223 1 97.44 102 GLY B CA 1
ATOM 3111 C C . GLY B 1 102 ? -4.848 -5.523 1.492 1 97.44 102 GLY B C 1
ATOM 3112 O O . GLY B 1 102 ? -4.672 -6.59 2.084 1 97.44 102 GLY B O 1
ATOM 3113 N N . THR B 1 103 ? -5.742 -4.641 1.892 1 97.25 103 THR B N 1
ATOM 3114 C CA . THR B 1 103 ? -6.504 -4.797 3.125 1 97.25 103 THR B CA 1
ATOM 3115 C C . THR B 1 103 ? -7.391 -6.035 3.057 1 97.25 103 THR B C 1
ATOM 3117 O O . THR B 1 103 ? -7.426 -6.836 3.994 1 97.25 103 THR B O 1
ATOM 3120 N N . PHE B 1 104 ? -8.062 -6.219 1.982 1 97.44 104 PHE B N 1
ATOM 3121 C CA . PHE B 1 104 ? -8.93 -7.375 1.797 1 97.44 104 PHE B CA 1
ATOM 3122 C C . PHE B 1 104 ? -8.109 -8.648 1.648 1 97.44 104 PHE B C 1
ATOM 3124 O O . PHE B 1 104 ? -8.5 -9.711 2.135 1 97.44 104 PHE B O 1
ATOM 3131 N N . ALA B 1 105 ? -7.02 -8.57 0.949 1 98.19 105 ALA B N 1
ATOM 3132 C CA . ALA B 1 105 ? -6.141 -9.727 0.779 1 98.19 105 ALA B CA 1
ATOM 3133 C C . ALA B 1 105 ? -5.699 -10.281 2.129 1 98.19 105 ALA B C 1
ATOM 3135 O O . ALA B 1 105 ? -5.883 -11.469 2.41 1 98.19 105 ALA B O 1
ATOM 3136 N N . THR B 1 106 ? -5.188 -9.422 2.965 1 97.81 106 THR B N 1
ATOM 3137 C CA . THR B 1 106 ? -4.57 -9.867 4.207 1 97.81 106 THR B CA 1
ATOM 3138 C C . THR B 1 106 ? -5.621 -10.078 5.293 1 97.81 106 THR B C 1
ATOM 3140 O O . THR B 1 106 ? -5.461 -10.93 6.168 1 97.81 106 THR B O 1
ATOM 3143 N N . GLY B 1 107 ? -6.668 -9.367 5.215 1 96.81 107 GLY B N 1
ATOM 3144 C CA . GLY B 1 107 ? -7.664 -9.406 6.273 1 96.81 107 GLY B CA 1
ATOM 3145 C C . GLY B 1 107 ? -8.727 -10.461 6.047 1 96.81 107 GLY B C 1
ATOM 3146 O O . GLY B 1 107 ? -9.445 -10.844 6.98 1 96.81 107 GLY B O 1
ATOM 3147 N N . TYR B 1 108 ? -8.812 -10.945 4.82 1 96.38 108 TYR B N 1
ATOM 3148 C CA . TYR B 1 108 ? -9.938 -11.828 4.551 1 96.38 108 TYR B CA 1
ATOM 3149 C C . TYR B 1 108 ? -9.539 -12.938 3.584 1 96.38 108 TYR B C 1
ATOM 3151 O O . TYR B 1 108 ? -9.648 -14.125 3.908 1 96.38 108 TYR B O 1
ATOM 3159 N N . LEU B 1 109 ? -8.992 -12.695 2.451 1 97.25 109 LEU B N 1
ATOM 3160 C CA . LEU B 1 109 ? -8.938 -13.594 1.304 1 97.25 109 LEU B CA 1
ATOM 3161 C C . LEU B 1 109 ? -7.863 -14.664 1.498 1 97.25 109 LEU B C 1
ATOM 3163 O O . LEU B 1 109 ? -8.125 -15.852 1.31 1 97.25 109 LEU B O 1
ATOM 3167 N N . LEU B 1 110 ? -6.688 -14.273 1.883 1 97.38 110 LEU B N 1
ATOM 3168 C CA . LEU B 1 110 ? -5.535 -15.164 1.859 1 97.38 110 LEU B CA 1
ATOM 3169 C C . LEU B 1 110 ? -5.75 -16.359 2.791 1 97.38 110 LEU B C 1
ATOM 3171 O O . LEU B 1 110 ? -5.395 -17.484 2.451 1 97.38 110 LEU B O 1
ATOM 3175 N N . SER B 1 111 ? -6.336 -16.125 3.93 1 94.75 111 SER B N 1
ATOM 3176 C CA . SER B 1 111 ? -6.547 -17.203 4.902 1 94.75 111 SER B CA 1
ATOM 3177 C C . SER B 1 111 ? -7.574 -18.203 4.406 1 94.75 111 SER B C 1
ATOM 3179 O O . SER B 1 111 ? -7.66 -19.328 4.93 1 94.75 111 SER B O 1
ATOM 3181 N N . ARG B 1 112 ? -8.281 -17.859 3.432 1 94.69 112 ARG B N 1
ATOM 3182 C CA . ARG B 1 112 ? -9.367 -18.719 2.947 1 94.69 112 ARG B CA 1
ATOM 3183 C C . ARG B 1 112 ? -8.992 -19.359 1.62 1 94.69 112 ARG B C 1
ATOM 3185 O O . ARG B 1 112 ? -9.656 -20.312 1.177 1 94.69 112 ARG B O 1
ATOM 3192 N N . LEU B 1 113 ? -7.965 -18.875 1.009 1 93.56 113 LEU B N 1
ATOM 3193 C CA . LEU B 1 113 ? -7.578 -19.344 -0.318 1 93.56 113 LEU B CA 1
ATOM 3194 C C . LEU B 1 113 ? -7.191 -20.812 -0.283 1 93.56 113 LEU B C 1
ATOM 3196 O O . LEU B 1 113 ? -7.359 -21.531 -1.274 1 93.56 113 LEU B O 1
ATOM 3200 N N . ARG B 1 114 ? -6.633 -21.234 0.831 1 88 114 ARG B N 1
ATOM 3201 C CA . ARG B 1 114 ? -6.27 -22.641 0.956 1 88 114 ARG B CA 1
ATOM 3202 C C . ARG B 1 114 ? -7.492 -23.547 0.792 1 88 114 ARG B C 1
ATOM 3204 O O . ARG B 1 114 ? -7.418 -24.594 0.147 1 88 114 ARG B O 1
ATOM 3211 N N . ASP B 1 115 ? -8.555 -23.125 1.377 1 89.12 115 ASP B N 1
ATOM 3212 C CA . ASP B 1 115 ? -9.805 -23.859 1.264 1 89.12 115 ASP B CA 1
ATOM 3213 C C . ASP B 1 115 ? -10.289 -23.906 -0.184 1 89.12 115 ASP B C 1
ATOM 3215 O O . ASP B 1 115 ? -10.75 -24.953 -0.656 1 89.12 115 ASP B O 1
ATOM 3219 N N . PHE B 1 116 ? -10.18 -22.859 -0.877 1 93.19 116 PHE B N 1
ATOM 3220 C CA . PHE B 1 116 ? -10.578 -22.844 -2.279 1 93.19 116 PHE B CA 1
ATOM 3221 C C . PHE B 1 116 ? -9.727 -23.797 -3.102 1 93.19 116 PHE B C 1
ATOM 3223 O O . PHE B 1 116 ? -10.25 -24.531 -3.945 1 93.19 116 PHE B O 1
ATOM 3230 N N . GLN B 1 117 ? -8.43 -23.719 -2.807 1 88 117 GLN B N 1
ATOM 3231 C CA . GLN B 1 117 ? -7.516 -24.562 -3.562 1 88 117 GLN B CA 1
ATOM 3232 C C . GLN B 1 117 ? -7.832 -26.047 -3.355 1 88 117 GLN B C 1
ATOM 3234 O O . GLN B 1 117 ? -7.672 -26.859 -4.27 1 88 117 GLN B O 1
ATOM 3239 N N . GLN B 1 118 ? -8.281 -26.422 -2.223 1 86.31 118 GLN B N 1
ATOM 3240 C CA . GLN B 1 118 ? -8.648 -27.797 -1.925 1 86.31 118 GLN B CA 1
ATOM 3241 C C . GLN B 1 118 ? -9.914 -28.203 -2.68 1 86.31 118 GLN B C 1
ATOM 3243 O O . GLN B 1 118 ? -10.023 -29.344 -3.146 1 86.31 118 GLN B O 1
ATOM 3248 N N . HIS B 1 119 ? -10.766 -27.297 -2.863 1 86.62 119 HIS B N 1
ATOM 3249 C CA . HIS B 1 119 ? -12.055 -27.578 -3.494 1 86.62 119 HIS B CA 1
ATOM 3250 C C . HIS B 1 119 ? -11.969 -27.438 -5.008 1 86.62 119 HIS B C 1
ATOM 3252 O O . HIS B 1 119 ? -12.766 -28.031 -5.738 1 86.62 119 HIS B O 1
ATOM 3258 N N . SER B 1 120 ? -11.078 -26.609 -5.441 1 89.81 120 SER B N 1
ATOM 3259 C CA . SER B 1 120 ? -10.883 -26.391 -6.871 1 89.81 120 SER B CA 1
ATOM 3260 C C . SER B 1 120 ? -9.422 -26.547 -7.262 1 89.81 120 SER B C 1
ATOM 3262 O O . SER B 1 120 ? -8.789 -25.609 -7.734 1 89.81 120 SER B O 1
ATOM 3264 N N . PRO B 1 121 ? -8.969 -27.781 -7.246 1 84.5 121 PRO B N 1
ATOM 3265 C CA . PRO B 1 121 ? -7.543 -28.031 -7.484 1 84.5 121 PRO B CA 1
ATOM 3266 C C . PRO B 1 121 ? -7.117 -27.719 -8.914 1 84.5 121 PRO B C 1
ATOM 3268 O O . PRO B 1 121 ? -5.926 -27.578 -9.195 1 84.5 121 PRO B O 1
ATOM 3271 N N . HIS B 1 122 ? -8.102 -27.594 -9.773 1 83.69 122 HIS B N 1
ATOM 3272 C CA . HIS B 1 122 ? -7.789 -27.328 -11.172 1 83.69 122 HIS B CA 1
ATOM 3273 C C . HIS B 1 122 ? -7.543 -25.844 -11.414 1 83.69 122 HIS B C 1
ATOM 3275 O O . HIS B 1 122 ? -7.168 -25.438 -12.516 1 83.69 122 HIS B O 1
ATOM 3281 N N . VAL B 1 123 ? -7.809 -25.031 -10.461 1 90.25 123 VAL B N 1
ATOM 3282 C CA . VAL B 1 123 ? -7.648 -23.594 -10.594 1 90.25 123 VAL B CA 1
ATOM 3283 C C . VAL B 1 123 ? -6.391 -23.141 -9.852 1 90.25 123 VAL B C 1
ATOM 3285 O O . VAL B 1 123 ? -6.207 -23.453 -8.672 1 90.25 123 VAL B O 1
ATOM 3288 N N . ASP B 1 124 ? -5.523 -22.484 -10.539 1 89.19 124 ASP B N 1
ATOM 3289 C CA . ASP B 1 124 ? -4.34 -21.875 -9.945 1 89.19 124 ASP B CA 1
ATOM 3290 C C . ASP B 1 124 ? -4.508 -20.359 -9.836 1 89.19 124 ASP B C 1
ATOM 3292 O O . ASP B 1 124 ? -4.527 -19.656 -10.852 1 89.19 124 ASP B O 1
ATOM 3296 N N . ILE B 1 125 ? -4.605 -19.859 -8.602 1 93.38 125 ILE B N 1
ATOM 3297 C CA . ILE B 1 125 ? -4.82 -18.422 -8.391 1 93.38 125 ILE B CA 1
ATOM 3298 C C . ILE B 1 125 ? -3.473 -17.703 -8.328 1 93.38 125 ILE B C 1
ATOM 3300 O O . ILE B 1 125 ? -2.635 -18.016 -7.48 1 93.38 125 ILE B O 1
ATOM 3304 N N . LEU B 1 126 ? -3.229 -16.828 -9.242 1 92.94 126 LEU B N 1
ATOM 3305 C CA . LEU B 1 126 ? -2.094 -15.914 -9.195 1 92.94 126 LEU B CA 1
ATOM 3306 C C . LEU B 1 126 ? -2.504 -14.57 -8.609 1 92.94 126 LEU B C 1
ATOM 3308 O O . LEU B 1 126 ? -3.104 -13.742 -9.297 1 92.94 126 LEU B O 1
ATOM 3312 N N . LEU B 1 127 ? -2.105 -14.383 -7.383 1 95.62 127 LEU B N 1
ATOM 3313 C CA . LEU B 1 127 ? -2.604 -13.227 -6.641 1 95.62 127 LEU B CA 1
ATOM 3314 C C . LEU B 1 127 ? -1.556 -12.125 -6.586 1 95.62 127 LEU B C 1
ATOM 3316 O O . LEU B 1 127 ? -0.373 -12.391 -6.363 1 95.62 127 LEU B O 1
ATOM 3320 N N . SER B 1 128 ? -1.974 -10.891 -6.766 1 95.62 128 SER B N 1
ATOM 3321 C CA . SER B 1 128 ? -1.193 -9.672 -6.555 1 95.62 128 SER B CA 1
ATOM 3322 C C . SER B 1 128 ? -1.999 -8.625 -5.797 1 95.62 128 SER B C 1
ATOM 3324 O O . SER B 1 128 ? -3.227 -8.578 -5.902 1 95.62 128 SER B O 1
ATOM 3326 N N . THR B 1 129 ? -1.268 -7.84 -5.008 1 97 129 THR B N 1
ATOM 3327 C CA . THR B 1 129 ? -1.997 -6.824 -4.258 1 97 129 THR B CA 1
ATOM 3328 C C . THR B 1 129 ? -1.791 -5.445 -4.879 1 97 129 THR B C 1
ATOM 3330 O O . THR B 1 129 ? -0.853 -5.238 -5.648 1 97 129 THR B O 1
ATOM 3333 N N . HIS B 1 130 ? -2.713 -4.555 -4.555 1 94.62 130 HIS B N 1
ATOM 3334 C CA . HIS B 1 130 ? -2.66 -3.158 -4.965 1 94.62 130 HIS B CA 1
ATOM 3335 C C . HIS B 1 130 ? -3.27 -2.248 -3.904 1 94.62 130 HIS B C 1
ATOM 3337 O O . HIS B 1 130 ? -3.793 -2.729 -2.895 1 94.62 130 HIS B O 1
ATOM 3343 N N . ASN B 1 131 ? -3.15 -0.943 -4.109 1 93.5 131 ASN B N 1
ATOM 3344 C CA . ASN B 1 131 ? -3.703 0.035 -3.18 1 93.5 131 ASN B CA 1
ATOM 3345 C C . ASN B 1 131 ? -4.941 0.719 -3.754 1 93.5 131 ASN B C 1
ATOM 3347 O O . ASN B 1 131 ? -5.133 1.921 -3.564 1 93.5 131 ASN B O 1
ATOM 3351 N N . ASN B 1 132 ? -5.68 -0.005 -4.477 1 90.12 132 ASN B N 1
ATOM 3352 C CA . ASN B 1 132 ? -6.941 0.397 -5.086 1 90.12 132 ASN B CA 1
ATOM 3353 C C . ASN B 1 132 ? -6.723 1.126 -6.406 1 90.12 132 ASN B C 1
ATOM 3355 O O . ASN B 1 132 ? -7.68 1.521 -7.074 1 90.12 132 ASN B O 1
ATOM 3359 N N . ARG B 1 133 ? -5.508 1.425 -6.672 1 82.56 133 ARG B N 1
ATOM 3360 C CA . ARG B 1 133 ? -5.121 1.879 -8.008 1 82.56 133 ARG B CA 1
ATOM 3361 C C . ARG B 1 133 ? -4.566 0.727 -8.836 1 82.56 133 ARG B C 1
ATOM 3363 O O . ARG B 1 133 ? -3.457 0.25 -8.578 1 82.56 133 ARG B O 1
ATOM 3370 N N . VAL B 1 134 ? -5.391 0.204 -9.727 1 81.88 134 VAL B N 1
ATOM 3371 C CA . VAL B 1 134 ? -4.977 -0.969 -10.484 1 81.88 134 VAL B CA 1
ATOM 3372 C C . VAL B 1 134 ? -5.332 -0.779 -11.961 1 81.88 134 VAL B C 1
ATOM 3374 O O . VAL B 1 134 ? -6.391 -0.23 -12.281 1 81.88 134 VAL B O 1
ATOM 3377 N N . ASP B 1 135 ? -4.375 -1.031 -12.766 1 77.5 135 ASP B N 1
ATOM 3378 C CA . ASP B 1 135 ? -4.617 -1.112 -14.203 1 77.5 135 ASP B CA 1
ATOM 3379 C C . ASP B 1 135 ? -4.836 -2.559 -14.641 1 77.5 135 ASP B C 1
ATOM 3381 O O . ASP B 1 135 ? -3.875 -3.27 -14.953 1 77.5 135 ASP B O 1
ATOM 3385 N N . VAL B 1 136 ? -6.051 -2.85 -14.789 1 82.94 136 VAL B N 1
ATOM 3386 C CA . VAL B 1 136 ? -6.449 -4.23 -15.039 1 82.94 136 VAL B CA 1
ATOM 3387 C C . VAL B 1 136 ? -5.883 -4.699 -16.375 1 82.94 136 VAL B C 1
ATOM 3389 O O . VAL B 1 136 ? -5.43 -5.84 -16.5 1 82.94 136 VAL B O 1
ATOM 3392 N N . VAL B 1 137 ? -5.895 -3.836 -17.344 1 76.31 137 VAL B N 1
ATOM 3393 C CA . VAL B 1 137 ? -5.434 -4.184 -18.688 1 76.31 137 VAL B CA 1
ATOM 3394 C C . VAL B 1 137 ? -3.914 -4.328 -18.688 1 76.31 137 VAL B C 1
ATOM 3396 O O . VAL B 1 137 ? -3.385 -5.367 -19.094 1 76.31 137 VAL B O 1
ATOM 3399 N N . ALA B 1 138 ? -3.281 -3.309 -18.125 1 69.69 138 ALA B N 1
ATOM 3400 C CA . ALA B 1 138 ? -1.82 -3.293 -18.125 1 69.69 138 ALA B CA 1
ATOM 3401 C C . ALA B 1 138 ? -1.259 -4.461 -17.328 1 69.69 138 ALA B C 1
ATOM 3403 O O . ALA B 1 138 ? -0.205 -5.004 -17.656 1 69.69 138 ALA B O 1
ATOM 3404 N N . GLU B 1 139 ? -2.045 -4.855 -16.328 1 76.94 139 GLU B N 1
AT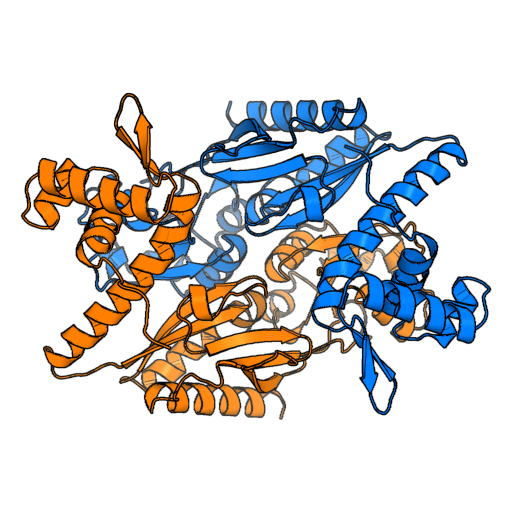OM 3405 C CA . GLU B 1 139 ? -1.554 -5.898 -15.438 1 76.94 139 GLU B CA 1
ATOM 3406 C C . GLU B 1 139 ? -2.076 -7.27 -15.844 1 76.94 139 GLU B C 1
ATOM 3408 O O . GLU B 1 139 ? -1.702 -8.281 -15.25 1 76.94 139 GLU B O 1
ATOM 3413 N N . GLY B 1 140 ? -2.873 -7.336 -16.844 1 80.94 140 GLY B N 1
ATOM 3414 C CA . GLY B 1 140 ? -3.389 -8.594 -17.359 1 80.94 140 GLY B CA 1
ATOM 3415 C C . GLY B 1 140 ? -4.242 -9.344 -16.344 1 80.94 140 GLY B C 1
ATOM 3416 O O . GLY B 1 140 ? -4.148 -10.562 -16.234 1 80.94 140 GLY B O 1
ATOM 3417 N N . LEU B 1 141 ? -5.004 -8.648 -15.625 1 90.94 141 LEU B N 1
ATOM 3418 C CA . LEU B 1 141 ? -5.801 -9.258 -14.57 1 90.94 141 LEU B CA 1
ATOM 3419 C C . LEU B 1 141 ? -7.105 -9.812 -15.125 1 90.94 141 LEU B C 1
ATOM 3421 O O . LEU B 1 141 ? -7.719 -9.211 -16.016 1 90.94 141 LEU B O 1
ATOM 3425 N N . ASP B 1 142 ? -7.414 -10.969 -14.625 1 92.75 142 ASP B N 1
ATOM 3426 C CA . ASP B 1 142 ? -8.727 -11.531 -14.906 1 92.75 142 ASP B CA 1
ATOM 3427 C C . ASP B 1 142 ? -9.797 -10.914 -14.008 1 92.75 142 ASP B C 1
ATOM 3429 O O . ASP B 1 142 ? -10.914 -10.648 -14.453 1 92.75 142 ASP B O 1
ATOM 3433 N N . TYR B 1 143 ? -9.461 -10.758 -12.75 1 96 143 TYR B N 1
ATOM 3434 C CA . TYR B 1 143 ? -10.312 -10.086 -11.773 1 96 143 TYR B CA 1
ATOM 3435 C C . TYR B 1 143 ? -9.516 -9.07 -10.969 1 96 143 TYR B C 1
ATOM 3437 O O . TYR B 1 143 ? -8.305 -9.234 -10.773 1 96 143 TYR B O 1
ATOM 3445 N N . ALA B 1 144 ? -10.234 -8.031 -10.562 1 96.06 144 ALA B N 1
ATOM 3446 C CA . ALA B 1 144 ? -9.727 -7.094 -9.562 1 96.06 144 ALA B CA 1
ATOM 3447 C C . ALA B 1 144 ? -10.711 -6.93 -8.406 1 96.06 144 ALA B C 1
ATOM 3449 O O . ALA B 1 144 ? -11.922 -6.84 -8.625 1 96.06 144 ALA B O 1
ATOM 3450 N N . ILE B 1 145 ? -10.195 -7.055 -7.23 1 96.62 145 ILE B N 1
ATOM 3451 C CA . ILE B 1 145 ? -10.984 -6.742 -6.043 1 96.62 145 ILE B CA 1
ATOM 3452 C C . ILE B 1 145 ? -10.594 -5.367 -5.508 1 96.62 145 ILE B C 1
ATOM 3454 O O . ILE B 1 145 ? -9.43 -5.137 -5.168 1 96.62 145 ILE B O 1
ATOM 3458 N N . ARG B 1 146 ? -11.602 -4.523 -5.422 1 94.31 146 ARG B N 1
ATOM 3459 C CA . ARG B 1 146 ? -11.367 -3.133 -5.055 1 94.31 146 ARG B CA 1
ATOM 3460 C C . ARG B 1 146 ? -12.312 -2.695 -3.939 1 94.31 146 ARG B C 1
ATOM 3462 O O . ARG B 1 146 ? -13.312 -3.361 -3.67 1 94.31 146 ARG B O 1
ATOM 3469 N N . TYR B 1 147 ? -11.859 -1.661 -3.289 1 92.81 147 TYR B N 1
ATOM 3470 C CA . TYR B 1 147 ? -12.742 -0.964 -2.359 1 92.81 147 TYR B CA 1
ATOM 3471 C C . TYR B 1 147 ? -13.242 0.344 -2.959 1 92.81 147 TYR B C 1
ATOM 3473 O O . TYR B 1 147 ? -12.461 1.12 -3.514 1 92.81 147 TYR B O 1
ATOM 3481 N N . GLY B 1 148 ? -14.5 0.576 -2.838 1 88.19 148 GLY B N 1
ATOM 3482 C CA . GLY B 1 148 ? -15.07 1.808 -3.359 1 88.19 148 GLY B CA 1
ATOM 3483 C C . GLY B 1 148 ? -16.562 1.719 -3.594 1 88.19 148 GLY B C 1
ATOM 3484 O O . GLY B 1 148 ? -17.281 1.03 -2.857 1 88.19 148 GLY B O 1
ATOM 3485 N N . ASN B 1 149 ? -16.953 2.461 -4.648 1 79.31 149 ASN B N 1
ATOM 3486 C CA . ASN B 1 149 ? -18.375 2.514 -4.941 1 79.31 149 ASN B CA 1
ATOM 3487 C C . ASN B 1 149 ? -18.75 1.614 -6.121 1 79.31 149 ASN B C 1
ATOM 3489 O O . ASN B 1 149 ? -19.922 1.528 -6.504 1 79.31 149 ASN B O 1
ATOM 3493 N N . GLY B 1 150 ? -17.844 0.846 -6.582 1 73.12 150 GLY B N 1
ATOM 3494 C CA . GLY B 1 150 ? -18.109 -0.154 -7.605 1 73.12 150 GLY B CA 1
ATOM 3495 C C . GLY B 1 150 ? -18.25 0.438 -8.992 1 73.12 150 GLY B C 1
ATOM 3496 O O . GLY B 1 150 ? -18.266 -0.292 -9.992 1 73.12 150 GLY B O 1
ATOM 3497 N N . ALA B 1 151 ? -18.422 1.657 -9.094 1 65.12 151 ALA B N 1
ATOM 3498 C CA . ALA B 1 151 ? -18.75 2.271 -10.383 1 65.12 151 ALA B CA 1
ATOM 3499 C C . ALA B 1 151 ? -17.5 2.447 -11.242 1 65.12 151 ALA B C 1
ATOM 3501 O O . ALA B 1 151 ? -16.688 3.344 -11 1 65.12 151 ALA B O 1
ATOM 3502 N N . LEU B 1 152 ? -17.25 1.455 -12.047 1 66.31 152 LEU B N 1
ATOM 3503 C CA . LEU B 1 152 ? -16.125 1.572 -12.969 1 66.31 152 LEU B CA 1
ATOM 3504 C C . LEU B 1 152 ? -16.594 1.337 -14.406 1 66.31 152 LEU B C 1
ATOM 3506 O O . LEU B 1 152 ? -17.281 0.354 -14.688 1 66.31 152 LEU B O 1
ATOM 3510 N N . ALA B 1 153 ? -16.297 2.227 -15.195 1 66.62 153 ALA B N 1
ATOM 3511 C CA . ALA B 1 153 ? -16.688 2.088 -16.594 1 66.62 153 ALA B CA 1
ATOM 3512 C C . ALA B 1 153 ? -16.062 0.839 -17.219 1 66.62 153 ALA B C 1
ATOM 3514 O O . ALA B 1 153 ? -14.906 0.52 -16.953 1 66.62 153 ALA B O 1
ATOM 3515 N N . TRP B 1 154 ? -16.875 0.143 -18.016 1 71.81 154 TRP B N 1
ATOM 3516 C CA . TRP B 1 154 ? -16.453 -0.993 -18.828 1 71.81 154 TRP B CA 1
ATOM 3517 C C . TRP B 1 154 ? -16.109 -2.191 -17.953 1 71.81 154 TRP B C 1
ATOM 3519 O O . TRP B 1 154 ? -15.438 -3.125 -18.406 1 71.81 154 TRP B O 1
ATOM 3529 N N . HIS B 1 155 ? -16.422 -2.045 -16.75 1 83.75 155 HIS B N 1
ATOM 3530 C CA . HIS B 1 155 ? -16.203 -3.172 -15.844 1 83.75 155 HIS B CA 1
ATOM 3531 C C . HIS B 1 155 ? -17.531 -3.775 -15.391 1 83.75 155 HIS B C 1
ATOM 3533 O O . HIS B 1 155 ? -18.516 -3.057 -15.227 1 83.75 155 HIS B O 1
ATOM 3539 N N . GLU B 1 156 ? -17.562 -5.074 -15.375 1 89.69 156 GLU B N 1
ATOM 3540 C CA . GLU B 1 156 ? -18.594 -5.762 -14.594 1 89.69 156 GLU B CA 1
ATOM 3541 C C . GLU B 1 156 ? -18.219 -5.82 -13.117 1 89.69 156 GLU B C 1
ATOM 3543 O O . GLU B 1 156 ? -17.094 -6.207 -12.773 1 89.69 156 GLU B O 1
ATOM 3548 N N . SER B 1 157 ? -19.062 -5.379 -12.32 1 92.62 157 SER B N 1
ATOM 3549 C CA . SER B 1 157 ? -18.781 -5.293 -10.891 1 92.62 157 SER B CA 1
ATOM 3550 C C . SER B 1 157 ? -19.828 -6.055 -10.07 1 92.62 157 SER B C 1
ATOM 3552 O O . SER B 1 157 ? -21.016 -5.941 -10.328 1 92.62 157 SER B O 1
ATOM 3554 N N . HIS B 1 158 ? -19.344 -6.855 -9.172 1 93.88 158 HIS B N 1
ATOM 3555 C CA . HIS B 1 158 ? -20.188 -7.551 -8.211 1 93.88 158 HIS B CA 1
ATOM 3556 C C . HIS B 1 158 ? -19.906 -7.078 -6.785 1 93.88 158 HIS B C 1
ATOM 3558 O O . HIS B 1 158 ? -18.766 -7.145 -6.316 1 93.88 158 HIS B O 1
ATOM 3564 N N . PHE B 1 159 ? -20.938 -6.637 -6.172 1 93.62 159 PHE B N 1
ATOM 3565 C CA . PHE B 1 159 ? -20.812 -6.234 -4.773 1 93.62 159 PHE B CA 1
ATOM 3566 C C . PHE B 1 159 ? -20.562 -7.445 -3.885 1 93.62 159 PHE B C 1
ATOM 3568 O O . PHE B 1 159 ? -21.219 -8.477 -4.023 1 93.62 159 PHE B O 1
ATOM 3575 N N . MET B 1 160 ? -19.578 -7.316 -3 1 94.12 160 MET B N 1
ATOM 3576 C CA . MET B 1 160 ? -19.25 -8.438 -2.127 1 94.12 160 MET B CA 1
ATOM 3577 C C . MET B 1 160 ? -19.625 -8.133 -0.68 1 94.12 160 MET B C 1
ATOM 3579 O O . MET B 1 160 ? -20.359 -8.891 -0.05 1 94.12 160 MET B O 1
ATOM 3583 N N . TYR B 1 161 ? -19.047 -7.008 -0.158 1 90.5 161 TYR B N 1
ATOM 3584 C CA . TYR B 1 161 ? -19.156 -6.727 1.269 1 90.5 161 TYR B CA 1
ATOM 3585 C C . TYR B 1 161 ? -18.875 -5.262 1.561 1 90.5 161 TYR B C 1
ATOM 3587 O O . TYR B 1 161 ? -17.953 -4.676 0.974 1 90.5 161 TYR B O 1
ATOM 3595 N N . ALA B 1 162 ? -19.688 -4.637 2.371 1 90.81 162 ALA B N 1
ATOM 3596 C CA . ALA B 1 162 ? -19.469 -3.268 2.822 1 90.81 162 ALA B CA 1
ATOM 3597 C C . ALA B 1 162 ? -19.188 -3.223 4.324 1 90.81 162 ALA B C 1
ATOM 3599 O O . ALA B 1 162 ? -20.109 -3.029 5.121 1 90.81 162 ALA B O 1
ATOM 3600 N N . PRO B 1 163 ? -17.953 -3.354 4.613 1 90.88 163 PRO B N 1
ATOM 3601 C CA . PRO B 1 163 ? -17.672 -3.295 6.051 1 90.88 163 PRO B CA 1
ATOM 3602 C C . PRO B 1 163 ? -17.766 -1.877 6.613 1 90.88 163 PRO B C 1
ATOM 3604 O O . PRO B 1 163 ? -17.266 -0.932 5.996 1 90.88 163 PRO B O 1
ATOM 3607 N N . PRO B 1 164 ? -18.422 -1.804 7.777 1 93.94 164 PRO B N 1
ATOM 3608 C CA . PRO B 1 164 ? -18.375 -0.492 8.43 1 93.94 164 PRO B CA 1
ATOM 3609 C C . PRO B 1 164 ? -16.969 -0.094 8.852 1 93.94 164 PRO B C 1
ATOM 3611 O O . PRO B 1 164 ? -16.141 -0.96 9.148 1 93.94 164 PRO B O 1
ATOM 3614 N N . LEU B 1 165 ? -16.75 1.209 8.812 1 95.31 165 LEU B N 1
ATOM 3615 C CA . LEU B 1 165 ? -15.492 1.752 9.312 1 95.31 165 LEU B CA 1
ATOM 3616 C C . LEU B 1 165 ? -15.648 2.258 10.742 1 95.31 165 LEU B C 1
ATOM 3618 O O . LEU B 1 165 ? -16.672 2.842 11.086 1 95.31 165 LEU B O 1
ATOM 3622 N N . ALA B 1 166 ? -14.664 2.018 11.562 1 96.5 166 ALA B N 1
ATOM 3623 C CA . ALA B 1 166 ? -14.648 2.459 12.953 1 96.5 166 ALA B CA 1
ATOM 3624 C C . ALA B 1 166 ? -13.273 2.984 13.344 1 96.5 166 ALA B C 1
ATOM 3626 O O . ALA B 1 166 ? -12.297 2.807 12.602 1 96.5 166 ALA B O 1
ATOM 3627 N N . GLN B 1 167 ? -13.25 3.709 14.453 1 96.38 167 GLN B N 1
ATOM 3628 C CA . GLN B 1 167 ? -11.984 4.176 15 1 96.38 167 GLN B CA 1
ATOM 3629 C C . GLN B 1 167 ? -11.211 3.033 15.656 1 96.38 167 GLN B C 1
ATOM 3631 O O . GLN B 1 167 ? -11.789 2.24 16.406 1 96.38 167 GLN B O 1
ATOM 3636 N N . LEU B 1 168 ? -9.984 2.881 15.328 1 98 168 LEU B N 1
ATOM 3637 C CA . LEU B 1 168 ? -9.094 1.872 15.891 1 98 168 LEU B CA 1
ATOM 3638 C C . LEU B 1 168 ? -7.801 2.506 16.391 1 98 168 LEU B C 1
ATOM 3640 O O . LEU B 1 168 ? -7.211 3.34 15.703 1 98 168 LEU B O 1
ATOM 3644 N N . CYS B 1 169 ? -7.406 2.176 17.547 1 98.19 169 CYS B N 1
ATOM 3645 C CA . CYS B 1 169 ? -6.176 2.729 18.109 1 98.19 169 CYS B CA 1
ATOM 3646 C C . CYS B 1 169 ? -5.551 1.768 19.109 1 98.19 169 CYS B C 1
ATOM 3648 O O . CYS B 1 169 ? -6.137 0.733 19.438 1 98.19 169 CYS B O 1
ATOM 3650 N N . ALA B 1 170 ? -4.309 2.057 19.5 1 97.94 170 ALA B N 1
ATOM 3651 C CA . ALA B 1 170 ? -3.648 1.286 20.547 1 97.94 170 ALA B CA 1
ATOM 3652 C C . ALA B 1 170 ? -4.379 1.436 21.875 1 97.94 170 ALA B C 1
ATOM 3654 O O . ALA B 1 170 ? -4.902 2.508 22.188 1 97.94 170 ALA B O 1
ATOM 3655 N N . PRO B 1 171 ? -4.391 0.421 22.703 1 97.19 171 PRO B N 1
ATOM 3656 C CA . PRO B 1 171 ? -5.07 0.482 24 1 97.19 171 PRO B CA 1
ATOM 3657 C C . PRO B 1 171 ? -4.59 1.645 24.875 1 97.19 171 PRO B C 1
ATOM 3659 O O . PRO B 1 171 ? -5.391 2.273 25.562 1 97.19 171 PRO B O 1
ATOM 3662 N N . SER B 1 172 ? -3.355 1.936 24.828 1 96 172 SER B N 1
ATOM 3663 C CA . SER B 1 172 ? -2.793 3.008 25.641 1 96 172 SER B CA 1
ATOM 3664 C C . SER B 1 172 ? -3.381 4.359 25.266 1 96 172 SER B C 1
ATOM 3666 O O . SER B 1 172 ? -3.574 5.227 26.125 1 96 172 SER B O 1
ATOM 3668 N N . ILE B 1 173 ? -3.682 4.527 24 1 94.5 173 ILE B N 1
ATOM 3669 C CA . ILE B 1 173 ? -4.25 5.777 23.516 1 94.5 173 ILE B CA 1
ATOM 3670 C C . ILE B 1 173 ? -5.707 5.891 23.953 1 94.5 173 ILE B C 1
ATOM 3672 O O . ILE B 1 173 ? -6.176 6.977 24.297 1 94.5 173 ILE B O 1
ATOM 3676 N N . SER B 1 174 ? -6.395 4.812 23.969 1 92.38 174 SER B N 1
ATOM 3677 C CA . SER B 1 174 ? -7.82 4.793 24.266 1 92.38 174 SER B CA 1
ATOM 3678 C C . SER B 1 174 ? -8.094 5.246 25.688 1 92.38 174 SER B C 1
ATOM 3680 O O . SER B 1 174 ? -9.195 5.715 26 1 92.38 174 SER B O 1
ATOM 3682 N N . LYS B 1 175 ? -7.188 5.141 26.531 1 90.75 175 LYS B N 1
ATOM 3683 C CA . LYS B 1 175 ? -7.34 5.512 27.938 1 90.75 175 LYS B CA 1
ATOM 3684 C C . LYS B 1 175 ? -7.242 7.023 28.125 1 90.75 175 LYS B C 1
ATOM 3686 O O . LYS B 1 175 ? -7.547 7.543 29.188 1 90.75 175 LYS B O 1
ATOM 3691 N N . ARG B 1 176 ? -6.945 7.691 27.094 1 88.81 176 ARG B N 1
ATOM 3692 C CA . ARG B 1 176 ? -6.637 9.109 27.219 1 88.81 176 ARG B CA 1
ATOM 3693 C C . ARG B 1 176 ? -7.812 9.969 26.766 1 88.81 176 ARG B C 1
ATOM 3695 O O . ARG B 1 176 ? -7.727 11.203 26.766 1 88.81 176 ARG B O 1
ATOM 3702 N N . PHE B 1 177 ? -8.891 9.297 26.328 1 84.62 177 PHE B N 1
ATOM 3703 C CA . PHE B 1 177 ? -10.078 10.062 25.938 1 84.62 177 PHE B CA 1
ATOM 3704 C C . PHE B 1 177 ? -11.352 9.344 26.375 1 84.62 177 PHE B C 1
ATOM 3706 O O . PHE B 1 177 ? -11.336 8.133 26.609 1 84.62 177 PHE B O 1
ATOM 3713 N N . THR B 1 178 ? -12.43 10.156 26.516 1 84.88 178 THR B N 1
ATOM 3714 C CA . THR B 1 178 ? -13.703 9.602 26.953 1 84.88 178 THR B CA 1
ATOM 3715 C C . THR B 1 178 ? -14.773 9.812 25.891 1 84.88 178 THR B C 1
ATOM 3717 O O . THR B 1 178 ? -15.297 8.852 25.328 1 84.88 178 THR B O 1
ATOM 3720 N N . PRO B 1 179 ? -15.008 11.133 25.578 1 87.06 179 PRO B N 1
ATOM 3721 C CA . PRO B 1 179 ? -16.016 11.32 24.516 1 87.06 179 PRO B CA 1
ATOM 3722 C C . PRO B 1 179 ? -15.414 11.328 23.125 1 87.06 179 PRO B C 1
ATOM 3724 O O . PRO B 1 179 ? -14.227 11.609 22.953 1 87.06 179 PRO B O 1
ATOM 3727 N N . PRO B 1 180 ? -16.188 11.094 22.141 1 88.31 180 PRO B N 1
ATOM 3728 C CA . PRO B 1 180 ? -15.727 11.055 20.75 1 88.31 180 PRO B CA 1
ATOM 3729 C C . PRO B 1 180 ? -15.086 12.359 20.312 1 88.31 180 PRO B C 1
ATOM 3731 O O . PRO B 1 180 ? -14.164 12.352 19.484 1 88.31 180 PRO B O 1
ATOM 3734 N N . THR B 1 181 ? -15.523 13.414 20.844 1 85.56 181 THR B N 1
ATOM 3735 C CA . THR B 1 181 ? -15.008 14.719 20.438 1 85.56 181 THR B CA 1
ATOM 3736 C C . THR B 1 181 ? -13.539 14.867 20.844 1 85.56 181 THR B C 1
ATOM 3738 O O . THR B 1 181 ? -12.812 15.664 20.25 1 85.56 181 THR B O 1
ATOM 3741 N N . ASP B 1 182 ? -13.109 14.102 21.797 1 89 182 ASP B N 1
ATOM 3742 C CA . ASP B 1 182 ? -11.727 14.156 22.266 1 89 182 ASP B CA 1
ATOM 3743 C C . ASP B 1 182 ? -10.758 13.641 21.203 1 89 182 ASP B C 1
ATOM 3745 O O . ASP B 1 182 ? -9.562 13.93 21.25 1 89 182 ASP B O 1
ATOM 3749 N N . LEU B 1 183 ? -11.266 12.898 20.25 1 91.06 183 LEU B N 1
ATOM 3750 C CA . LEU B 1 183 ? -10.414 12.312 19.219 1 91.06 183 LEU B CA 1
ATOM 3751 C C . LEU B 1 183 ? -9.727 13.398 18.391 1 91.06 183 LEU B C 1
ATOM 3753 O O . LEU B 1 183 ? -8.648 13.172 17.844 1 91.06 183 LEU B O 1
ATOM 3757 N N . GLN B 1 184 ? -10.328 14.516 18.359 1 88.75 184 GLN B N 1
ATOM 3758 C CA . GLN B 1 184 ? -9.797 15.609 17.562 1 88.75 184 GLN B CA 1
ATOM 3759 C C . GLN B 1 184 ? -8.484 16.125 18.141 1 88.75 184 GLN B C 1
ATOM 3761 O O . GLN B 1 184 ? -7.742 16.859 17.484 1 88.75 184 GLN B O 1
ATOM 3766 N N . ARG B 1 185 ? -8.219 15.797 19.375 1 88.56 185 ARG B N 1
ATOM 3767 C CA . ARG B 1 185 ? -6.98 16.219 20.031 1 88.56 185 ARG B CA 1
ATOM 3768 C C . ARG B 1 185 ? -5.816 15.32 19.625 1 88.56 185 ARG B C 1
ATOM 3770 O O . ARG B 1 185 ? -4.66 15.625 19.922 1 88.56 185 ARG B O 1
ATOM 3777 N N . PHE B 1 186 ? -6.102 14.25 19 1 92.12 186 PHE B N 1
ATOM 3778 C CA . PHE B 1 186 ? -5.082 13.289 18.594 1 92.12 186 PHE B CA 1
ATOM 3779 C C . PHE B 1 186 ? -4.848 13.359 17.078 1 92.12 186 PHE B C 1
ATOM 3781 O O . PHE B 1 186 ? -5.656 13.922 16.344 1 92.12 186 PHE B O 1
ATOM 3788 N N . MET B 1 187 ? -3.654 12.805 16.703 1 93.25 187 MET B N 1
ATOM 3789 C CA . MET B 1 187 ? -3.436 12.594 15.281 1 93.25 187 MET B CA 1
ATOM 3790 C C . MET B 1 187 ? -4.438 11.594 14.719 1 93.25 187 MET B C 1
ATOM 3792 O O . MET B 1 187 ? -4.625 10.508 15.281 1 93.25 187 MET B O 1
ATOM 3796 N N . LEU B 1 188 ? -5.164 12.117 13.672 1 94.69 188 LEU B N 1
ATOM 3797 C CA . LEU B 1 188 ? -6.082 11.219 12.977 1 94.69 188 LEU B CA 1
ATOM 3798 C C . LEU B 1 188 ? -5.43 10.633 11.727 1 94.69 188 LEU B C 1
ATOM 3800 O O . LEU B 1 188 ? -4.699 11.328 11.016 1 94.69 188 LEU B O 1
ATOM 3804 N N . LEU B 1 189 ? -5.605 9.344 11.609 1 96.44 189 LEU B N 1
ATOM 3805 C CA . LEU B 1 189 ? -5.117 8.633 10.43 1 96.44 189 LEU B CA 1
ATOM 3806 C C . LEU B 1 189 ? -6.262 8.312 9.477 1 96.44 189 LEU B C 1
ATOM 3808 O O . LEU B 1 189 ? -7.316 7.836 9.898 1 96.44 189 LEU B O 1
ATOM 3812 N N . GLY B 1 190 ? -6.055 8.609 8.227 1 93.12 190 GLY B N 1
ATOM 3813 C CA . GLY B 1 190 ? -7.129 8.406 7.27 1 93.12 190 GLY B CA 1
ATOM 3814 C C . GLY B 1 190 ? -6.645 7.867 5.938 1 93.12 190 GLY B C 1
ATOM 3815 O O . GLY B 1 190 ? -5.441 7.703 5.727 1 93.12 190 GLY B O 1
ATOM 3816 N N . SER B 1 191 ? -7.57 7.461 5.105 1 89.62 191 SER B N 1
ATOM 3817 C CA . SER B 1 191 ? -7.312 6.996 3.746 1 89.62 191 SER B CA 1
ATOM 3818 C C . SER B 1 191 ? -7.652 8.07 2.721 1 89.62 191 SER B C 1
ATOM 3820 O O . SER B 1 191 ? -8.305 9.062 3.047 1 89.62 191 SER B O 1
ATOM 3822 N N . TYR B 1 192 ? -7.027 7.93 1.497 1 77.94 192 TYR B N 1
ATOM 3823 C CA . TYR B 1 192 ? -7.23 8.914 0.441 1 77.94 192 TYR B CA 1
ATOM 3824 C C . TYR B 1 192 ? -8.703 9.016 0.062 1 77.94 192 TYR B C 1
ATOM 3826 O O . TYR B 1 192 ? -9.117 9.969 -0.598 1 77.94 192 TYR B O 1
ATOM 3834 N N . ARG B 1 193 ? -9.43 8.227 0.672 1 64.75 193 ARG B N 1
ATOM 3835 C CA . ARG B 1 193 ? -10.844 8.375 0.342 1 64.75 193 ARG B CA 1
ATOM 3836 C C . ARG B 1 193 ? -11.5 9.453 1.197 1 64.75 193 ARG B C 1
ATOM 3838 O O . ARG B 1 193 ? -11.289 9.508 2.41 1 64.75 193 ARG B O 1
ATOM 3845 N N . ALA B 1 194 ? -11.812 10.711 0.802 1 52.66 194 ALA B N 1
ATOM 3846 C CA . ALA B 1 194 ? -12.109 12.055 1.295 1 52.66 194 ALA B CA 1
ATOM 3847 C C . ALA B 1 194 ? -13.055 12.008 2.492 1 52.66 194 ALA B C 1
ATOM 3849 O O . ALA B 1 194 ? -12.922 12.789 3.432 1 52.66 194 ALA B O 1
ATOM 3850 N N . MET B 1 195 ? -13.961 11.391 2.59 1 55.19 195 MET B N 1
ATOM 3851 C CA . MET B 1 195 ? -15.039 11.648 3.539 1 55.19 195 MET B CA 1
ATOM 3852 C C . MET B 1 195 ? -14.984 10.664 4.703 1 55.19 195 MET B C 1
ATOM 3854 O O . MET B 1 195 ? -16 10.367 5.32 1 55.19 195 MET B O 1
ATOM 3858 N N . ASN B 1 196 ? -13.711 10.531 5.207 1 77.75 196 ASN B N 1
ATOM 3859 C CA . ASN B 1 196 ? -13.742 9.406 6.133 1 77.75 196 ASN B CA 1
ATOM 3860 C C . ASN B 1 196 ? -13.945 9.867 7.57 1 77.75 196 ASN B C 1
ATOM 3862 O O . ASN B 1 196 ? -14.938 9.5 8.203 1 77.75 196 ASN B O 1
ATOM 3866 N N . TRP B 1 197 ? -13.227 11.047 7.988 1 87.81 197 TRP B N 1
ATOM 3867 C CA . TRP B 1 197 ? -13.344 11.391 9.398 1 87.81 197 TRP B CA 1
ATOM 3868 C C . TRP B 1 197 ? -14.523 12.328 9.641 1 87.81 197 TRP B C 1
ATOM 3870 O O . TRP B 1 197 ? -15.188 12.258 10.672 1 87.81 197 TRP B O 1
ATOM 3880 N N . SER B 1 198 ? -14.789 13.203 8.664 1 83.81 198 SER B N 1
ATOM 3881 C CA . SER B 1 198 ? -15.93 14.102 8.789 1 83.81 198 SER B CA 1
ATOM 3882 C C . SER B 1 198 ? -17.234 13.328 8.922 1 83.81 198 SER B C 1
ATOM 3884 O O . SER B 1 198 ? -18.078 13.672 9.75 1 83.81 198 SER B O 1
ATOM 3886 N N . ALA B 1 199 ? -17.344 12.328 8.141 1 85.81 199 ALA B N 1
ATOM 3887 C CA . ALA B 1 199 ? -18.531 11.492 8.18 1 85.81 199 ALA B CA 1
ATOM 3888 C C . ALA B 1 199 ? -18.641 10.766 9.523 1 85.81 199 ALA B C 1
ATOM 3890 O O . ALA B 1 199 ? -19.75 10.625 10.062 1 85.81 199 ALA B O 1
ATOM 3891 N N . TRP B 1 200 ? -17.594 10.344 10.008 1 91.06 200 TRP B N 1
ATOM 3892 C CA . TRP B 1 200 ? -17.625 9.617 11.266 1 91.06 200 TRP B CA 1
ATOM 3893 C C . TRP B 1 200 ? -18.016 10.539 12.422 1 91.06 200 TRP B C 1
ATOM 3895 O O . TRP B 1 200 ? -18.828 10.18 13.266 1 91.06 200 TRP B O 1
ATOM 3905 N N . PHE B 1 201 ? -17.391 11.734 12.484 1 89.75 201 PHE B N 1
ATOM 3906 C CA . PHE B 1 201 ? -17.703 12.68 13.555 1 89.75 201 PHE B CA 1
ATOM 3907 C C . PHE B 1 201 ? -19.172 13.078 13.508 1 89.75 201 PHE B C 1
ATOM 3909 O O . PHE B 1 201 ? -19.812 13.242 14.547 1 89.75 201 PHE B O 1
ATOM 3916 N N . ALA B 1 202 ? -19.672 13.227 12.312 1 87.12 202 ALA B N 1
ATOM 3917 C CA . ALA B 1 202 ? -21.094 13.516 12.172 1 87.12 202 ALA B CA 1
ATOM 3918 C C . ALA B 1 202 ? -21.953 12.391 12.75 1 87.12 202 ALA B C 1
ATOM 3920 O O . ALA B 1 202 ? -22.906 12.648 13.484 1 87.12 202 ALA B O 1
ATOM 3921 N N . ALA B 1 203 ? -21.578 11.211 12.477 1 89.5 203 ALA B N 1
ATOM 3922 C CA . ALA B 1 203 ? -22.297 10.047 12.969 1 89.5 203 ALA B CA 1
ATOM 3923 C C . ALA B 1 203 ? -22.188 9.922 14.484 1 89.5 203 ALA B C 1
ATOM 3925 O O . ALA B 1 203 ? -23.094 9.414 15.141 1 89.5 203 ALA B O 1
ATOM 3926 N N . ALA B 1 204 ? -21.125 10.414 15.008 1 89.81 204 ALA B N 1
ATOM 3927 C CA . ALA B 1 204 ? -20.875 10.328 16.438 1 89.81 204 ALA B CA 1
ATOM 3928 C C . ALA B 1 204 ? -21.531 11.484 17.188 1 89.81 204 ALA B C 1
ATOM 3930 O O . ALA B 1 204 ? -21.469 11.562 18.422 1 89.81 204 ALA B O 1
ATOM 3931 N N . GLY B 1 205 ? -22.172 12.336 16.484 1 84.19 205 GLY B N 1
ATOM 3932 C CA . GLY B 1 205 ? -22.859 13.461 17.094 1 84.19 205 GLY B CA 1
ATOM 3933 C C . GLY B 1 205 ? -21.953 14.648 17.375 1 84.19 205 GLY B C 1
ATOM 3934 O O . GLY B 1 205 ? -22.312 15.539 18.141 1 84.19 205 GLY B O 1
ATOM 3935 N N . GLY B 1 206 ? -20.812 14.508 16.797 1 77.19 206 GLY B N 1
ATOM 3936 C CA . GLY B 1 206 ? -19.859 15.586 17.031 1 77.19 206 GLY B CA 1
ATOM 3937 C C . GLY B 1 206 ? -19.75 16.547 15.859 1 77.19 206 GLY B C 1
ATOM 3938 O O . GLY B 1 206 ? -20.438 16.375 14.844 1 77.19 206 GLY B O 1
ATOM 3939 N N . SER B 1 207 ? -18.953 17.594 16.109 1 75.44 207 SER B N 1
ATOM 3940 C CA . SER B 1 207 ? -18.672 18.578 15.062 1 75.44 207 SER B CA 1
ATOM 3941 C C . SER B 1 207 ? -17.625 18.062 14.094 1 75.44 207 SER B C 1
ATOM 3943 O O . SER B 1 207 ? -16.75 17.281 14.484 1 75.44 207 SER B O 1
ATOM 3945 N N . VAL B 1 208 ? -17.781 18.453 12.898 1 72.12 208 VAL B N 1
ATOM 3946 C CA . VAL B 1 208 ? -16.781 18.141 11.883 1 72.12 208 VAL B CA 1
ATOM 3947 C C . VAL B 1 208 ? -15.438 18.734 12.289 1 72.12 208 VAL B C 1
ATOM 3949 O O . VAL B 1 208 ? -15.375 19.828 12.852 1 72.12 208 VAL B O 1
ATOM 3952 N N . PRO B 1 209 ? -14.508 17.875 12.031 1 70.44 209 PRO B N 1
ATOM 3953 C CA . PRO B 1 209 ? -13.172 18.375 12.367 1 70.44 209 PRO B CA 1
ATOM 3954 C C . PRO B 1 209 ? -12.867 19.719 11.703 1 70.44 209 PRO B C 1
ATOM 3956 O O . PRO B 1 209 ? -13.328 19.984 10.586 1 70.44 209 PRO B O 1
ATOM 3959 N N . SER B 1 210 ? -12.211 20.484 12.492 1 66.94 210 SER B N 1
ATOM 3960 C CA . SER B 1 210 ? -11.758 21.766 11.953 1 66.94 210 SER B CA 1
ATOM 3961 C C . SER B 1 210 ? -10.883 21.578 10.719 1 66.94 210 SER B C 1
ATOM 3963 O O . SER B 1 210 ? -10.211 20.547 10.586 1 66.94 210 SER B O 1
ATOM 3965 N N . PRO B 1 211 ? -10.953 22.469 9.898 1 61.81 211 PRO B N 1
ATOM 3966 C CA . PRO B 1 211 ? -10.047 22.406 8.75 1 61.81 211 PRO B CA 1
ATOM 3967 C C . PRO B 1 211 ? -8.578 22.312 9.156 1 61.81 211 PRO B C 1
ATOM 3969 O O . PRO B 1 211 ? -7.742 21.859 8.367 1 61.81 211 PRO B O 1
ATOM 3972 N N . SER B 1 212 ? -8.328 22.688 10.359 1 63.72 212 SER B N 1
ATOM 3973 C CA . SER B 1 212 ? -6.949 22.672 10.844 1 63.72 212 SER B CA 1
ATOM 3974 C C . SER B 1 212 ? -6.57 21.297 11.383 1 63.72 212 SER B C 1
ATOM 3976 O O . SER B 1 212 ? -5.398 21.047 11.68 1 63.72 212 SER B O 1
ATOM 3978 N N . GLN B 1 213 ? -7.625 20.469 11.422 1 76.94 213 GLN B N 1
ATOM 3979 C CA . GLN B 1 213 ? -7.336 19.109 11.898 1 76.94 213 GLN B CA 1
ATOM 3980 C C . GLN B 1 213 ? -6.352 18.406 10.969 1 76.94 213 GLN B C 1
ATOM 3982 O O . GLN B 1 213 ? -6.559 18.359 9.75 1 76.94 213 GLN B O 1
ATOM 3987 N N . GLN B 1 214 ? -5.27 17.984 11.594 1 79.06 214 GLN B N 1
ATOM 3988 C CA . GLN B 1 214 ? -4.281 17.25 10.797 1 79.06 214 GLN B CA 1
ATOM 3989 C C . GLN B 1 214 ? -4.656 15.781 10.664 1 79.06 214 GLN B C 1
ATOM 3991 O O . GLN B 1 214 ? -4.945 15.117 11.664 1 79.06 214 GLN B O 1
ATOM 3996 N N . ILE B 1 215 ? -4.793 15.391 9.469 1 88.69 215 ILE B N 1
ATOM 3997 C CA . ILE B 1 215 ? -5.031 13.984 9.148 1 88.69 215 ILE B CA 1
ATOM 3998 C C . ILE B 1 215 ? -3.863 13.438 8.328 1 88.69 215 ILE B C 1
ATOM 4000 O O . ILE B 1 215 ? -3.496 14.008 7.301 1 88.69 215 ILE B O 1
ATOM 4004 N N . MET B 1 216 ? -3.199 12.469 8.891 1 93.56 216 MET B N 1
ATOM 4005 C CA . MET B 1 216 ? -2.17 11.773 8.125 1 93.56 216 MET B CA 1
ATOM 4006 C C . MET B 1 216 ? -2.795 10.781 7.145 1 93.56 216 MET B C 1
ATOM 4008 O O . MET B 1 216 ? -3.629 9.961 7.531 1 93.56 216 MET B O 1
ATOM 4012 N N . MET B 1 217 ? -2.363 10.852 5.906 1 93.38 217 MET B N 1
ATOM 4013 C CA . MET B 1 217 ? -3.027 10.078 4.863 1 93.38 217 MET B CA 1
ATOM 4014 C C . MET B 1 217 ? -2.242 8.805 4.547 1 93.38 217 MET B C 1
ATOM 4016 O O . MET B 1 217 ? -1.02 8.852 4.395 1 93.38 217 MET B O 1
ATOM 4020 N N . PHE B 1 218 ? -2.992 7.691 4.465 1 95.81 218 PHE B N 1
ATOM 4021 C CA . PHE B 1 218 ? -2.4 6.402 4.137 1 95.81 218 PHE B CA 1
ATOM 4022 C C . PHE B 1 218 ? -3.041 5.812 2.887 1 95.81 218 PHE B C 1
ATOM 4024 O O . PHE B 1 218 ? -4.262 5.852 2.73 1 95.81 218 PHE B O 1
ATOM 4031 N N . ASP B 1 219 ? -2.236 5.266 2 1 93.44 219 ASP B N 1
ATOM 4032 C CA . ASP B 1 219 ? -2.758 4.629 0.793 1 93.44 219 ASP B CA 1
ATOM 4033 C C . ASP B 1 219 ? -3.201 3.197 1.073 1 93.44 219 ASP B C 1
ATOM 4035 O O . ASP B 1 219 ? -3.756 2.531 0.197 1 93.44 219 ASP B O 1
ATOM 4039 N N . SER B 1 220 ? -2.934 2.725 2.252 1 95.06 220 SER B N 1
ATOM 4040 C CA . SER B 1 220 ? -3.297 1.375 2.674 1 95.06 220 SER B CA 1
ATOM 4041 C C . SER B 1 220 ? -3.723 1.351 4.137 1 95.06 220 SER B C 1
ATOM 4043 O O . SER B 1 220 ? -3.045 1.918 4.996 1 95.06 220 SER B O 1
ATOM 4045 N N . SER B 1 221 ? -4.844 0.626 4.395 1 96.62 221 SER B N 1
ATOM 4046 C CA . SER B 1 221 ? -5.289 0.476 5.777 1 96.62 221 SER B CA 1
ATOM 4047 C C . SER B 1 221 ? -4.32 -0.386 6.578 1 96.62 221 SER B C 1
ATOM 4049 O O . SER B 1 221 ? -4.195 -0.224 7.793 1 96.62 221 SER B O 1
ATOM 4051 N N . VAL B 1 222 ? -3.617 -1.227 5.891 1 97.75 222 VAL B N 1
ATOM 4052 C CA . VAL B 1 222 ? -2.666 -2.096 6.578 1 97.75 222 VAL B CA 1
ATOM 4053 C C . VAL B 1 222 ? -1.532 -1.26 7.164 1 97.75 222 VAL B C 1
ATOM 4055 O O . VAL B 1 222 ? -1.199 -1.397 8.344 1 97.75 222 VAL B O 1
ATOM 4058 N N . SER B 1 223 ? -1.005 -0.383 6.34 1 97.56 223 SER B N 1
ATOM 4059 C CA . SER B 1 223 ? 0.041 0.5 6.848 1 97.56 223 SER B CA 1
ATOM 4060 C C . SER B 1 223 ? -0.511 1.474 7.883 1 97.56 223 SER B C 1
ATOM 4062 O O . SER B 1 223 ? 0.185 1.839 8.828 1 97.56 223 SER B O 1
ATOM 4064 N N . MET B 1 224 ? -1.725 1.854 7.719 1 97.56 224 MET B N 1
ATOM 4065 C CA . MET B 1 224 ? -2.377 2.748 8.672 1 97.56 224 MET B CA 1
ATOM 4066 C C . MET B 1 224 ? -2.463 2.104 10.047 1 97.56 224 MET B C 1
ATOM 4068 O O . MET B 1 224 ? -2.18 2.748 11.062 1 97.56 224 MET B O 1
ATOM 4072 N N . LEU B 1 225 ? -2.799 0.855 10.055 1 98.06 225 LEU B N 1
ATOM 4073 C CA . LEU B 1 225 ? -2.959 0.164 11.328 1 98.06 225 LEU B CA 1
ATOM 4074 C C . LEU B 1 225 ? -1.601 -0.145 11.953 1 98.06 225 LEU B C 1
ATOM 4076 O O . LEU B 1 225 ? -1.484 -0.25 13.18 1 98.06 225 LEU B O 1
ATOM 4080 N N . GLU B 1 226 ? -0.582 -0.274 11.078 1 97.69 226 GLU B N 1
ATOM 4081 C CA . GLU B 1 226 ? 0.769 -0.342 11.633 1 97.69 226 GLU B CA 1
ATOM 4082 C C . GLU B 1 226 ? 1.111 0.926 12.406 1 97.69 226 GLU B C 1
ATOM 4084 O O . GLU B 1 226 ? 1.673 0.857 13.508 1 97.69 226 GLU B O 1
ATOM 4089 N N . ALA B 1 227 ? 0.76 2.031 11.898 1 97.94 227 ALA B N 1
ATOM 4090 C CA . ALA B 1 227 ? 0.995 3.309 12.562 1 97.94 227 ALA B CA 1
ATOM 4091 C C . ALA B 1 227 ? 0.167 3.424 13.836 1 97.94 227 ALA B C 1
ATOM 4093 O O . ALA B 1 227 ? 0.655 3.91 14.859 1 97.94 227 ALA B O 1
ATOM 4094 N N . ALA B 1 228 ? -1.08 2.977 13.773 1 98.06 228 ALA B N 1
ATOM 4095 C CA . ALA B 1 228 ? -1.95 3.029 14.945 1 98.06 228 ALA B CA 1
ATOM 4096 C C . ALA B 1 228 ? -1.388 2.184 16.078 1 98.06 228 ALA B C 1
ATOM 4098 O O . ALA B 1 228 ? -1.382 2.613 17.234 1 98.06 228 ALA B O 1
ATOM 4099 N N . GLN B 1 229 ? -0.903 1.013 15.742 1 97.25 229 GLN B N 1
ATOM 4100 C CA . GLN B 1 229 ? -0.307 0.13 16.734 1 97.25 229 GLN B CA 1
ATOM 4101 C C . GLN B 1 229 ? 0.908 0.78 17.391 1 97.25 229 GLN B C 1
ATOM 4103 O O . GLN B 1 229 ? 1.192 0.537 18.562 1 97.25 229 GLN B O 1
ATOM 4108 N N . ALA B 1 230 ? 1.584 1.59 16.641 1 96.19 230 ALA B N 1
ATOM 4109 C CA . ALA B 1 230 ? 2.77 2.285 17.141 1 96.19 230 ALA B CA 1
ATOM 4110 C C . ALA B 1 230 ? 2.387 3.562 17.875 1 96.19 230 ALA B C 1
ATOM 4112 O O . ALA B 1 230 ? 3.246 4.395 18.172 1 96.19 230 ALA B O 1
ATOM 4113 N N . GLU B 1 231 ? 1.105 3.773 18.047 1 96.31 231 GLU B N 1
ATOM 4114 C CA . GLU B 1 231 ? 0.541 4.859 18.844 1 96.31 231 GLU B CA 1
ATOM 4115 C C . GLU B 1 231 ? 0.765 6.211 18.172 1 96.31 231 GLU B C 1
ATOM 4117 O O . GLU B 1 231 ? 0.915 7.23 18.859 1 96.31 231 GLU B O 1
ATOM 4122 N N . ILE B 1 232 ? 0.865 6.148 16.875 1 96.69 232 ILE B N 1
ATOM 4123 C CA . ILE B 1 232 ? 1.05 7.383 16.125 1 96.69 232 ILE B CA 1
ATOM 4124 C C . ILE B 1 232 ? -0.25 8.188 16.125 1 96.69 232 ILE B C 1
ATOM 4126 O O . ILE B 1 232 ? -0.226 9.422 16.125 1 96.69 232 ILE B O 1
ATOM 4130 N N . GLY B 1 233 ? -1.355 7.504 16.062 1 96.81 233 GLY B N 1
ATOM 4131 C CA . GLY B 1 233 ? -2.654 8.156 16 1 96.81 233 GLY B CA 1
ATOM 4132 C C . GLY B 1 233 ? -3.814 7.176 16.047 1 96.81 233 GLY B C 1
ATOM 4133 O O . GLY B 1 233 ? -3.646 6.023 16.453 1 96.81 233 GLY B O 1
ATOM 4134 N N . ILE B 1 234 ? -5.027 7.723 15.711 1 96.88 234 ILE B N 1
ATOM 4135 C CA . ILE B 1 234 ? -6.27 6.957 15.68 1 96.88 234 ILE B CA 1
ATOM 4136 C C . ILE B 1 234 ? -6.695 6.719 14.234 1 96.88 234 ILE B C 1
ATOM 4138 O O . ILE B 1 234 ? -6.844 7.664 13.461 1 96.88 234 ILE B O 1
ATOM 4142 N N . ALA B 1 235 ? -6.879 5.453 13.93 1 97.44 235 ALA B N 1
ATOM 4143 C CA . ALA B 1 235 ? -7.172 5.066 12.555 1 97.44 235 ALA B CA 1
ATOM 4144 C C . ALA B 1 235 ? -8.672 4.914 12.336 1 97.44 235 ALA B C 1
ATOM 4146 O O . ALA B 1 235 ? -9.406 4.539 13.258 1 97.44 235 ALA B O 1
ATOM 4147 N N . LEU B 1 236 ? -9.133 5.246 11.172 1 96.31 236 LEU B N 1
ATOM 4148 C CA . LEU B 1 236 ? -10.469 4.887 10.703 1 96.31 236 LEU B CA 1
ATOM 4149 C C . LEU B 1 236 ? -10.398 3.785 9.656 1 96.31 236 LEU B C 1
ATOM 4151 O O . LEU B 1 236 ? -9.969 4.023 8.523 1 96.31 236 LEU B O 1
ATOM 4155 N N . ALA B 1 237 ? -10.75 2.588 10.008 1 96.44 237 ALA B N 1
ATOM 4156 C CA . ALA B 1 237 ? -10.594 1.399 9.172 1 96.44 237 ALA B CA 1
ATOM 4157 C C . ALA B 1 237 ? -11.648 0.351 9.508 1 96.44 237 ALA B C 1
ATOM 4159 O O . ALA B 1 237 ? -12.359 0.471 10.508 1 96.44 237 ALA B O 1
ATOM 4160 N N . PRO B 1 238 ? -11.875 -0.627 8.641 1 96.25 238 PRO B N 1
ATOM 4161 C CA . PRO B 1 238 ? -12.859 -1.671 8.93 1 96.25 238 PRO B CA 1
ATOM 4162 C C . PRO B 1 238 ? -12.359 -2.697 9.945 1 96.25 238 PRO B C 1
ATOM 4164 O O . PRO B 1 238 ? -11.461 -3.482 9.633 1 96.25 238 PRO B O 1
ATOM 4167 N N . PRO B 1 239 ? -13.023 -2.76 11.141 1 97.25 239 PRO B N 1
ATOM 4168 C CA . PRO B 1 239 ? -12.578 -3.719 12.156 1 97.25 239 PRO B CA 1
ATOM 4169 C C . PRO B 1 239 ? -12.57 -5.156 11.648 1 97.25 239 PRO B C 1
ATOM 4171 O O . PRO B 1 239 ? -11.688 -5.941 12.008 1 97.25 239 PRO B O 1
ATOM 4174 N N . ALA B 1 240 ? -13.477 -5.516 10.797 1 96.06 240 ALA B N 1
ATOM 4175 C CA . ALA B 1 240 ? -13.633 -6.883 10.312 1 96.06 240 ALA B CA 1
ATOM 4176 C C . ALA B 1 240 ? -12.383 -7.359 9.586 1 96.06 240 ALA B C 1
ATOM 4178 O O . ALA B 1 240 ? -12.102 -8.562 9.539 1 96.06 240 ALA B O 1
ATOM 4179 N N . MET B 1 241 ? -11.594 -6.43 9.023 1 97 241 MET B N 1
ATOM 4180 C CA . MET B 1 241 ? -10.383 -6.789 8.281 1 97 241 MET B CA 1
ATOM 4181 C C . MET B 1 241 ? -9.188 -6.926 9.219 1 97 241 MET B C 1
ATOM 4183 O O . MET B 1 241 ? -8.109 -7.344 8.797 1 97 241 MET B O 1
ATOM 4187 N N . PHE B 1 242 ? -9.375 -6.551 10.453 1 97.88 242 PHE B N 1
ATOM 4188 C CA . PHE B 1 242 ? -8.258 -6.527 11.391 1 97.88 242 PHE B CA 1
ATOM 4189 C C . PHE B 1 242 ? -8.617 -7.262 12.672 1 97.88 242 PHE B C 1
ATOM 4191 O O . PHE B 1 242 ? -8.211 -6.852 13.766 1 97.88 242 PHE B O 1
ATOM 4198 N N . MET B 1 243 ? -9.328 -8.312 12.555 1 96.88 243 MET B N 1
ATOM 4199 C CA . MET B 1 243 ? -9.828 -9.062 13.703 1 96.88 243 MET B CA 1
ATOM 4200 C C . M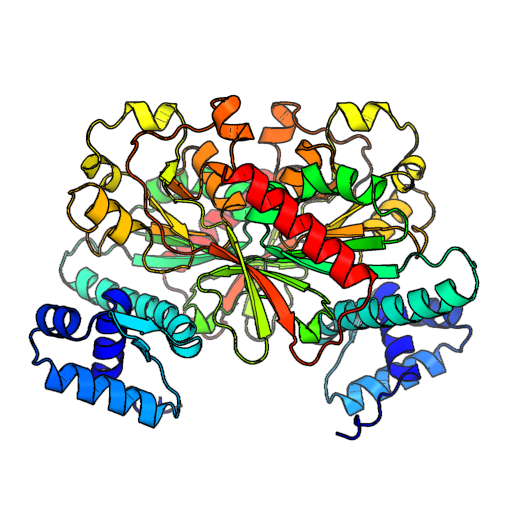ET B 1 243 ? -8.672 -9.672 14.5 1 96.88 243 MET B C 1
ATOM 4202 O O . MET B 1 243 ? -8.75 -9.773 15.727 1 96.88 243 MET B O 1
ATOM 4206 N N . HIS B 1 244 ? -7.609 -10.055 13.82 1 95.06 244 HIS B N 1
ATOM 4207 C CA . HIS B 1 244 ? -6.469 -10.648 14.516 1 95.06 244 HIS B CA 1
ATOM 4208 C C . HIS B 1 244 ? -5.832 -9.648 15.484 1 95.06 244 HIS B C 1
ATOM 4210 O O . HIS B 1 244 ? -5.402 -10.031 16.578 1 95.06 244 HIS B O 1
ATOM 4216 N N . LEU B 1 245 ? -5.805 -8.406 15.141 1 97 245 LEU B N 1
ATOM 4217 C CA . LEU B 1 245 ? -5.266 -7.371 16.016 1 97 245 LEU B CA 1
ATOM 4218 C C . LEU B 1 245 ? -6.227 -7.078 17.172 1 97 245 LEU B C 1
ATOM 4220 O O . LEU B 1 245 ? -5.793 -6.844 18.297 1 97 245 LEU B O 1
ATOM 4224 N N . LEU B 1 246 ? -7.516 -7.137 16.875 1 97.88 246 LEU B N 1
ATOM 4225 C CA . LEU B 1 246 ? -8.523 -6.895 17.906 1 97.88 246 LEU B CA 1
ATOM 4226 C C . LEU B 1 246 ? -8.539 -8.023 18.938 1 97.88 246 LEU B C 1
ATOM 4228 O O . LEU B 1 246 ? -8.578 -7.77 20.141 1 97.88 246 LEU B O 1
ATOM 4232 N N . ARG B 1 247 ? -8.398 -9.203 18.438 1 96.75 247 ARG B N 1
ATOM 4233 C CA . ARG B 1 247 ? -8.43 -10.375 19.312 1 96.75 247 ARG B CA 1
ATOM 4234 C C . ARG B 1 247 ? -7.203 -10.422 20.203 1 96.75 247 ARG B C 1
ATOM 4236 O O . ARG B 1 247 ? -7.285 -10.852 21.359 1 96.75 247 ARG B O 1
ATOM 4243 N N . SER B 1 248 ? -6.098 -10 19.688 1 95 248 SER B N 1
ATOM 4244 C CA . SER B 1 248 ? -4.863 -10 20.453 1 95 248 SER B CA 1
ATOM 4245 C C . SER B 1 248 ? -4.711 -8.711 21.266 1 95 248 SER B C 1
ATOM 4247 O O . SER B 1 248 ? -3.689 -8.5 21.922 1 95 248 SER B O 1
ATOM 4249 N N . GLU B 1 249 ? -5.641 -7.797 21.141 1 96.31 249 GLU B N 1
ATOM 4250 C CA . GLU B 1 249 ? -5.727 -6.543 21.891 1 96.31 249 GLU B CA 1
ATOM 4251 C C . GLU B 1 249 ? -4.543 -5.633 21.578 1 96.31 249 GLU B C 1
ATOM 4253 O O . GLU B 1 249 ? -4.066 -4.902 22.453 1 96.31 249 GLU B O 1
ATOM 4258 N N . ARG B 1 250 ? -4.031 -5.82 20.422 1 96.12 250 ARG B N 1
ATOM 4259 C CA . ARG B 1 250 ? -3.012 -4.883 19.953 1 96.12 250 ARG B CA 1
ATOM 4260 C C . ARG B 1 250 ? -3.629 -3.543 19.578 1 96.12 250 ARG B C 1
ATOM 4262 O O . ARG B 1 250 ? -2.959 -2.508 19.625 1 96.12 250 ARG B O 1
ATOM 4269 N N . ILE B 1 251 ? -4.891 -3.645 19.109 1 97.94 251 ILE B N 1
ATOM 4270 C CA . ILE B 1 251 ? -5.711 -2.459 18.875 1 97.94 251 ILE B CA 1
ATOM 4271 C C . ILE B 1 251 ? -7.078 -2.646 19.531 1 97.94 251 ILE B C 1
ATOM 4273 O O . ILE B 1 251 ? -7.457 -3.768 19.875 1 97.94 251 ILE B O 1
ATOM 4277 N N . ILE B 1 252 ? -7.785 -1.539 19.719 1 98.12 252 ILE B N 1
ATOM 4278 C CA . ILE B 1 252 ? -9.141 -1.57 20.25 1 98.12 252 ILE B CA 1
ATOM 4279 C C . ILE B 1 252 ? -10.023 -0.596 19.469 1 98.12 252 ILE B C 1
ATOM 4281 O O . ILE B 1 252 ? -9.523 0.306 18.797 1 98.12 252 ILE B O 1
ATOM 4285 N N . GLN B 1 253 ? -11.258 -0.849 19.469 1 97.75 253 GLN B N 1
ATOM 4286 C CA . GLN B 1 253 ? -12.289 0.06 18.984 1 97.75 253 GLN B CA 1
ATOM 4287 C C . GLN B 1 253 ? -12.938 0.818 20.141 1 97.75 253 GLN B C 1
ATOM 4289 O O . GLN B 1 253 ? -13.828 0.292 20.812 1 97.75 253 GLN B O 1
ATOM 4294 N N . PRO B 1 254 ? -12.594 2.029 20.328 1 96.12 254 PRO B N 1
ATOM 4295 C CA . PRO B 1 254 ? -13.016 2.727 21.547 1 96.12 254 PRO B CA 1
ATOM 4296 C C . PRO B 1 254 ? -14.508 3.039 21.578 1 96.12 254 PRO B C 1
ATOM 4298 O O . PRO B 1 254 ? -15.117 3.08 22.641 1 96.12 254 PRO B O 1
ATOM 4301 N N . PHE B 1 255 ? -15.07 3.348 20.453 1 95.38 255 PHE B N 1
ATOM 4302 C CA . PHE B 1 255 ? -16.484 3.691 20.375 1 95.38 255 PHE B CA 1
ATOM 4303 C C . PHE B 1 255 ? -17.234 2.75 19.438 1 95.38 255 PHE B C 1
ATOM 4305 O O . PHE B 1 255 ? -16.641 2.232 18.484 1 95.38 255 PHE B O 1
ATOM 4312 N N . SER B 1 256 ? -18.516 2.572 19.641 1 94.94 256 SER B N 1
ATOM 4313 C CA . SER B 1 256 ? -19.328 1.675 18.828 1 94.94 256 SER B CA 1
ATOM 4314 C C . SER B 1 256 ? -19.766 2.348 17.531 1 94.94 256 SER B C 1
ATOM 4316 O O . SER B 1 256 ? -20.234 1.679 16.594 1 94.94 256 SER B O 1
ATOM 4318 N N . THR B 1 257 ? -19.625 3.682 17.484 1 94.94 257 THR B N 1
ATOM 4319 C CA . THR B 1 257 ? -20.031 4.422 16.297 1 94.94 257 THR B CA 1
ATOM 4320 C C . THR B 1 257 ? -19.25 3.951 15.062 1 94.94 257 THR B C 1
ATOM 4322 O O . THR B 1 257 ? -18.031 3.793 15.117 1 94.94 257 THR B O 1
ATOM 4325 N N . THR B 1 258 ? -19.953 3.666 14 1 94.75 258 THR B N 1
ATOM 4326 C CA . THR B 1 258 ? -19.344 3.27 12.734 1 94.75 258 THR B CA 1
ATOM 4327 C C . THR B 1 258 ? -19.938 4.07 11.578 1 94.75 258 THR B C 1
ATOM 4329 O O . THR B 1 258 ? -20.953 4.766 11.75 1 94.75 258 THR B O 1
ATOM 4332 N N . VAL B 1 259 ? -19.203 4.074 10.445 1 92.56 259 VAL B N 1
ATOM 4333 C CA . VAL B 1 259 ? -19.703 4.719 9.234 1 92.56 259 VAL B CA 1
ATOM 4334 C C . VAL B 1 259 ? -19.484 3.795 8.039 1 92.56 259 VAL B C 1
ATOM 4336 O O . VAL B 1 259 ? -18.516 3.045 7.988 1 92.56 259 VAL B O 1
ATOM 4339 N N . SER B 1 260 ? -20.438 3.836 7.152 1 89 260 SER B N 1
ATOM 4340 C CA . SER B 1 260 ? -20.344 3.092 5.902 1 89 260 SER B CA 1
ATOM 4341 C C . SER B 1 260 ? -20.016 4.016 4.73 1 89 260 SER B C 1
ATOM 4343 O O . SER B 1 260 ? -20.828 4.871 4.371 1 89 260 SER B O 1
ATOM 4345 N N . LEU B 1 261 ? -18.875 3.783 4.113 1 84.94 261 LEU B N 1
ATOM 4346 C CA . LEU B 1 261 ? -18.422 4.738 3.107 1 84.94 261 LEU B CA 1
ATOM 4347 C C . LEU B 1 261 ? -18.172 4.047 1.772 1 84.94 261 LEU B C 1
ATOM 4349 O O . LEU B 1 261 ? -17.844 4.703 0.781 1 84.94 261 LEU B O 1
ATOM 4353 N N . GLY B 1 262 ? -18.328 2.801 1.746 1 88.06 262 GLY B N 1
ATOM 4354 C CA . GLY B 1 262 ? -18.078 2.01 0.552 1 88.06 262 GLY B CA 1
ATOM 4355 C C . GLY B 1 262 ? -18.094 0.515 0.813 1 88.06 262 GLY B C 1
ATOM 4356 O O . GLY B 1 262 ? -18.562 0.067 1.861 1 88.06 262 GLY B O 1
ATOM 4357 N N . GLY B 1 263 ? -17.641 -0.186 -0.267 1 91.81 263 GLY B N 1
ATOM 4358 C CA . GLY B 1 263 ? -17.609 -1.635 -0.144 1 91.81 263 GLY B CA 1
ATOM 4359 C C . GLY B 1 263 ? -16.562 -2.283 -1.03 1 91.81 263 GLY B C 1
ATOM 4360 O O . GLY B 1 263 ? -15.898 -1.603 -1.818 1 91.81 263 GLY B O 1
ATOM 4361 N N . TYR B 1 264 ? -16.359 -3.559 -0.729 1 94.88 264 TYR B N 1
ATOM 4362 C CA . TYR B 1 264 ? -15.492 -4.371 -1.574 1 94.88 264 TYR B CA 1
ATOM 4363 C C . TYR B 1 264 ? -16.266 -4.934 -2.764 1 94.88 264 TYR B C 1
ATOM 4365 O O . TYR B 1 264 ? -17.391 -5.395 -2.615 1 94.88 264 TYR B O 1
ATOM 4373 N N . TRP B 1 265 ? -15.617 -4.859 -3.936 1 94.88 265 TRP B N 1
ATOM 4374 C CA . TRP B 1 265 ? -16.234 -5.266 -5.191 1 94.88 265 TRP B CA 1
ATOM 4375 C C . TRP B 1 265 ? -15.32 -6.195 -5.98 1 94.88 265 TRP B C 1
ATOM 4377 O O . TRP B 1 265 ? -14.117 -5.961 -6.059 1 94.88 265 TRP B O 1
ATOM 4387 N N . LEU B 1 266 ? -15.898 -7.254 -6.457 1 96.5 266 LEU B N 1
ATOM 4388 C CA . LEU B 1 266 ? -15.242 -8.07 -7.469 1 96.5 266 LEU B CA 1
ATOM 4389 C C . LEU B 1 266 ? -15.508 -7.523 -8.867 1 96.5 266 LEU B C 1
ATOM 4391 O O . LEU B 1 266 ? -16.656 -7.43 -9.289 1 96.5 266 LEU B O 1
ATOM 4395 N N . THR B 1 267 ? -14.398 -7.113 -9.547 1 94.94 267 THR B N 1
ATOM 4396 C CA . THR B 1 267 ? -14.586 -6.461 -10.836 1 94.94 267 THR B CA 1
ATOM 4397 C C . THR B 1 267 ? -13.82 -7.199 -11.93 1 94.94 267 THR B C 1
ATOM 4399 O O . THR B 1 267 ? -12.82 -7.863 -11.656 1 94.94 267 THR B O 1
ATOM 4402 N N . ARG B 1 268 ? -14.281 -7.16 -13.109 1 92.06 268 ARG B N 1
ATOM 4403 C CA . ARG B 1 268 ? -13.609 -7.672 -14.305 1 92.06 268 ARG B CA 1
ATOM 4404 C C . ARG B 1 268 ? -13.945 -6.828 -15.531 1 92.06 268 ARG B C 1
ATOM 4406 O O . ARG B 1 268 ? -15.016 -6.215 -15.594 1 92.06 268 ARG B O 1
ATOM 4413 N N . LEU B 1 269 ? -13.023 -6.836 -16.438 1 86.06 269 LEU B N 1
ATOM 4414 C CA . LEU B 1 269 ? -13.336 -6.168 -17.703 1 86.06 269 LEU B CA 1
ATOM 4415 C C . LEU B 1 269 ? -14.516 -6.844 -18.391 1 86.06 269 LEU B C 1
ATOM 4417 O O . LEU B 1 269 ? -14.57 -8.07 -18.484 1 86.06 269 LEU B O 1
ATOM 4421 N N . GLN B 1 270 ? -15.438 -6.027 -18.859 1 85.44 270 GLN B N 1
ATOM 4422 C CA . GLN B 1 270 ? -16.609 -6.562 -19.547 1 85.44 270 GLN B CA 1
ATOM 4423 C C . GLN B 1 270 ? -16.188 -7.34 -20.797 1 85.44 270 GLN B C 1
ATOM 4425 O O . GLN B 1 270 ? -16.844 -8.312 -21.172 1 85.44 270 GLN B O 1
ATOM 4430 N N . SER B 1 271 ? -15.164 -6.902 -21.375 1 81.5 271 SER B N 1
ATOM 4431 C CA . SER B 1 271 ? -14.688 -7.504 -22.609 1 81.5 271 SER B CA 1
ATOM 4432 C C . SER B 1 271 ? -14.008 -8.844 -22.344 1 81.5 271 SER B C 1
ATOM 4434 O O . SER B 1 271 ? -13.797 -9.633 -23.281 1 81.5 271 SER B O 1
ATOM 4436 N N . ARG B 1 272 ? -13.641 -9.047 -21.141 1 80.94 272 ARG B N 1
ATOM 4437 C CA . ARG B 1 272 ? -12.961 -10.289 -20.797 1 80.94 272 ARG B CA 1
ATOM 4438 C C . ARG B 1 272 ? -13.961 -11.438 -20.656 1 80.94 272 ARG B C 1
ATOM 4440 O O . ARG B 1 272 ? -14.867 -11.391 -19.828 1 80.94 272 ARG B O 1
ATOM 4447 N N . THR B 1 273 ? -13.82 -12.438 -21.516 1 82.75 273 THR B N 1
ATOM 4448 C CA . THR B 1 273 ? -14.664 -13.617 -21.406 1 82.75 273 THR B CA 1
ATOM 4449 C C . THR B 1 273 ? -14.344 -14.406 -20.141 1 82.75 273 THR B C 1
ATOM 4451 O O . THR B 1 273 ? -13.172 -14.68 -19.859 1 82.75 273 THR B O 1
ATOM 4454 N N . GLU B 1 274 ? -15.328 -14.727 -19.5 1 88 274 GLU B N 1
ATOM 4455 C CA . GLU B 1 274 ? -15.156 -15.492 -18.266 1 88 274 GLU B CA 1
ATOM 4456 C C . GLU B 1 274 ? -14.906 -16.969 -18.562 1 88 274 GLU B C 1
ATOM 4458 O O . GLU B 1 274 ? -15.719 -17.609 -19.234 1 88 274 GLU B O 1
ATOM 4463 N N . THR B 1 275 ? -13.852 -17.484 -18.062 1 86.5 275 THR B N 1
ATOM 4464 C CA . THR B 1 275 ? -13.562 -18.906 -18.188 1 86.5 275 THR B CA 1
ATOM 4465 C C . THR B 1 275 ? -14.195 -19.688 -17.031 1 86.5 275 THR B C 1
ATOM 4467 O O . THR B 1 275 ? -14.633 -19.094 -16.047 1 86.5 275 THR B O 1
ATOM 4470 N N . PRO B 1 276 ? -14.258 -21.031 -17.141 1 85.38 276 PRO B N 1
ATOM 4471 C CA . PRO B 1 276 ? -14.797 -21.828 -16.047 1 85.38 276 PRO B CA 1
ATOM 4472 C C . PRO B 1 276 ? -14.023 -21.625 -14.742 1 85.38 276 PRO B C 1
ATOM 4474 O O . PRO B 1 276 ? -14.633 -21.5 -13.672 1 85.38 276 PRO B O 1
ATOM 4477 N N . ALA B 1 277 ? -12.719 -21.547 -14.852 1 91.19 277 ALA B N 1
ATOM 4478 C CA . ALA B 1 277 ? -11.898 -21.328 -13.664 1 91.19 277 ALA B CA 1
ATOM 4479 C C . ALA B 1 277 ? -12.211 -19.984 -13.023 1 91.19 277 ALA B C 1
ATOM 4481 O O . ALA B 1 277 ? -12.297 -19.875 -11.797 1 91.19 277 ALA B O 1
ATOM 4482 N N . MET B 1 278 ? -12.375 -18.984 -13.852 1 94.12 278 MET B N 1
ATOM 4483 C CA . MET B 1 278 ? -12.766 -17.656 -13.359 1 94.12 278 MET B CA 1
ATOM 4484 C C . MET B 1 278 ? -14.102 -17.719 -12.633 1 94.12 278 MET B C 1
ATOM 4486 O O . MET B 1 278 ? -14.227 -17.219 -11.516 1 94.12 278 MET B O 1
ATOM 4490 N N . ARG B 1 279 ? -15.016 -18.359 -13.25 1 93.12 279 ARG B N 1
ATOM 4491 C CA . ARG B 1 279 ? -16.359 -18.469 -12.688 1 93.12 279 ARG B CA 1
ATOM 4492 C C . ARG B 1 279 ? -16.328 -19.234 -11.367 1 93.12 279 ARG B C 1
ATOM 4494 O O . ARG B 1 279 ? -17.031 -18.859 -10.414 1 93.12 279 ARG B O 1
ATOM 4501 N N . ASP B 1 280 ? -15.57 -20.297 -11.344 1 93.38 280 ASP B N 1
ATOM 4502 C CA . ASP B 1 280 ? -15.445 -21.078 -10.109 1 93.38 280 ASP B CA 1
ATOM 4503 C C . ASP B 1 280 ? -14.914 -20.203 -8.969 1 93.38 280 ASP B C 1
ATOM 4505 O O . ASP B 1 280 ? -15.422 -20.281 -7.848 1 93.38 280 ASP B O 1
ATOM 4509 N N . PHE B 1 281 ? -13.938 -19.453 -9.211 1 96.81 281 PHE B N 1
ATOM 4510 C CA . PHE B 1 281 ? -13.367 -18.578 -8.203 1 96.81 281 PHE B CA 1
ATOM 4511 C C . PHE B 1 281 ? -14.391 -17.531 -7.738 1 96.81 281 PHE B C 1
ATOM 4513 O O . PHE B 1 281 ? -14.57 -17.328 -6.539 1 96.81 281 PHE B O 1
ATOM 4520 N N . ALA B 1 282 ? -15.031 -16.859 -8.711 1 96.5 282 ALA B N 1
ATOM 4521 C CA . ALA B 1 282 ? -16.016 -15.82 -8.406 1 96.5 282 ALA B CA 1
ATOM 4522 C C . ALA B 1 282 ? -17.141 -16.375 -7.547 1 96.5 282 ALA B C 1
ATOM 4524 O O . ALA B 1 282 ? -17.531 -15.766 -6.547 1 96.5 282 ALA B O 1
ATOM 4525 N N . LEU B 1 283 ? -17.656 -17.531 -7.938 1 94.5 283 LEU B N 1
ATOM 4526 C CA . LEU B 1 283 ? -18.766 -18.141 -7.211 1 94.5 283 LEU B CA 1
ATOM 4527 C C . LEU B 1 283 ? -18.344 -18.516 -5.793 1 94.5 283 LEU B C 1
ATOM 4529 O O . LEU B 1 283 ? -19.094 -18.281 -4.84 1 94.5 283 LEU B O 1
ATOM 4533 N N . TRP B 1 284 ? -17.203 -19.062 -5.711 1 95.56 284 TRP B N 1
ATOM 4534 C CA . TRP B 1 284 ? -16.688 -19.406 -4.395 1 95.56 284 TRP B CA 1
ATOM 4535 C C . TRP B 1 284 ? -16.562 -18.172 -3.51 1 95.56 284 TRP B C 1
ATOM 4537 O O . TRP B 1 284 ? -17.031 -18.172 -2.371 1 95.56 284 TRP B O 1
ATOM 4547 N N . LEU B 1 285 ? -15.922 -17.125 -3.992 1 95.81 285 LEU B N 1
ATOM 4548 C CA . LEU B 1 285 ? -15.672 -15.914 -3.227 1 95.81 285 LEU B CA 1
ATOM 4549 C C . LEU B 1 285 ? -16.984 -15.266 -2.789 1 95.81 285 LEU B C 1
ATOM 4551 O O . LEU B 1 285 ? -17.125 -14.867 -1.631 1 95.81 285 LEU B O 1
ATOM 4555 N N . LEU B 1 286 ? -17.938 -15.234 -3.684 1 94.31 286 LEU B N 1
ATOM 4556 C CA . LEU B 1 286 ? -19.234 -14.633 -3.385 1 94.31 286 LEU B CA 1
ATOM 4557 C C . LEU B 1 286 ? -19.984 -15.461 -2.357 1 94.31 286 LEU B C 1
ATOM 4559 O O . LEU B 1 286 ? -20.688 -14.906 -1.5 1 94.31 286 LEU B O 1
ATOM 4563 N N . SER B 1 287 ? -19.859 -16.734 -2.42 1 91.56 287 SER B N 1
ATOM 4564 C CA . SER B 1 287 ? -20.5 -17.609 -1.447 1 91.56 287 SER B CA 1
ATOM 4565 C C . SER B 1 287 ? -19.891 -17.453 -0.063 1 91.56 287 SER B C 1
ATOM 4567 O O . SER B 1 287 ? -20.594 -17.484 0.947 1 91.56 287 SER B O 1
ATOM 4569 N N . GLU B 1 288 ? -18.516 -17.344 -0.02 1 90.88 288 GLU B N 1
ATOM 4570 C CA . GLU B 1 288 ? -17.812 -17.141 1.243 1 90.88 288 GLU B CA 1
ATOM 4571 C C . GLU B 1 288 ? -18.266 -15.844 1.919 1 90.88 288 GLU B C 1
ATOM 4573 O O . GLU B 1 288 ? -18.391 -15.789 3.145 1 90.88 288 GLU B O 1
ATOM 4578 N N . MET B 1 289 ? -18.516 -14.836 1.188 1 88.5 289 MET B N 1
ATOM 4579 C CA . MET B 1 289 ? -18.875 -13.523 1.721 1 88.5 289 MET B CA 1
ATOM 4580 C C . MET B 1 289 ? -20.312 -13.523 2.236 1 88.5 289 MET B C 1
ATOM 4582 O O . MET B 1 289 ? -20.625 -12.844 3.209 1 88.5 289 MET B O 1
ATOM 4586 N N . LYS B 1 290 ? -21.141 -14.156 1.559 1 81.88 290 LYS B N 1
ATOM 4587 C CA . LYS B 1 290 ? -22.531 -14.273 2.008 1 81.88 290 LYS B CA 1
ATOM 4588 C C . LYS B 1 290 ? -22.609 -14.984 3.355 1 81.88 290 LYS B C 1
ATOM 4590 O O . LYS B 1 290 ? -23.438 -14.625 4.203 1 81.88 290 LYS B O 1
ATOM 4595 N N . SER B 1 291 ? -21.797 -15.859 3.545 1 73.12 291 SER B N 1
ATOM 4596 C CA . SER B 1 291 ? -21.797 -16.609 4.797 1 73.12 291 SER B CA 1
ATOM 4597 C C . SER B 1 291 ? -21.312 -15.758 5.957 1 73.12 291 SER B C 1
ATOM 4599 O O . SER B 1 291 ? -21.734 -15.938 7.098 1 73.12 291 SER B O 1
ATOM 4601 N N . GLU B 1 292 ? -20.438 -14.82 5.676 1 66.94 292 GLU B N 1
ATOM 4602 C CA . GLU B 1 292 ? -19.891 -13.969 6.727 1 66.94 292 GLU B CA 1
ATOM 4603 C C . GLU B 1 292 ? -20.859 -12.859 7.105 1 66.94 292 GLU B C 1
ATOM 4605 O O . GLU B 1 292 ? -20.859 -12.391 8.242 1 66.94 292 GLU B O 1
ATOM 4610 N N . GLY B 1 293 ? -21.625 -12.359 6.195 1 60.09 293 GLY B N 1
ATOM 4611 C CA . GLY B 1 293 ? -22.625 -11.352 6.484 1 60.09 293 GLY B CA 1
ATOM 4612 C C . GLY B 1 293 ? -23.844 -11.914 7.207 1 60.09 293 GLY B C 1
ATOM 4613 O O . GLY B 1 293 ? -24.641 -11.156 7.77 1 60.09 293 GLY B O 1
ATOM 4614 N N . GLU B 1 294 ? -24.125 -13.281 7.145 1 46.41 294 GLU B N 1
ATOM 4615 C CA . GLU B 1 294 ? -25.203 -13.898 7.898 1 46.41 294 GLU B CA 1
ATOM 4616 C C . GLU B 1 294 ? -24.75 -14.297 9.297 1 46.41 294 GLU B C 1
ATOM 4618 O O . GLU B 1 294 ? -23.578 -14.648 9.5 1 46.41 294 GLU B O 1
#

Organism: Yersinia enterocolitica (NCBI:txid630)

Nearest PDB structures (foldseek):
  3kos-assembly1_A  TM=9.828E-01  e=3.837E-32  Citrobacter freundii
  5mmh-assembly3_A  TM=9.798E-01  e=1.211E-31  Pseudomonas aeruginosa PAO1
  3kot-assembly1_A-2  TM=9.824E-01  e=2.446E-31  Citrobacter freundii
  3szp-assembly1_B-2  TM=5.646E-01  e=1.243E-19  Vibrio cholerae
  5fhk-assembly2_F  TM=7.210E-01  e=1.684E-14  Vibrio vulnificus

Foldseek 3Di:
DPDPDDLVQLLLLLLLCAVVQHLCRSCVVVVHDSVSSVVSPVVVCVVVVHHQWDDDPPTIHGDPVVVLLNLLSVQVVVQVVLVVVLVPPVLNQAEAEEEEAPLCCQQPNVVCVVVLCVVCVSYHYHYDYDLQDDDCVSNVHQKYKHKDAQDDPQKDKDFAWFFWKAKKAFPVVLVVDDAPVCQLVWEEEEEPPPCQVQQQCVQSVHHGRDPPRHYHYDSHVVVVVVCRLVVRGIYIGGCSSVVVCCVVRSMHGNDPGTHTGTGIMMMGRNPDDADPSNVSVVVVSRVVRVVVVD/DPDPDDLVQLLLLLLLCQVVQHLCRSCVVVVHDSVSSVVSPVVVCVVVVHHQWDDDPPTIHGDPVVVLLNLLSVQVVVQVVLVVVLVPPVLNQAEAEEEEAPLCCQQPNVVCVVVLCVVCVSYHYHYDYDLQDDDCVSNVHQKYKHKDAQDDPQKDKDFAWFFWKAKKAAPVVLVVDDAPVCQLVWEEEEEPPPCQVQQQCVQSVHHGRDPPRHYHYDSHVVVVVVCRLVVRGIYIGGCSSVVVCCVVRSMHGNDPGTHTGTGIMMMGRNPDDADPSNVSVVVVSRVVRVVVVD

InterPro domains:
  IPR000847 LysR, HTH, N-terminal domain [PF00126] (8-67)
  IPR000847 LysR, HTH, N-terminal domain [PR00039] (23-34)
  IPR000847 LysR, HTH, N-terminal domain [PR00039] (34-44)
  IPR000847 LysR, HTH, N-terminal domain [PR00039] (44-55)
  IPR000847 LysR, HTH, N-terminal domain [PS50931] (6-63)
  IPR005119 LysR, substrate-binding [PF03466] (93-289)
  IPR036388 Winged helix-like DNA-binding domain superfamily [G3DSA:1.10.10.10] (2-88)
  IPR036390 Winged helix DNA-binding domain superfamily [SSF46785] (2-87)
  IPR058163 LysR-type transcriptional regulator, proteobacterial-type [PTHR30537] (5-291)

Radius of gyration: 24.77 Å; Cα contacts (8 Å, |Δi|>4): 995; chains: 2; bounding box: 62×69×64 Å

Sequence (588 aa):
MVRSYIPLNSLRAFEAAARQLSFTKAAIELNVTHAAISQQVKALEQRLNCRLFIRISRGLVLTTEGENLLPILNDSFDRIADTLDRFSTGIIREKVRVGVVGTFATGYLLSRLRDFQQHSPHVDILLSTHNNRVDVVAEGLDYAIRYGNGALAWHESHFMYAPPLAQLCAPSISKRFTPPTDLQRFMLLGSYRAMNWSAWFAAAGGSVPSPSQQIMMFDSSVSMLEAAQAEIGIALAPPAMFMHLLRSERIIQPFSTTVSLGGYWLTRLQSRTETPAMRDFALWLLSEMKSEGEMVRSYIPLNSLRAFEAAARQLSFTKAAIELNVTHAAISQQVKALEQRLNCRLFIRISRGLVLTTEGENLLPILNDSFDRIADTLDRFSTGIIREKVRVGVVGTFATGYLLSRLRDFQQHSPHVDILLSTHNNRVDVVAEGLDYAIRYGNGALAWHESHFMYAPPLAQLCAPSISKRFTPPTDLQRFMLLGSYRAMNWSAWFAAAGGSVPSPSQQIMMFDSSVSMLEAAQAEIGIALAPPAMFMHLLRSERIIQPFSTTVSLGGYWLTRLQSRTETPAMRDFALWLLSEMKSEGE